Protein AF-A0AAV8V6Y7-F1 (afdb_monomer_lite)

InterPro domains:
  IPR004868 DNA-directed DNA polymerase, family B, mitochondria/virus [PF03175] (3-129)
  IPR012337 Ribonuclease H-like superfamily [SSF53098] (2-98)
  IPR043502 DNA/RNA polymerase superfamily [SSF56672] (258-411)

Sequence (411 aa):
MALSKLPKAFELEDNYKKGYFPHLFNTSANQNYVGPLPHIEFYGPDTLKEDDRKKLIEWHTELTNNNYVFDFQKEIVEYCISDVEILAAASLKFGQQMLETGNVCPFTEACTIASACNKVYRRNFLQPNTIGIIPKGGYRWGDNQSKIAIQWLVWMEKERNINIVMCRQAARSSSCQGQGRRVRSDRSQDSDILGIILFKFGNVNSGVSSNRTQSVLFVCAKPSSASQHSAESERRLLRRSHRQHLRILQMQGWGENQILPPQHLYHPILPAKMNNKLMFVLCRTCGEKMNQGKCHHTEEERALTETWVIDEVKKALEMGYRMLKVHEVWSYEIDQFNKATKKGGLFTSMMNRFVAVKQQASGWPQYCRTDEEKNRYIEEFLEREDVKLEFAEIVEKPVLRSLAKLILNSF

Organism: NCBI:txid1586481

Foldseek 3Di:
DDLQCLCVLLVNDPVLGQDFDLCQCPDPVCQADKAFDDDLVSSVLVVDDPVVSVVSVVVNVVCNVVRPIDGNNVVVVVNVVSSVVSVVVSLVSLQVLLCVQQVFRCPPQHDDLLSSLVSSCVPPFFDPQPAADQPDVGPDPDVCCDPVNVVVVVVCCVVVVDDWFADDDDDDDDDDPGHHGDDDDDDDDDDQDWAKDKDWDFDPPPPDDDDGDTDIDIGTGRDDPVCVVVVVVVVVVCPDPPCNVVVLLVFFWKFFFWKQADQDDPWAQDWDQEPNDTDRDRFQQCRNVVPPDHDPDDSVRGIDTDMDGSVSVNVRVVVPMGTDGTDDIRGDDDFDQDPVVRDTDSCSVVCLSLVQQLQLLCADDPPQPDVVSLVVVQVVCCVPPVHGHDSVSSDHNSNSNVVSVSSNVSD

Secondary structure (DSSP, 8-state):
--GGGHHHHTT--TT-------TTT-SSTTTT-EEEPPPGGGG-GGGS-HHHHHHHHHHHHHHHHTT-EEEHHHHHHHHHHHHHHHHHHHHHHHHHHHHHHHS--TTTS-SSHHHHHHHHHHHHTPPTTSS----TT-SSS-----HHHHHHHHHHHHHHT---------SS-------------------PPPEEEEEEE----SSS------EEEEEEEPPPGGGHHHHHHHHHHTT-GGGHHHHHTT--EEEEEEEEPPSS-SS--SEEEETTEEEE-S-HHHHHTT--S-----HHHH-EEEEEEHHHHHHHHHTT-EEEEEEEEEE------BTTTTB--TTHHHHHHHHHHHHHTB---TT--SHHHHHHHHHHHHHHHS-PPPGGG--B-HHHHHHHHHHHHH-

Structure (mmCIF, N/CA/C/O backbone):
data_AF-A0AAV8V6Y7-F1
#
_entry.id   AF-A0AAV8V6Y7-F1
#
loop_
_atom_site.group_PDB
_atom_site.id
_atom_site.type_symbol
_atom_site.label_atom_id
_atom_site.label_alt_id
_atom_site.label_comp_id
_atom_site.label_asym_id
_atom_site.label_entity_id
_atom_site.label_seq_id
_atom_site.pdbx_PDB_ins_code
_atom_site.Cartn_x
_atom_site.Cartn_y
_atom_site.Cartn_z
_atom_site.occupancy
_atom_site.B_iso_or_equiv
_atom_site.auth_seq_id
_atom_site.auth_comp_id
_atom_site.auth_asym_id
_atom_site.auth_atom_id
_atom_site.pdbx_PDB_model_num
ATOM 1 N N . MET A 1 1 ? 4.240 0.439 -8.339 1.00 78.06 1 MET A N 1
ATOM 2 C CA . MET A 1 1 ? 5.573 1.067 -8.519 1.0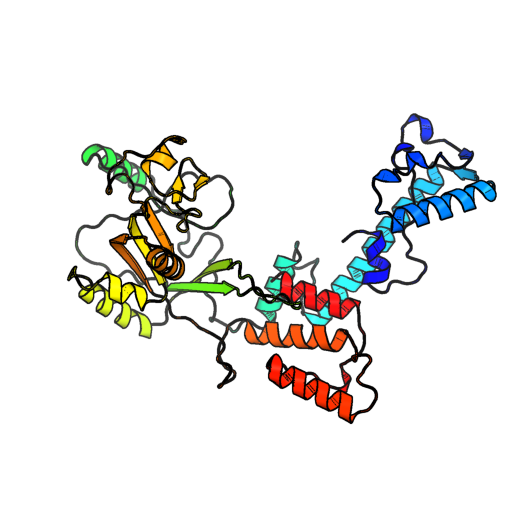0 78.06 1 MET A CA 1
ATOM 3 C C . MET A 1 1 ? 5.750 1.347 -10.011 1.00 78.06 1 MET A C 1
ATOM 5 O O . MET A 1 1 ? 5.066 0.691 -10.782 1.00 78.06 1 MET A O 1
ATOM 9 N N . ALA A 1 2 ? 6.583 2.306 -10.426 1.00 85.94 2 ALA A N 1
ATOM 10 C CA . ALA A 1 2 ? 6.900 2.490 -11.850 1.00 85.94 2 ALA A CA 1
ATOM 11 C C . ALA A 1 2 ? 7.857 1.389 -12.340 1.00 85.94 2 ALA A C 1
ATOM 13 O O . ALA A 1 2 ? 8.721 0.966 -11.570 1.00 85.94 2 ALA A O 1
ATOM 14 N N . LEU A 1 3 ? 7.726 0.959 -13.599 1.00 87.31 3 LEU A N 1
ATOM 15 C CA . LEU A 1 3 ? 8.481 -0.176 -14.141 1.00 87.31 3 LEU A CA 1
ATOM 16 C C . LEU A 1 3 ? 10.003 0.058 -14.127 1.00 87.31 3 LEU A C 1
ATOM 18 O O . LEU A 1 3 ? 10.745 -0.795 -13.656 1.00 87.31 3 LEU A O 1
ATOM 22 N N . SER A 1 4 ? 10.453 1.267 -14.487 1.00 86.38 4 SER A N 1
ATOM 23 C CA . SER A 1 4 ? 11.865 1.695 -14.417 1.00 86.38 4 SER A CA 1
ATOM 24 C C . SER A 1 4 ? 12.492 1.618 -13.018 1.00 86.38 4 SER A C 1
ATOM 26 O O . SER A 1 4 ? 13.709 1.699 -12.882 1.00 86.38 4 SER A O 1
ATOM 28 N N . LYS A 1 5 ? 11.682 1.471 -11.961 1.00 86.94 5 LYS A N 1
ATOM 29 C CA . LYS A 1 5 ? 12.157 1.342 -10.576 1.00 86.94 5 LYS A CA 1
ATOM 30 C C . LYS A 1 5 ? 12.217 -0.107 -10.100 1.00 86.94 5 LYS A C 1
ATOM 32 O O . LYS A 1 5 ? 12.844 -0.345 -9.073 1.00 86.94 5 LYS A O 1
ATOM 37 N N . LEU A 1 6 ? 11.617 -1.059 -10.824 1.00 88.25 6 LEU A N 1
ATOM 38 C CA . LEU A 1 6 ? 11.654 -2.476 -10.453 1.00 88.25 6 LEU A CA 1
ATOM 39 C C . LEU A 1 6 ? 13.076 -3.061 -10.449 1.00 88.25 6 LEU A C 1
ATOM 41 O O . LEU A 1 6 ? 13.396 -3.698 -9.449 1.00 88.25 6 LEU A O 1
ATOM 45 N N . PRO A 1 7 ? 13.958 -2.806 -11.441 1.00 89.12 7 PRO A N 1
ATOM 46 C CA . PRO A 1 7 ? 15.307 -3.375 -11.437 1.00 89.12 7 PRO A CA 1
ATOM 47 C C . PRO A 1 7 ? 16.093 -3.014 -10.176 1.00 89.12 7 PRO A C 1
ATOM 49 O O . PRO A 1 7 ? 16.575 -3.893 -9.470 1.00 89.12 7 PRO A O 1
ATOM 52 N N . LYS A 1 8 ? 16.096 -1.725 -9.806 1.00 86.00 8 LYS A N 1
ATOM 53 C CA . LYS A 1 8 ? 16.729 -1.247 -8.569 1.00 86.00 8 LYS A CA 1
ATOM 54 C C . LYS A 1 8 ? 16.012 -1.719 -7.297 1.00 86.00 8 LYS A C 1
ATOM 56 O O . LYS A 1 8 ? 16.667 -1.932 -6.285 1.00 86.00 8 LYS A O 1
ATOM 61 N N . ALA A 1 9 ? 14.685 -1.853 -7.313 1.00 85.12 9 ALA A N 1
ATOM 62 C CA . ALA A 1 9 ? 13.917 -2.269 -6.135 1.00 85.12 9 ALA A CA 1
ATOM 63 C C . ALA A 1 9 ? 13.990 -3.779 -5.845 1.00 85.12 9 ALA A C 1
ATOM 65 O O . ALA A 1 9 ? 13.746 -4.170 -4.707 1.00 85.12 9 ALA A O 1
ATOM 66 N N . PHE A 1 10 ? 14.300 -4.598 -6.855 1.00 86.31 10 PHE A N 1
ATOM 67 C CA . PHE A 1 10 ? 14.414 -6.059 -6.777 1.00 86.31 10 PHE A CA 1
ATOM 68 C C . PHE A 1 10 ? 15.843 -6.577 -7.009 1.00 86.31 10 PHE A C 1
ATOM 70 O O . PHE A 1 10 ? 16.040 -7.790 -7.125 1.00 86.31 10 PHE A O 1
ATOM 77 N N . GLU A 1 11 ? 16.833 -5.679 -7.073 1.00 86.38 11 GLU A N 1
ATOM 78 C CA . GLU A 1 11 ? 18.246 -6.002 -7.335 1.00 86.38 11 GLU A CA 1
ATOM 79 C C . GLU A 1 11 ? 18.387 -6.934 -8.554 1.00 86.38 11 GLU A C 1
ATOM 81 O O . GLU A 1 11 ? 19.012 -7.993 -8.490 1.00 86.38 11 GLU A O 1
ATOM 86 N N . LEU A 1 12 ? 17.682 -6.608 -9.643 1.00 86.12 12 LEU A N 1
ATOM 87 C CA . LEU A 1 12 ? 17.841 -7.308 -10.919 1.00 86.12 12 LEU A CA 1
ATOM 88 C C . LEU A 1 12 ? 19.210 -6.968 -11.526 1.00 86.12 12 LEU A C 1
ATOM 90 O O . LEU A 1 12 ? 19.792 -5.931 -11.213 1.00 86.12 12 LEU A O 1
ATOM 94 N N . GLU A 1 13 ? 19.703 -7.853 -12.388 1.00 81.81 13 GLU A N 1
ATOM 95 C CA . GLU A 1 13 ? 20.965 -7.677 -13.111 1.00 81.81 13 GLU A CA 1
ATOM 96 C C . GLU A 1 13 ? 20.970 -6.396 -13.977 1.00 81.81 13 GLU A C 1
ATOM 98 O O . GLU A 1 13 ? 19.927 -5.876 -14.380 1.00 81.81 13 GLU A O 1
ATOM 103 N N . ASP A 1 14 ? 22.163 -5.872 -14.270 1.00 74.00 14 ASP A N 1
ATOM 104 C CA . ASP A 1 14 ? 22.356 -4.568 -14.924 1.00 74.00 14 ASP A CA 1
ATOM 105 C C . ASP A 1 14 ? 21.871 -4.479 -16.386 1.00 74.00 14 ASP A C 1
ATOM 107 O O . ASP A 1 14 ? 21.792 -3.373 -16.933 1.00 74.00 14 ASP A O 1
ATOM 111 N N . ASN A 1 15 ? 21.554 -5.620 -17.004 1.00 77.25 15 ASN A N 1
ATOM 112 C CA . ASN A 1 15 ? 20.891 -5.753 -18.306 1.00 77.25 15 ASN A CA 1
ATOM 113 C C . ASN A 1 15 ? 19.405 -5.345 -18.259 1.00 77.25 15 ASN A C 1
ATOM 115 O O . ASN A 1 15 ? 18.872 -4.867 -19.258 1.00 77.25 15 ASN A O 1
ATOM 119 N N . TYR A 1 16 ? 18.737 -5.456 -17.106 1.00 74.88 16 TYR A N 1
ATOM 120 C CA . TYR A 1 16 ? 17.335 -5.070 -16.934 1.00 74.88 16 TYR A CA 1
ATOM 121 C C . TYR A 1 16 ? 17.193 -3.546 -16.770 1.00 74.88 16 TYR A C 1
ATOM 123 O O . TYR A 1 16 ? 16.914 -3.042 -15.682 1.00 74.88 16 TYR A O 1
ATOM 131 N N . LYS A 1 17 ? 17.370 -2.780 -17.853 1.00 73.31 17 LYS A N 1
ATOM 132 C CA . LYS A 1 17 ? 17.194 -1.315 -17.870 1.00 73.31 17 LYS A CA 1
ATOM 133 C C . LYS A 1 17 ? 16.099 -0.905 -18.850 1.00 73.31 17 LYS A C 1
ATOM 135 O O . LYS A 1 17 ? 16.221 -1.109 -20.050 1.00 73.31 17 LYS A O 1
ATOM 140 N N . LYS A 1 18 ? 15.042 -0.268 -18.332 1.00 80.44 18 LYS A N 1
ATOM 141 C CA . LYS A 1 18 ? 13.973 0.311 -19.157 1.00 80.44 18 LYS A CA 1
ATOM 142 C C . LYS A 1 18 ? 14.518 1.522 -19.921 1.00 80.44 18 LYS A C 1
ATOM 144 O O . LYS A 1 18 ? 14.878 2.515 -19.289 1.00 80.44 18 LYS A O 1
ATOM 149 N N . GLY A 1 19 ? 14.540 1.431 -21.249 1.00 83.75 19 GLY A N 1
ATOM 150 C CA . GLY A 1 19 ? 14.900 2.532 -22.144 1.00 83.75 19 GLY A CA 1
ATOM 151 C C . GLY A 1 19 ? 13.823 3.621 -22.252 1.00 83.75 19 GLY A C 1
ATOM 152 O O . GLY A 1 19 ? 12.791 3.589 -21.573 1.00 83.75 19 GLY A O 1
ATOM 153 N N . TYR A 1 20 ? 14.056 4.582 -23.145 1.00 88.56 20 TYR A N 1
ATOM 154 C CA . TYR A 1 20 ? 13.109 5.642 -23.492 1.00 88.56 20 TYR A CA 1
ATOM 155 C C . TYR A 1 20 ? 12.497 5.372 -24.869 1.00 88.56 20 TYR A C 1
ATOM 157 O O . TYR A 1 20 ? 13.201 4.959 -25.783 1.00 88.56 20 TYR A O 1
ATOM 165 N N . PHE A 1 21 ? 11.198 5.634 -25.035 1.00 91.75 21 PHE A N 1
ATOM 166 C CA . PHE A 1 21 ? 10.487 5.406 -26.296 1.00 91.75 21 PHE A CA 1
ATOM 167 C C . PHE A 1 21 ? 9.654 6.639 -26.683 1.00 91.75 21 PHE A C 1
ATOM 169 O O . PHE A 1 21 ? 9.032 7.241 -25.800 1.00 91.75 21 PHE A O 1
ATOM 176 N N . PRO A 1 22 ? 9.611 7.035 -27.970 1.00 93.31 22 PRO A N 1
ATOM 177 C CA . PRO A 1 22 ? 8.895 8.226 -28.414 1.00 93.31 22 PRO A CA 1
ATOM 178 C C . PRO A 1 22 ? 7.388 7.947 -28.512 1.00 93.31 22 PRO A C 1
ATOM 180 O O . PRO A 1 22 ? 6.828 7.749 -29.591 1.00 93.31 22 PRO A O 1
ATOM 183 N N . HIS A 1 23 ? 6.708 7.915 -27.364 1.00 91.62 23 HIS A N 1
ATOM 184 C CA . HIS A 1 23 ? 5.292 7.551 -27.257 1.00 91.62 23 HIS A CA 1
ATOM 185 C C . HIS A 1 23 ? 4.359 8.379 -28.156 1.00 91.62 23 HIS A C 1
ATOM 187 O O . HIS A 1 23 ? 3.386 7.830 -28.667 1.00 91.62 23 HIS A O 1
ATOM 193 N N . LEU A 1 24 ? 4.652 9.664 -28.387 1.00 92.12 24 LEU A N 1
ATOM 194 C CA . LEU A 1 24 ? 3.851 10.527 -29.268 1.00 92.12 24 LEU A CA 1
ATOM 195 C C . LEU A 1 24 ? 4.188 10.349 -30.760 1.00 92.12 24 LEU A C 1
ATOM 197 O O . LEU A 1 24 ? 3.429 10.797 -31.614 1.00 92.12 24 LEU A O 1
ATOM 201 N N . PHE A 1 25 ? 5.310 9.700 -31.088 1.00 93.44 25 PHE A N 1
ATOM 202 C CA . PHE A 1 25 ? 5.683 9.362 -32.466 1.00 93.44 25 PHE A CA 1
ATOM 203 C C . PHE A 1 25 ? 5.017 8.062 -32.943 1.00 93.44 25 PHE A C 1
ATOM 205 O O . PHE A 1 25 ? 4.962 7.814 -34.147 1.00 93.44 25 PHE A O 1
ATOM 212 N N . ASN A 1 26 ? 4.481 7.248 -32.023 1.00 92.94 26 ASN A N 1
ATOM 213 C CA . ASN A 1 26 ? 3.747 6.020 -32.331 1.00 92.94 26 ASN A CA 1
ATOM 214 C C . ASN A 1 26 ? 2.386 6.327 -32.977 1.00 92.94 26 ASN A C 1
ATOM 216 O O . ASN A 1 26 ? 1.352 6.412 -32.315 1.00 92.94 26 ASN A O 1
ATOM 220 N N . THR A 1 27 ? 2.406 6.497 -34.296 1.00 93.06 27 THR A N 1
ATOM 221 C CA . THR A 1 27 ? 1.230 6.711 -35.142 1.00 93.06 27 THR A CA 1
ATOM 222 C C . THR A 1 27 ? 1.218 5.691 -36.279 1.00 93.06 27 THR A C 1
ATOM 224 O O . THR A 1 27 ? 2.245 5.083 -36.588 1.00 93.06 27 THR A O 1
ATOM 227 N N . SER A 1 28 ? 0.075 5.507 -36.941 1.00 91.56 28 SER A N 1
ATOM 228 C CA . SER A 1 28 ? -0.033 4.614 -38.105 1.00 91.56 28 SER A CA 1
ATOM 229 C C . SER A 1 28 ? 0.856 5.042 -39.281 1.00 91.56 28 SER A C 1
ATOM 231 O O . SER A 1 28 ? 1.323 4.187 -40.025 1.00 91.56 28 SER A O 1
ATOM 233 N N . ALA A 1 29 ? 1.119 6.345 -39.434 1.00 93.19 29 ALA A N 1
ATOM 234 C CA . ALA A 1 29 ? 1.978 6.883 -40.489 1.00 93.19 29 ALA A CA 1
ATOM 235 C C . ALA A 1 29 ? 3.467 6.562 -40.263 1.00 93.19 29 ALA A C 1
ATOM 237 O O . ALA A 1 29 ? 4.199 6.331 -41.221 1.00 93.19 29 ALA A O 1
ATOM 238 N N . ASN A 1 30 ? 3.901 6.499 -39.001 1.00 92.50 30 ASN A N 1
ATOM 239 C CA . ASN A 1 30 ? 5.311 6.339 -38.634 1.00 92.50 30 ASN A CA 1
ATOM 240 C C . ASN A 1 30 ? 5.743 4.877 -38.432 1.00 92.50 30 ASN A C 1
ATOM 242 O O . ASN A 1 30 ? 6.904 4.637 -38.113 1.00 92.50 30 ASN A O 1
ATOM 246 N N . GLN A 1 31 ? 4.850 3.894 -38.610 1.00 90.50 31 GLN A N 1
ATOM 247 C CA . GLN A 1 31 ? 5.156 2.485 -38.318 1.00 90.50 31 GLN A CA 1
ATOM 248 C C . GLN A 1 31 ? 6.378 1.964 -39.082 1.00 90.50 31 GLN A C 1
ATOM 250 O O . GLN A 1 31 ? 7.174 1.233 -38.509 1.00 90.50 31 GLN A O 1
ATOM 255 N N . ASN A 1 32 ? 6.553 2.364 -40.343 1.00 94.38 32 ASN A N 1
ATOM 256 C CA . ASN A 1 32 ? 7.673 1.936 -41.191 1.00 94.38 32 ASN A CA 1
ATOM 257 C C . ASN A 1 32 ? 8.805 2.983 -41.247 1.00 94.38 32 ASN A C 1
ATOM 259 O O . ASN A 1 32 ? 9.554 3.030 -42.222 1.00 94.38 32 ASN A O 1
ATOM 263 N N . TYR A 1 33 ? 8.891 3.879 -40.259 1.00 94.56 33 TYR A N 1
ATOM 264 C CA . TYR A 1 33 ? 9.918 4.918 -40.222 1.00 94.56 33 TYR A CA 1
ATOM 265 C C . TYR A 1 33 ? 11.291 4.325 -39.884 1.00 94.56 33 TYR A C 1
ATOM 267 O O . TYR A 1 33 ? 11.466 3.696 -38.840 1.00 94.56 33 TYR A O 1
ATOM 275 N N . VAL A 1 34 ? 12.266 4.601 -40.750 1.00 94.44 34 VAL A N 1
ATOM 276 C CA . VAL A 1 34 ? 13.693 4.357 -40.523 1.00 94.44 34 VAL A CA 1
ATOM 277 C C . VAL A 1 34 ? 14.436 5.641 -40.880 1.00 94.44 34 VAL A C 1
ATOM 279 O O . VAL A 1 34 ? 14.326 6.121 -42.009 1.00 94.44 34 VAL A O 1
ATOM 282 N N . GLY A 1 35 ? 15.161 6.229 -39.930 1.00 93.44 35 GLY A N 1
ATOM 283 C CA . GLY A 1 35 ? 15.803 7.529 -40.132 1.00 93.44 35 GLY A CA 1
ATOM 284 C C . GLY A 1 35 ? 16.446 8.098 -38.865 1.00 93.44 35 GLY A C 1
ATOM 285 O O . GLY A 1 35 ? 16.713 7.348 -37.929 1.00 93.44 35 GLY A O 1
ATOM 286 N N . PRO A 1 36 ? 16.707 9.416 -38.809 1.00 93.56 36 PRO A N 1
ATOM 287 C CA . PRO A 1 36 ? 17.218 10.074 -37.608 1.00 93.56 36 PRO A CA 1
ATOM 288 C C . PRO A 1 36 ? 16.311 9.873 -36.387 1.00 93.56 36 PRO A C 1
ATOM 290 O O . PRO A 1 36 ? 15.092 9.728 -36.527 1.00 93.56 36 PRO A O 1
ATOM 293 N N . LEU A 1 37 ? 16.899 9.915 -35.190 1.00 93.44 37 LEU A N 1
ATOM 294 C CA . LEU A 1 37 ? 16.176 9.835 -33.919 1.00 93.44 37 LEU A CA 1
ATOM 295 C C . LEU A 1 37 ? 15.039 10.886 -33.847 1.00 93.44 37 LEU A C 1
ATOM 297 O O . LEU A 1 37 ? 15.291 12.063 -34.126 1.00 93.44 37 LEU A O 1
ATOM 301 N N . PRO A 1 38 ? 13.798 10.514 -33.466 1.00 93.69 38 PRO A N 1
ATOM 302 C CA . PRO A 1 38 ? 12.692 11.465 -33.344 1.00 93.69 38 PRO A CA 1
ATOM 303 C C . PRO A 1 38 ? 12.996 12.624 -32.386 1.00 93.69 38 PRO A C 1
ATOM 305 O O . PRO A 1 38 ? 13.731 12.465 -31.411 1.00 93.69 38 PRO A O 1
ATOM 308 N N . HIS A 1 39 ? 12.398 13.795 -32.631 1.00 93.12 39 HIS A N 1
ATOM 309 C CA . HIS A 1 39 ? 12.577 14.976 -31.776 1.00 93.12 39 HIS A CA 1
ATOM 310 C C . HIS A 1 39 ? 12.199 14.690 -30.311 1.00 93.12 39 HIS A C 1
ATOM 312 O O . HIS A 1 39 ? 11.240 13.964 -30.038 1.00 93.12 39 HIS A O 1
ATOM 318 N N . ILE A 1 40 ? 12.926 15.286 -29.359 1.00 93.25 40 ILE A N 1
ATOM 319 C CA . ILE A 1 40 ? 12.799 14.968 -27.928 1.00 93.25 40 ILE A CA 1
ATOM 320 C C . ILE A 1 40 ? 11.380 15.177 -27.375 1.00 93.25 40 ILE A C 1
ATOM 322 O O . ILE A 1 40 ? 10.945 14.442 -26.490 1.00 93.25 40 ILE A O 1
ATOM 326 N N . GLU A 1 41 ? 10.614 16.113 -27.938 1.00 92.56 41 GLU A N 1
ATOM 327 C CA . GLU A 1 41 ? 9.205 16.346 -27.590 1.00 92.56 41 GLU A CA 1
ATOM 328 C C . GLU A 1 41 ? 8.344 15.082 -27.722 1.00 92.56 41 GLU A C 1
ATOM 330 O O . GLU A 1 41 ? 7.461 14.858 -26.893 1.00 92.56 41 GLU A O 1
ATOM 335 N N . PHE A 1 42 ? 8.636 14.199 -28.688 1.00 92.19 42 PHE A N 1
ATOM 336 C CA . PHE A 1 42 ? 7.870 12.966 -28.883 1.00 92.19 42 PHE A CA 1
ATOM 337 C C . PHE A 1 42 ? 8.015 11.952 -27.734 1.00 92.19 42 PHE A C 1
ATOM 339 O O . PHE A 1 42 ? 7.192 11.040 -27.612 1.00 92.19 42 PHE A O 1
ATOM 346 N N . TYR A 1 43 ? 9.024 12.121 -26.874 1.00 91.19 43 TYR A N 1
ATOM 347 C CA . TYR A 1 43 ? 9.248 11.328 -25.661 1.00 91.19 43 TYR A CA 1
ATOM 348 C C . TYR A 1 43 ? 8.501 11.890 -24.435 1.00 91.19 43 TYR A C 1
ATOM 350 O O . TYR A 1 43 ? 8.531 11.284 -23.365 1.00 91.19 43 TYR A O 1
ATOM 358 N N . GLY A 1 44 ? 7.812 13.031 -24.569 1.00 89.06 44 GLY A N 1
ATOM 359 C CA . GLY A 1 44 ? 7.015 13.650 -23.505 1.00 89.06 44 GLY A CA 1
ATOM 360 C C . GLY A 1 44 ? 7.826 14.141 -22.293 1.00 89.06 44 GLY A C 1
ATOM 361 O O . GLY A 1 44 ? 7.436 13.827 -21.162 1.00 89.06 44 GLY A O 1
ATOM 362 N N . PRO A 1 45 ? 8.923 14.910 -22.472 1.00 88.00 45 PRO A N 1
ATOM 363 C CA . PRO A 1 45 ? 9.841 15.298 -21.395 1.00 88.00 45 PRO A CA 1
ATOM 364 C C . PRO A 1 45 ? 9.158 16.049 -20.243 1.00 88.00 45 PRO A C 1
ATOM 366 O O . PRO A 1 45 ? 9.597 15.941 -19.100 1.00 88.00 45 PRO A O 1
ATOM 369 N N . ASP A 1 46 ? 8.067 16.768 -20.509 1.00 86.75 46 ASP A N 1
ATOM 370 C CA . ASP A 1 46 ? 7.335 17.546 -19.499 1.00 86.75 46 ASP A CA 1
ATOM 371 C C . ASP A 1 46 ? 6.406 16.691 -18.617 1.00 86.75 46 ASP A C 1
ATOM 373 O O . ASP A 1 46 ? 5.880 17.166 -17.612 1.00 86.75 46 ASP A O 1
ATOM 377 N N . THR A 1 47 ? 6.234 15.406 -18.949 1.00 84.19 47 THR A N 1
ATOM 378 C CA . THR A 1 47 ? 5.556 14.426 -18.081 1.00 84.19 47 THR A CA 1
ATOM 379 C C . THR A 1 47 ? 6.496 13.811 -17.036 1.00 84.19 47 THR A C 1
ATOM 381 O O . THR A 1 47 ? 6.039 13.180 -16.077 1.00 84.19 47 THR A O 1
ATOM 384 N N . LEU A 1 48 ? 7.812 13.985 -17.206 1.00 83.31 48 LEU A N 1
ATOM 385 C CA . LEU A 1 48 ? 8.841 13.422 -16.338 1.00 83.31 48 LEU A CA 1
ATOM 386 C C . LEU A 1 48 ? 9.196 14.370 -15.188 1.00 83.31 48 LEU A C 1
ATOM 388 O O . LEU A 1 48 ? 9.095 15.591 -15.281 1.00 83.31 48 LEU A O 1
ATOM 392 N N . LYS A 1 49 ? 9.678 13.791 -14.085 1.00 86.75 49 LYS A N 1
ATOM 393 C CA . LYS A 1 49 ? 10.300 14.562 -13.000 1.00 86.75 49 LYS A CA 1
ATOM 394 C C . LYS A 1 49 ? 11.663 15.083 -13.442 1.00 86.75 49 LYS A C 1
ATOM 396 O O . LYS A 1 49 ? 12.329 14.419 -14.228 1.00 86.75 49 LYS A O 1
ATOM 401 N N . GLU A 1 50 ? 12.108 16.202 -12.873 1.00 88.25 50 GLU A N 1
ATOM 402 C CA . GLU A 1 50 ? 13.352 16.889 -13.258 1.00 88.25 50 GLU A CA 1
ATOM 403 C C . GLU A 1 50 ? 14.569 15.959 -13.408 1.00 88.25 50 GLU A C 1
ATOM 405 O O . GLU A 1 50 ? 15.252 16.015 -14.427 1.00 88.25 50 GLU A O 1
ATOM 410 N N . ASP A 1 51 ? 14.810 15.061 -12.447 1.00 86.44 51 ASP A N 1
ATOM 411 C CA . ASP A 1 51 ? 15.944 14.121 -12.488 1.00 86.44 51 ASP A CA 1
ATOM 412 C C . ASP A 1 51 ? 15.848 13.086 -13.616 1.00 86.44 51 ASP A C 1
ATOM 414 O O . ASP A 1 51 ? 16.865 12.654 -14.152 1.00 86.44 51 ASP A O 1
ATOM 418 N N . ASP A 1 52 ? 14.637 12.656 -13.969 1.00 85.81 52 ASP A N 1
ATOM 419 C CA . ASP A 1 52 ? 14.413 11.683 -15.042 1.00 85.81 52 ASP A CA 1
ATOM 420 C C . ASP A 1 52 ? 14.346 12.384 -16.416 1.00 85.81 52 ASP A C 1
ATOM 422 O O . ASP A 1 52 ? 14.751 11.800 -17.421 1.00 85.81 52 ASP A O 1
ATOM 426 N N . ARG A 1 53 ? 13.928 13.660 -16.444 1.00 89.69 53 ARG A N 1
ATOM 427 C CA . ARG A 1 53 ? 13.953 14.561 -17.609 1.00 89.69 53 ARG A CA 1
ATOM 428 C C . ARG A 1 53 ? 15.384 14.919 -18.020 1.00 89.69 53 ARG A C 1
ATOM 430 O O . ARG A 1 53 ? 15.675 14.899 -19.209 1.00 89.69 53 ARG A O 1
ATOM 437 N N . LYS A 1 54 ? 16.284 15.188 -17.062 1.00 91.19 54 LYS A N 1
ATOM 438 C CA . LYS A 1 54 ? 17.721 15.424 -17.328 1.00 91.19 54 LYS A CA 1
ATOM 439 C C . LYS A 1 54 ? 18.363 14.230 -18.040 1.00 91.19 54 LYS A C 1
ATOM 441 O O . LYS A 1 54 ? 18.898 14.401 -19.127 1.00 91.19 54 LYS A O 1
ATOM 446 N N . LYS A 1 55 ? 18.181 13.019 -17.500 1.00 90.38 55 LYS A N 1
ATOM 447 C CA . LYS A 1 55 ? 18.688 11.770 -18.101 1.00 90.38 55 LYS A CA 1
ATOM 448 C C . LYS A 1 55 ? 18.141 11.511 -19.507 1.00 90.38 55 LYS A C 1
ATOM 450 O O . LYS A 1 55 ? 18.882 11.038 -20.359 1.00 90.38 55 LYS A O 1
ATOM 455 N N . LEU A 1 56 ? 16.863 11.825 -19.759 1.00 91.06 56 LEU A N 1
ATOM 456 C CA . LEU A 1 56 ? 16.279 11.734 -21.104 1.00 91.06 56 LEU A CA 1
ATOM 457 C C . LEU A 1 56 ? 16.975 12.698 -22.079 1.00 91.06 56 LEU A C 1
ATOM 459 O O . LEU A 1 56 ? 17.281 12.298 -23.197 1.00 91.06 56 LEU A O 1
ATOM 463 N N . ILE A 1 57 ? 17.228 13.946 -21.666 1.00 92.19 57 ILE A N 1
ATOM 464 C CA . ILE A 1 57 ? 17.916 14.950 -22.497 1.00 92.19 57 ILE A CA 1
ATOM 465 C C . ILE A 1 57 ? 19.359 14.520 -22.779 1.00 92.19 57 ILE A C 1
ATOM 467 O O . ILE A 1 57 ? 19.788 14.573 -23.929 1.00 92.19 57 ILE A O 1
ATOM 471 N N . GLU A 1 58 ? 20.089 14.062 -21.761 1.00 93.50 58 GLU A N 1
ATOM 472 C CA . GLU A 1 58 ? 21.463 13.552 -21.885 1.00 93.50 58 GLU A CA 1
ATOM 473 C C . GLU A 1 58 ? 21.532 12.381 -22.882 1.00 93.50 58 GLU A C 1
ATOM 475 O O . GLU A 1 58 ? 22.249 12.467 -23.879 1.00 93.50 58 GLU A O 1
ATOM 480 N N . TRP A 1 59 ? 20.705 11.348 -22.684 1.00 93.12 59 TRP A N 1
ATOM 481 C CA . TRP A 1 59 ? 20.600 10.177 -23.566 1.00 93.12 59 TRP A CA 1
ATOM 482 C C . TRP A 1 59 ? 20.205 10.534 -25.009 1.00 93.12 59 TRP A C 1
ATOM 484 O O . TRP A 1 59 ? 20.796 10.031 -25.965 1.00 93.12 59 TRP A O 1
ATOM 494 N N . HIS A 1 60 ? 19.223 11.425 -25.186 1.00 93.56 60 HIS A N 1
ATOM 495 C CA . HIS A 1 60 ? 18.755 11.848 -26.512 1.00 93.56 60 HIS A CA 1
ATOM 496 C C . HIS A 1 60 ? 19.835 12.639 -27.262 1.00 93.56 60 HIS A C 1
ATOM 498 O O . HIS A 1 60 ? 20.066 12.407 -28.451 1.00 93.56 60 HIS A O 1
ATOM 504 N N . THR A 1 61 ? 20.550 13.516 -26.553 1.00 93.19 61 THR A N 1
ATOM 505 C CA . THR A 1 61 ? 21.662 14.304 -27.106 1.00 93.19 61 THR A CA 1
ATOM 506 C C . THR A 1 61 ? 22.822 13.400 -27.526 1.00 93.19 61 THR A C 1
ATOM 508 O O . THR A 1 61 ? 23.373 13.577 -28.610 1.00 93.19 61 THR A O 1
ATOM 511 N N . GLU A 1 62 ? 23.172 12.405 -26.706 1.00 94.00 62 GLU A N 1
ATOM 512 C CA . GLU A 1 62 ? 24.228 11.431 -27.007 1.00 94.00 62 GLU A CA 1
ATOM 513 C C . GLU A 1 62 ? 23.921 10.622 -28.278 1.00 94.00 62 GLU A C 1
ATOM 515 O O . GLU A 1 62 ? 24.738 10.588 -29.201 1.00 94.00 62 GLU A O 1
ATOM 520 N N . LEU A 1 63 ? 22.723 10.035 -28.383 1.00 91.00 63 LEU A N 1
ATOM 521 C CA . LEU A 1 63 ? 22.315 9.283 -29.576 1.00 91.00 63 LEU A CA 1
ATOM 522 C C . LEU A 1 63 ? 22.206 10.161 -30.831 1.00 91.00 63 LEU A C 1
ATOM 524 O O . LEU A 1 63 ? 22.567 9.715 -31.922 1.00 91.00 63 LEU A O 1
ATOM 528 N N . THR A 1 64 ? 21.756 11.411 -30.685 1.00 90.81 64 THR A N 1
ATOM 529 C CA . THR A 1 64 ? 21.693 12.374 -31.795 1.00 90.81 64 THR A CA 1
ATOM 530 C C . THR A 1 64 ? 23.096 12.721 -32.302 1.00 90.81 64 THR A C 1
ATOM 532 O O . THR A 1 64 ? 23.342 12.659 -33.504 1.00 90.81 64 THR A O 1
ATOM 535 N N . ASN A 1 65 ? 24.046 13.004 -31.402 1.00 92.25 65 ASN A N 1
ATOM 536 C CA . ASN A 1 65 ? 25.442 13.295 -31.758 1.00 92.25 65 ASN A CA 1
ATOM 537 C C . ASN A 1 65 ? 26.148 12.102 -32.422 1.00 92.25 65 ASN A C 1
ATOM 539 O O . ASN A 1 65 ? 26.992 12.290 -33.297 1.00 92.25 65 ASN A O 1
ATOM 543 N N . ASN A 1 66 ? 25.776 10.878 -32.041 1.00 92.81 66 ASN A N 1
ATOM 544 C CA . ASN A 1 66 ? 26.283 9.643 -32.639 1.00 92.81 66 ASN A CA 1
ATOM 545 C C . ASN A 1 66 ? 25.627 9.297 -33.995 1.00 92.81 66 ASN A C 1
ATOM 547 O O . ASN A 1 66 ? 25.929 8.243 -34.553 1.00 92.81 66 ASN A O 1
ATOM 551 N N . ASN A 1 67 ? 24.746 10.155 -34.536 1.00 90.38 67 ASN A N 1
ATOM 552 C CA . ASN A 1 67 ? 23.962 9.913 -35.756 1.00 90.38 67 ASN A CA 1
ATOM 553 C C . ASN A 1 67 ? 23.205 8.569 -35.732 1.00 90.38 67 ASN A C 1
ATOM 555 O O . ASN A 1 67 ? 23.172 7.841 -36.727 1.00 90.38 67 ASN A O 1
ATOM 559 N N . TYR A 1 68 ? 22.607 8.225 -34.587 1.00 91.75 68 TYR A N 1
ATOM 560 C CA . TYR A 1 68 ? 21.875 6.971 -34.429 1.00 91.75 68 TYR A CA 1
ATOM 561 C C . TYR A 1 68 ? 20.694 6.865 -35.410 1.00 91.75 68 TYR A C 1
ATOM 563 O O . TYR A 1 68 ? 19.849 7.764 -35.489 1.00 91.75 68 TYR A O 1
ATOM 571 N N . VAL A 1 69 ? 20.624 5.744 -36.135 1.00 92.94 69 VAL A N 1
ATOM 572 C CA . VAL A 1 69 ? 19.512 5.427 -37.039 1.00 92.94 69 VAL A CA 1
ATOM 573 C C . VAL A 1 69 ? 18.436 4.691 -36.251 1.00 92.94 69 VAL A C 1
ATOM 575 O O . VAL A 1 69 ? 18.612 3.541 -35.857 1.00 92.94 69 VAL A O 1
ATOM 578 N N . PHE A 1 70 ? 17.315 5.368 -36.041 1.00 93.69 70 PHE A N 1
ATOM 579 C CA . PHE A 1 70 ? 16.138 4.842 -35.371 1.00 93.69 70 PHE A CA 1
ATOM 580 C C . PHE A 1 70 ? 15.257 4.080 -36.374 1.00 93.69 70 PHE A C 1
ATOM 582 O O . PHE A 1 70 ? 14.769 4.663 -37.346 1.00 93.69 70 PHE A O 1
ATOM 589 N N . ASP A 1 71 ? 15.046 2.787 -36.122 1.00 93.94 71 ASP A N 1
ATOM 590 C CA . ASP A 1 71 ? 14.109 1.906 -36.833 1.00 93.94 71 ASP A CA 1
ATOM 591 C C . ASP A 1 71 ? 12.891 1.665 -35.937 1.00 93.94 71 ASP A C 1
ATOM 593 O O . ASP A 1 71 ? 12.993 1.013 -34.897 1.00 93.94 71 ASP A O 1
ATOM 597 N N . PHE A 1 72 ? 11.729 2.190 -36.331 1.00 93.38 72 PHE A N 1
ATOM 598 C CA . PHE A 1 72 ? 10.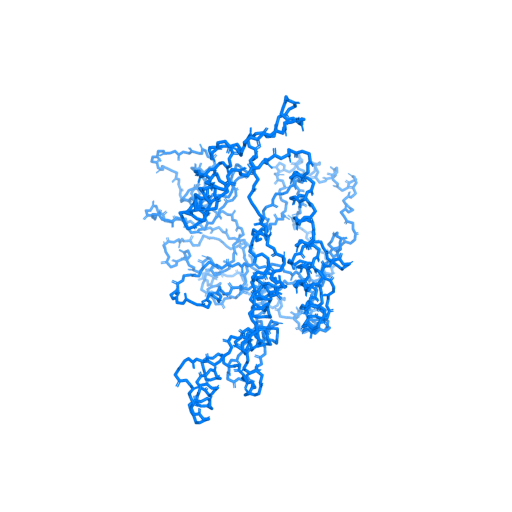537 2.147 -35.488 1.00 93.38 72 PHE A CA 1
ATOM 599 C C . PHE A 1 72 ? 10.076 0.715 -35.161 1.00 93.38 72 PHE A C 1
ATOM 601 O O . PHE A 1 72 ? 9.689 0.457 -34.020 1.00 93.38 72 PHE A O 1
ATOM 608 N N . GLN A 1 73 ? 10.108 -0.213 -36.129 1.00 93.44 73 GLN A N 1
ATOM 609 C CA . GLN A 1 73 ? 9.631 -1.588 -35.921 1.00 93.44 73 GLN A CA 1
ATOM 610 C C . GLN A 1 73 ? 10.564 -2.370 -35.001 1.00 93.44 73 GLN A C 1
ATOM 612 O O . GLN A 1 73 ? 10.097 -3.134 -34.156 1.00 93.44 73 GLN A O 1
ATOM 617 N N . LYS A 1 74 ? 11.876 -2.162 -35.130 1.00 93.06 74 LYS A N 1
ATOM 618 C CA . LYS A 1 74 ? 12.854 -2.784 -34.239 1.00 93.06 74 LYS A CA 1
ATOM 619 C C . LYS A 1 74 ? 12.728 -2.240 -32.810 1.00 93.06 74 LYS A C 1
ATOM 621 O O . LYS A 1 74 ? 12.569 -3.010 -31.864 1.00 93.06 74 LYS A O 1
ATOM 626 N N . GLU A 1 75 ? 12.729 -0.918 -32.664 1.00 92.56 75 GLU A N 1
ATOM 627 C CA . GLU A 1 75 ? 12.748 -0.223 -31.370 1.00 92.56 75 GLU A CA 1
ATOM 628 C C . GLU A 1 75 ? 11.479 -0.475 -30.543 1.00 92.56 75 GLU A C 1
ATOM 630 O O . GLU A 1 75 ? 11.560 -0.677 -29.330 1.00 92.56 75 GLU A O 1
ATOM 635 N N . ILE A 1 76 ? 10.293 -0.517 -31.170 1.00 92.44 76 ILE A N 1
ATOM 636 C CA . ILE A 1 76 ? 9.048 -0.812 -30.441 1.00 92.44 76 ILE A CA 1
ATOM 637 C C . ILE A 1 76 ? 9.021 -2.253 -29.915 1.00 92.44 76 ILE A C 1
ATOM 639 O O . ILE A 1 76 ? 8.544 -2.491 -28.804 1.00 92.44 76 ILE A O 1
ATOM 643 N N . VAL A 1 77 ? 9.570 -3.207 -30.674 1.00 92.44 77 VAL A N 1
ATOM 644 C CA . VAL A 1 77 ? 9.664 -4.614 -30.264 1.00 92.44 77 VAL A CA 1
ATOM 645 C C . VAL A 1 77 ? 10.669 -4.773 -29.125 1.00 92.44 77 VAL A C 1
ATOM 647 O O . VAL A 1 77 ? 10.313 -5.341 -28.093 1.00 92.44 77 VAL A O 1
ATOM 650 N N . GLU A 1 78 ? 11.879 -4.222 -29.254 1.00 91.38 78 GLU A N 1
ATOM 651 C CA . GLU A 1 78 ? 12.912 -4.286 -28.207 1.00 91.38 78 GLU A CA 1
ATOM 652 C C . GLU A 1 78 ? 12.450 -3.605 -26.905 1.00 91.38 78 GLU A C 1
ATOM 654 O O . GLU A 1 78 ? 12.603 -4.170 -25.819 1.00 91.38 78 GLU A O 1
ATOM 659 N N . TYR A 1 79 ? 11.775 -2.453 -26.997 1.00 91.44 79 TYR A N 1
ATOM 660 C CA . TYR A 1 79 ? 11.180 -1.774 -25.842 1.00 91.44 79 TYR A CA 1
ATOM 661 C C . TYR A 1 79 ? 10.086 -2.608 -25.159 1.00 91.44 79 TYR A C 1
ATOM 663 O O . TYR A 1 79 ? 10.074 -2.733 -23.932 1.00 91.44 79 TYR A O 1
ATOM 671 N N . CYS A 1 80 ? 9.161 -3.195 -25.927 1.00 92.00 80 CYS A N 1
ATOM 672 C CA . CYS A 1 80 ? 8.088 -4.019 -25.370 1.00 92.00 80 CYS A CA 1
ATOM 673 C C . CYS A 1 80 ? 8.603 -5.331 -24.759 1.00 92.00 80 CYS A C 1
ATOM 675 O O . CYS A 1 80 ? 8.086 -5.743 -23.719 1.00 92.00 80 CYS A O 1
ATOM 677 N N . ILE A 1 81 ? 9.621 -5.960 -25.355 1.00 92.25 81 ILE A N 1
ATOM 678 C CA . ILE A 1 81 ? 10.290 -7.139 -24.787 1.00 92.25 81 ILE A CA 1
ATOM 679 C C . ILE A 1 81 ? 10.940 -6.767 -23.451 1.00 92.25 81 ILE A C 1
ATOM 681 O O . ILE A 1 81 ? 10.610 -7.380 -22.437 1.00 92.25 81 ILE A O 1
ATOM 685 N N . SER A 1 82 ? 11.751 -5.703 -23.418 1.00 91.00 82 SER A N 1
ATOM 686 C CA . SER A 1 82 ? 12.406 -5.218 -22.194 1.00 91.00 82 SER A CA 1
ATOM 687 C C . SER A 1 82 ? 11.404 -4.941 -21.063 1.00 91.00 82 SER A C 1
ATOM 689 O O . SER A 1 82 ? 11.607 -5.363 -19.922 1.00 91.00 82 SER A O 1
ATOM 691 N N . ASP A 1 83 ? 10.273 -4.297 -21.370 1.00 92.38 83 ASP A N 1
ATOM 692 C CA . ASP A 1 83 ? 9.219 -4.026 -20.389 1.00 92.38 83 ASP A CA 1
ATOM 693 C C . ASP A 1 83 ? 8.608 -5.311 -19.796 1.00 92.38 83 ASP A C 1
ATOM 695 O O . ASP A 1 83 ? 8.378 -5.394 -18.583 1.00 92.38 83 ASP A O 1
ATOM 699 N N . VAL A 1 84 ? 8.359 -6.325 -20.630 1.00 93.50 84 VAL A N 1
ATOM 700 C CA . VAL A 1 84 ? 7.815 -7.618 -20.188 1.00 93.50 84 VAL A CA 1
ATOM 701 C C . VAL A 1 84 ? 8.852 -8.415 -19.395 1.00 93.50 84 VAL A C 1
ATOM 703 O O . VAL A 1 84 ? 8.509 -8.970 -18.351 1.00 93.50 84 VAL A O 1
ATOM 706 N N . GLU A 1 85 ? 10.113 -8.432 -19.825 1.00 93.06 85 GLU A N 1
ATOM 707 C CA . GLU A 1 85 ? 11.214 -9.119 -19.140 1.00 93.06 85 GLU A CA 1
ATOM 708 C C . GLU A 1 85 ? 11.479 -8.532 -17.749 1.00 93.06 85 GLU A C 1
ATOM 710 O O . GLU A 1 85 ? 11.522 -9.273 -16.763 1.00 93.06 85 GLU A O 1
ATOM 715 N N . ILE A 1 86 ? 11.554 -7.199 -17.632 1.00 92.62 86 ILE A N 1
ATOM 716 C CA . ILE A 1 86 ? 11.684 -6.497 -16.344 1.00 92.62 86 ILE A CA 1
ATOM 717 C C . ILE A 1 86 ? 10.513 -6.847 -15.418 1.00 92.62 86 ILE A C 1
ATOM 719 O O . ILE A 1 86 ? 10.715 -7.118 -14.229 1.00 92.62 86 ILE A O 1
ATOM 723 N N . LEU A 1 87 ? 9.280 -6.846 -15.941 1.00 92.88 87 LEU A N 1
ATOM 724 C CA . LEU A 1 87 ? 8.093 -7.170 -15.152 1.00 92.88 87 LEU A CA 1
ATOM 725 C C . LEU A 1 87 ? 8.085 -8.637 -14.704 1.00 92.88 87 LEU A C 1
ATOM 727 O O . LEU A 1 87 ? 7.751 -8.914 -13.549 1.00 92.88 87 LEU A O 1
ATOM 731 N N . ALA A 1 88 ? 8.463 -9.566 -15.584 1.00 93.25 88 ALA A N 1
ATOM 732 C CA . ALA A 1 88 ? 8.525 -10.994 -15.298 1.00 93.25 88 ALA A CA 1
ATOM 733 C C . ALA A 1 88 ? 9.596 -11.308 -14.243 1.00 93.25 88 ALA A C 1
ATOM 735 O O . ALA A 1 88 ? 9.278 -11.911 -13.217 1.00 93.25 88 ALA A O 1
ATOM 736 N N . ALA A 1 89 ? 10.828 -10.826 -14.429 1.00 92.25 89 ALA A N 1
ATOM 737 C CA . ALA A 1 89 ? 11.934 -11.036 -13.495 1.00 92.25 89 ALA A CA 1
ATOM 738 C C . ALA A 1 89 ? 11.633 -10.456 -12.099 1.00 92.25 89 ALA A C 1
ATOM 740 O O . ALA A 1 89 ? 11.810 -11.136 -11.082 1.00 92.25 89 ALA A O 1
ATOM 741 N N . ALA A 1 90 ? 11.092 -9.233 -12.034 1.00 91.56 90 ALA A N 1
ATOM 742 C CA . ALA A 1 90 ? 10.663 -8.626 -10.773 1.00 91.56 90 ALA A CA 1
ATOM 743 C C . ALA A 1 90 ? 9.517 -9.406 -10.107 1.00 91.56 90 ALA A C 1
ATOM 745 O O . ALA A 1 90 ? 9.518 -9.586 -8.888 1.00 91.56 90 ALA A O 1
ATOM 746 N N . SER A 1 91 ? 8.554 -9.902 -10.893 1.00 91.50 91 SER A N 1
ATOM 747 C CA . SER A 1 91 ? 7.432 -10.698 -10.381 1.00 91.50 91 SER A CA 1
ATOM 748 C C . SER A 1 91 ? 7.898 -12.038 -9.813 1.00 91.50 91 SER A C 1
ATOM 750 O O . SER A 1 91 ? 7.462 -12.412 -8.727 1.00 91.50 91 SER A O 1
ATOM 752 N N . LEU A 1 92 ? 8.824 -12.729 -10.484 1.00 91.62 92 LEU A N 1
ATOM 753 C CA . LEU A 1 92 ? 9.400 -13.986 -9.998 1.00 91.62 92 LEU A CA 1
ATOM 754 C C . LEU A 1 92 ? 10.139 -13.786 -8.667 1.00 91.62 92 LEU A C 1
ATOM 756 O O . LEU A 1 92 ? 9.814 -14.471 -7.694 1.00 91.62 92 LEU A O 1
ATOM 760 N N . LYS A 1 93 ? 11.034 -12.789 -8.570 1.00 90.94 93 LYS A N 1
ATOM 761 C CA . LYS A 1 93 ? 11.710 -12.457 -7.300 1.00 90.94 93 LYS A CA 1
ATOM 762 C C . LYS A 1 93 ? 10.725 -12.072 -6.193 1.00 90.94 93 LYS A C 1
ATOM 764 O O . LYS A 1 93 ? 10.870 -12.521 -5.058 1.00 90.94 93 LYS A O 1
ATOM 769 N N . PHE A 1 94 ? 9.703 -11.272 -6.504 1.00 91.00 94 PHE A N 1
ATOM 770 C CA . PHE A 1 94 ? 8.664 -10.907 -5.538 1.00 91.00 94 PHE A CA 1
ATOM 771 C C . PHE A 1 94 ? 7.881 -12.130 -5.034 1.00 91.00 94 PHE A C 1
ATOM 773 O O . PHE A 1 94 ? 7.626 -12.255 -3.835 1.00 91.00 94 PHE A O 1
ATOM 780 N N . GLY A 1 95 ? 7.522 -13.043 -5.941 1.00 91.12 95 GLY A N 1
ATOM 781 C CA . GLY A 1 95 ? 6.832 -14.290 -5.621 1.00 91.12 95 GLY A CA 1
ATOM 782 C C . GLY A 1 95 ? 7.662 -15.197 -4.717 1.00 91.12 95 GLY A C 1
ATOM 783 O O . GLY A 1 95 ? 7.149 -15.665 -3.701 1.00 91.12 95 GLY A O 1
ATOM 784 N N . GLN A 1 96 ? 8.945 -15.371 -5.043 1.00 92.06 96 GLN A N 1
ATOM 785 C CA . GLN A 1 96 ? 9.900 -16.128 -4.236 1.00 92.06 96 GLN A CA 1
ATOM 786 C C . GLN A 1 96 ? 10.010 -15.559 -2.815 1.00 92.06 96 GLN A C 1
ATOM 788 O O . GLN A 1 96 ? 9.772 -16.281 -1.851 1.00 92.06 96 GLN A O 1
ATOM 793 N N . GLN A 1 97 ? 10.269 -14.258 -2.658 1.00 90.31 97 GLN A N 1
ATOM 794 C CA . GLN A 1 97 ? 10.445 -13.671 -1.324 1.00 90.31 97 GLN A CA 1
ATOM 795 C C . GLN A 1 97 ? 9.160 -13.658 -0.482 1.00 90.31 97 GLN A C 1
ATOM 797 O O . GLN A 1 97 ? 9.226 -13.810 0.741 1.00 90.31 97 GLN A O 1
ATOM 802 N N . MET A 1 98 ? 7.984 -13.496 -1.103 1.00 91.12 98 MET A N 1
ATOM 803 C CA . MET A 1 98 ? 6.692 -13.648 -0.416 1.00 91.12 98 MET A CA 1
ATOM 804 C C . MET A 1 98 ? 6.471 -15.084 0.076 1.00 91.12 98 MET A C 1
ATOM 806 O O . MET A 1 98 ? 5.930 -15.280 1.168 1.00 91.12 98 MET A O 1
ATOM 810 N N . LEU A 1 99 ? 6.918 -16.082 -0.692 1.00 92.31 99 LEU A N 1
ATOM 811 C CA . LEU A 1 99 ? 6.861 -17.484 -0.295 1.00 92.31 99 LEU A CA 1
ATOM 812 C C . LEU A 1 99 ? 7.852 -17.784 0.843 1.00 92.31 99 LEU A C 1
ATOM 814 O O . LEU A 1 99 ? 7.446 -18.338 1.857 1.00 92.31 99 LEU A O 1
ATOM 818 N N . GLU A 1 100 ? 9.105 -17.341 0.732 1.00 91.69 100 GLU A N 1
ATOM 819 C CA . GLU A 1 100 ? 10.150 -17.534 1.753 1.00 91.69 100 GLU A CA 1
ATOM 820 C C . GLU A 1 100 ? 9.828 -16.824 3.079 1.00 91.69 100 GLU A C 1
ATOM 822 O O . GLU A 1 100 ? 9.951 -17.407 4.155 1.00 91.69 100 GLU A O 1
ATOM 827 N N . THR A 1 101 ? 9.393 -15.560 3.022 1.00 87.94 101 THR A N 1
ATOM 828 C CA . THR A 1 101 ? 9.185 -14.729 4.225 1.00 87.94 101 THR A CA 1
ATOM 829 C C . THR A 1 101 ? 7.785 -14.893 4.818 1.00 87.94 101 THR A C 1
ATOM 831 O O . THR A 1 101 ? 7.596 -14.758 6.028 1.00 87.94 101 THR A O 1
ATOM 834 N N . GLY A 1 102 ? 6.783 -15.115 3.963 1.00 86.56 102 GLY A N 1
ATOM 835 C CA . GLY A 1 102 ? 5.365 -15.090 4.321 1.00 86.56 102 GLY A CA 1
ATOM 836 C C . GLY A 1 102 ? 4.619 -16.405 4.101 1.00 86.56 102 GLY A C 1
ATOM 837 O O . GLY A 1 102 ? 3.446 -16.477 4.466 1.00 86.56 102 GLY A O 1
ATOM 838 N N . ASN A 1 103 ? 5.252 -17.434 3.528 1.00 91.44 103 ASN A N 1
ATOM 839 C CA . ASN A 1 103 ? 4.626 -18.719 3.207 1.00 91.44 103 ASN A CA 1
ATOM 840 C C . ASN A 1 103 ? 3.322 -18.564 2.395 1.00 91.44 103 ASN A C 1
ATOM 842 O O . ASN A 1 103 ? 2.337 -19.253 2.652 1.00 91.44 103 ASN A O 1
ATOM 846 N N . VAL A 1 104 ? 3.270 -17.606 1.461 1.00 90.69 104 VAL A N 1
ATOM 847 C CA . VAL A 1 104 ? 2.115 -17.340 0.581 1.00 90.69 104 VAL A CA 1
ATOM 848 C C . VAL A 1 104 ? 2.620 -16.956 -0.804 1.00 90.69 104 VAL A C 1
ATOM 850 O O . VAL A 1 104 ? 3.377 -15.997 -0.933 1.00 90.69 104 VAL A O 1
ATOM 853 N N . CYS A 1 105 ? 2.148 -17.635 -1.852 1.00 89.94 105 CYS A N 1
ATOM 854 C CA . CYS A 1 105 ? 2.430 -17.206 -3.223 1.00 89.94 105 CYS A CA 1
ATOM 855 C C . CYS A 1 105 ? 1.456 -16.086 -3.645 1.00 89.94 105 CYS A C 1
ATOM 857 O O . CYS A 1 105 ? 0.251 -16.327 -3.740 1.00 89.94 105 CYS A O 1
ATOM 859 N N . PRO A 1 106 ? 1.926 -14.862 -3.944 1.00 88.00 106 PRO A N 1
ATOM 860 C CA . PRO A 1 106 ? 1.051 -13.713 -4.174 1.00 88.00 106 PRO A CA 1
ATOM 861 C C . PRO A 1 106 ? 0.296 -13.757 -5.512 1.00 88.00 106 PRO A C 1
ATOM 863 O O . PRO A 1 106 ? -0.587 -12.927 -5.699 1.00 88.00 106 PRO A O 1
ATOM 866 N N . PHE A 1 107 ? 0.625 -14.693 -6.415 1.00 89.50 107 PHE A N 1
ATOM 867 C CA . PHE A 1 107 ? 0.022 -14.817 -7.751 1.00 89.50 107 PHE A CA 1
ATOM 868 C C . PHE A 1 107 ? -0.956 -15.990 -7.887 1.00 89.50 107 PHE A C 1
ATOM 870 O O . PHE A 1 107 ? -1.956 -15.872 -8.586 1.00 89.50 107 PHE A O 1
ATOM 877 N N . THR A 1 108 ? -0.691 -17.125 -7.229 1.00 88.19 108 THR A N 1
ATOM 878 C CA . THR A 1 108 ? -1.599 -18.288 -7.264 1.00 88.19 108 THR A CA 1
ATOM 879 C C . THR A 1 108 ? -2.664 -18.213 -6.176 1.00 88.19 108 THR A C 1
ATOM 881 O O . THR A 1 108 ? -3.765 -18.732 -6.339 1.00 88.19 108 THR A O 1
ATOM 884 N N . GLU A 1 109 ? -2.356 -17.560 -5.053 1.00 87.56 109 GLU A N 1
ATOM 885 C CA . GLU A 1 109 ? -3.239 -17.524 -3.894 1.00 87.56 109 GLU A CA 1
ATOM 886 C C . GLU A 1 109 ? -4.007 -16.216 -3.721 1.00 87.56 109 GLU A C 1
ATOM 888 O O . GLU A 1 109 ? -4.973 -16.188 -2.950 1.00 87.56 109 GLU A O 1
ATOM 893 N N . ALA A 1 110 ? -3.575 -15.142 -4.372 1.00 86.69 110 ALA A N 1
ATOM 894 C CA . ALA A 1 110 ? -4.135 -13.809 -4.223 1.00 86.69 110 ALA A CA 1
ATOM 895 C C . ALA A 1 110 ? -4.143 -13.082 -5.575 1.00 86.69 110 ALA A C 1
ATOM 897 O O . ALA A 1 110 ? -3.381 -13.414 -6.474 1.00 86.69 110 ALA A O 1
ATOM 898 N N . CYS A 1 111 ? -4.998 -12.068 -5.706 1.00 81.75 111 CYS A N 1
ATOM 899 C CA . CYS A 1 111 ? -4.993 -11.144 -6.847 1.00 81.75 111 CYS A CA 1
ATOM 900 C C . CYS A 1 111 ? -4.546 -9.723 -6.464 1.00 81.75 111 CYS A C 1
ATOM 902 O O . CYS A 1 111 ? -4.359 -8.873 -7.330 1.00 81.75 111 CYS A O 1
ATOM 904 N N . THR A 1 112 ? -4.389 -9.441 -5.167 1.00 87.75 112 THR A N 1
ATOM 905 C CA . THR A 1 112 ? -3.961 -8.137 -4.647 1.00 87.75 112 THR A CA 1
ATOM 906 C C . THR A 1 112 ? -2.989 -8.315 -3.490 1.00 87.75 112 THR A C 1
ATOM 908 O O . THR A 1 112 ? -3.063 -9.297 -2.746 1.00 87.75 112 THR A O 1
ATOM 911 N N . ILE A 1 113 ? -2.117 -7.323 -3.293 1.00 87.56 113 ILE A N 1
ATOM 912 C CA . ILE A 1 113 ? -1.161 -7.327 -2.182 1.00 87.56 113 ILE A CA 1
ATOM 913 C C . ILE A 1 113 ? -1.856 -7.437 -0.823 1.00 87.56 113 ILE A C 1
ATOM 915 O O . ILE A 1 113 ? -1.449 -8.252 -0.006 1.00 87.56 113 ILE A O 1
ATOM 919 N N . ALA A 1 114 ? -2.959 -6.713 -0.613 1.00 85.31 114 ALA A N 1
ATOM 920 C CA . ALA A 1 114 ? -3.702 -6.778 0.641 1.00 85.31 114 ALA A CA 1
ATOM 921 C C . ALA A 1 114 ? -4.283 -8.175 0.898 1.00 85.31 114 ALA A C 1
ATOM 923 O O . ALA A 1 114 ? -4.211 -8.689 2.010 1.00 85.31 114 ALA A O 1
ATOM 924 N N . SER A 1 115 ? -4.778 -8.853 -0.144 1.00 85.88 115 SER A N 1
ATOM 925 C CA . SER A 1 115 ? -5.227 -10.242 -0.023 1.00 85.88 115 SER A CA 1
ATOM 926 C C . SER A 1 115 ? -4.073 -11.196 0.321 1.00 85.88 115 SER A C 1
ATOM 928 O O . SER A 1 115 ? -4.254 -12.082 1.158 1.00 85.88 115 SER A O 1
ATOM 930 N N . ALA A 1 116 ? -2.884 -10.990 -0.257 1.00 89.94 116 ALA A N 1
ATOM 931 C CA . ALA A 1 116 ? -1.694 -11.778 0.058 1.00 89.94 116 ALA A CA 1
ATOM 932 C C . ALA A 1 116 ? -1.208 -11.537 1.501 1.00 89.94 116 ALA A C 1
ATOM 934 O O . ALA A 1 116 ? -1.045 -12.496 2.250 1.00 89.94 116 ALA A O 1
ATOM 935 N N . CYS A 1 117 ? -1.062 -10.282 1.937 1.00 89.12 117 CYS A N 1
ATOM 936 C CA . CYS A 1 117 ? -0.686 -9.927 3.311 1.00 89.12 117 CYS A CA 1
ATOM 937 C C . CYS A 1 117 ? -1.699 -10.462 4.337 1.00 89.12 117 CYS A C 1
ATOM 939 O O . CYS A 1 117 ? -1.310 -11.026 5.360 1.00 89.12 117 CYS A O 1
ATOM 941 N N . ASN A 1 118 ? -2.998 -10.391 4.031 1.00 87.88 118 ASN A N 1
ATOM 942 C CA . ASN A 1 118 ? -4.047 -10.977 4.862 1.00 87.88 118 ASN A CA 1
ATOM 943 C C . ASN A 1 118 ? -3.909 -12.506 4.983 1.00 87.88 118 ASN A C 1
ATOM 945 O O . ASN A 1 118 ? -4.051 -13.056 6.077 1.00 87.88 118 ASN A O 1
ATOM 949 N N . LYS A 1 119 ? -3.546 -13.202 3.896 1.00 90.25 119 LYS A N 1
ATOM 950 C CA . LYS A 1 119 ? -3.199 -14.631 3.944 1.00 90.25 119 LYS A CA 1
ATOM 951 C C . LYS A 1 119 ? -1.942 -14.909 4.774 1.00 90.25 119 LYS A C 1
ATOM 953 O O . LYS A 1 119 ? -1.975 -15.852 5.558 1.00 90.25 119 LYS A O 1
ATOM 958 N N . VAL A 1 120 ? -0.890 -14.089 4.670 1.00 91.69 120 VAL A N 1
ATOM 959 C CA . VAL A 1 120 ? 0.343 -14.228 5.477 1.00 91.69 120 VAL A CA 1
ATOM 960 C C . VAL A 1 120 ? 0.013 -14.167 6.970 1.00 91.69 120 VAL A C 1
ATOM 962 O O . VAL A 1 120 ? 0.450 -15.030 7.733 1.00 91.69 120 VAL A O 1
ATOM 965 N N . TYR A 1 121 ? -0.817 -13.206 7.386 1.00 88.81 121 TYR A N 1
ATOM 966 C CA . TYR A 1 121 ? -1.316 -13.128 8.759 1.00 88.81 121 TYR A CA 1
ATOM 967 C C . TYR A 1 121 ? -2.113 -14.379 9.161 1.00 88.81 121 TYR A C 1
ATOM 969 O O . TYR A 1 121 ? -1.803 -15.043 10.153 1.00 88.81 121 TYR A O 1
ATOM 977 N N . ARG A 1 122 ? -3.133 -14.726 8.364 1.00 87.19 122 ARG A N 1
ATOM 978 C CA . ARG A 1 122 ? -4.074 -15.815 8.665 1.00 87.19 122 ARG A CA 1
ATOM 979 C C . ARG A 1 122 ? -3.443 -17.206 8.673 1.00 87.19 122 ARG A C 1
ATOM 981 O O . ARG A 1 122 ? -3.995 -18.087 9.320 1.00 87.19 122 ARG A O 1
ATOM 988 N N . ARG A 1 123 ? -2.348 -17.413 7.936 1.00 89.25 123 ARG A N 1
ATOM 989 C CA . ARG A 1 123 ? -1.633 -18.694 7.850 1.00 89.25 123 ARG A CA 1
ATOM 990 C C . ARG A 1 123 ? -0.606 -18.872 8.965 1.00 89.25 123 ARG A C 1
ATOM 992 O O . ARG A 1 123 ? -0.496 -19.974 9.485 1.00 89.25 123 ARG A O 1
ATOM 999 N N . ASN A 1 124 ? 0.134 -17.817 9.315 1.00 90.19 124 ASN A N 1
ATOM 1000 C CA . ASN A 1 124 ? 1.323 -17.952 10.167 1.00 90.19 124 ASN A CA 1
ATOM 1001 C C . ASN A 1 124 ? 1.170 -17.357 11.580 1.00 90.19 124 ASN A C 1
ATOM 1003 O O . ASN A 1 124 ? 1.973 -17.673 12.452 1.00 90.19 124 ASN A O 1
ATOM 1007 N N . PHE A 1 125 ? 0.183 -16.484 11.817 1.00 88.69 125 PHE A N 1
ATOM 1008 C CA . PHE A 1 125 ? 0.086 -15.701 13.061 1.00 88.69 125 PHE A CA 1
ATOM 1009 C C . PHE A 1 125 ? -1.273 -15.821 13.761 1.00 88.69 125 PHE A C 1
ATOM 1011 O O . PHE A 1 125 ? -1.323 -15.860 14.994 1.00 88.69 125 PHE A O 1
ATOM 1018 N N . LEU A 1 126 ? -2.365 -15.892 12.993 1.00 84.94 126 LEU A N 1
ATOM 1019 C CA . LEU A 1 126 ? -3.716 -16.042 13.530 1.00 84.94 126 LEU A CA 1
ATOM 1020 C C . LEU A 1 126 ? -3.888 -17.393 14.233 1.00 84.94 126 LEU A C 1
ATOM 1022 O O . LEU A 1 126 ? -3.811 -18.446 13.603 1.00 84.94 126 LEU A O 1
ATOM 1026 N N . GLN A 1 127 ? -4.190 -17.352 15.528 1.00 82.75 127 GLN A N 1
ATOM 1027 C CA . GLN A 1 127 ? -4.517 -18.552 16.290 1.00 82.75 127 GLN A CA 1
ATOM 1028 C C . GLN A 1 127 ? -5.923 -19.084 15.930 1.00 82.75 127 GLN A C 1
ATOM 1030 O O . GLN A 1 127 ? -6.822 -18.299 15.593 1.00 82.75 127 GLN A O 1
ATOM 1035 N N . PRO A 1 128 ? -6.149 -20.413 15.981 1.00 77.38 128 PRO A N 1
ATOM 1036 C CA . PRO A 1 128 ? -7.460 -20.998 15.720 1.00 77.38 128 PRO A CA 1
ATOM 1037 C C . PRO A 1 128 ? -8.545 -20.430 16.642 1.00 77.38 128 PRO A C 1
ATOM 1039 O O . PRO A 1 128 ? -8.327 -20.225 17.833 1.00 77.38 128 PRO A O 1
ATOM 1042 N N . ASN A 1 129 ? -9.740 -20.211 16.090 1.00 71.62 129 ASN A N 1
ATOM 1043 C CA . ASN A 1 129 ? -10.935 -19.740 16.807 1.00 71.62 129 ASN A CA 1
ATOM 1044 C C . ASN A 1 129 ? -10.827 -18.357 17.492 1.00 71.62 129 ASN A C 1
ATOM 1046 O O . ASN A 1 129 ? -11.753 -17.966 18.197 1.00 71.62 129 ASN A O 1
ATOM 1050 N N . THR A 1 130 ? -9.759 -17.581 17.265 1.00 67.56 130 THR A N 1
ATOM 1051 C CA . THR A 1 130 ? -9.590 -16.239 17.868 1.00 67.56 130 THR A CA 1
ATOM 1052 C C . THR A 1 130 ? -10.347 -15.132 17.124 1.00 67.56 130 THR A C 1
ATOM 1054 O O . THR A 1 130 ? -10.714 -14.125 17.719 1.00 67.56 130 THR A O 1
ATOM 1057 N N . ILE A 1 131 ? -10.621 -15.313 15.827 1.00 68.00 131 ILE A N 1
ATOM 1058 C CA . ILE A 1 131 ? -11.460 -14.406 15.030 1.00 68.00 131 ILE A CA 1
ATOM 1059 C C . ILE A 1 131 ? -12.686 -15.167 14.531 1.00 68.00 131 ILE A C 1
ATOM 1061 O O . ILE A 1 131 ? -12.564 -16.233 13.926 1.00 68.00 131 ILE A O 1
ATOM 1065 N N . GLY A 1 132 ? -13.868 -14.572 14.698 1.00 59.19 132 GLY A N 1
ATOM 1066 C CA . GLY A 1 132 ? -15.070 -15.015 14.001 1.00 59.19 132 GLY A CA 1
ATOM 1067 C C . GLY A 1 132 ? -14.950 -14.777 12.498 1.00 59.19 132 GLY A C 1
ATOM 1068 O O . GLY A 1 132 ? -15.006 -13.639 12.032 1.00 59.19 132 GLY A O 1
ATOM 1069 N N . ILE A 1 133 ? -14.800 -15.848 11.720 1.00 55.72 133 ILE A N 1
ATOM 1070 C CA . ILE A 1 133 ? -14.863 -15.753 10.261 1.00 55.72 133 ILE A CA 1
ATOM 1071 C C . ILE A 1 133 ? -16.327 -15.566 9.865 1.00 55.72 133 ILE A C 1
ATOM 1073 O O . ILE A 1 133 ? -17.137 -16.481 10.007 1.00 55.72 133 ILE A O 1
ATOM 1077 N N . ILE A 1 134 ? -16.652 -14.393 9.321 1.00 52.53 134 ILE A N 1
ATOM 1078 C CA . ILE A 1 134 ? -17.957 -14.153 8.705 1.00 52.53 134 ILE A CA 1
ATOM 1079 C C . ILE A 1 134 ? -18.015 -14.979 7.407 1.00 52.53 134 ILE A C 1
ATOM 1081 O O . ILE A 1 134 ? -17.215 -14.721 6.503 1.00 52.53 134 ILE A O 1
ATOM 1085 N N . PRO A 1 135 ? -18.916 -15.972 7.274 1.00 46.25 135 PRO A N 1
ATOM 1086 C CA . PRO A 1 135 ? -19.022 -16.735 6.036 1.00 46.25 135 PRO A CA 1
ATOM 1087 C C . PRO A 1 135 ? -19.545 -15.841 4.902 1.00 46.25 135 PRO A C 1
ATOM 1089 O O . PRO A 1 135 ? -20.184 -14.812 5.137 1.00 46.25 135 PRO A O 1
ATOM 1092 N N . LYS A 1 136 ? -19.281 -16.228 3.649 1.00 42.41 136 LYS A N 1
ATOM 1093 C CA . LYS A 1 136 ? -19.724 -15.486 2.458 1.00 42.41 136 LYS A CA 1
ATOM 1094 C C . LYS A 1 136 ? -21.263 -15.465 2.415 1.00 42.41 136 LYS A C 1
ATOM 1096 O O . LYS A 1 136 ? -21.874 -16.477 2.101 1.00 42.41 136 LYS A O 1
ATOM 1101 N N . GLY A 1 137 ? -21.864 -14.324 2.767 1.00 44.62 137 GLY A N 1
ATOM 1102 C CA . GLY A 1 137 ? -23.316 -14.164 2.965 1.00 44.62 137 GLY A CA 1
ATOM 1103 C C . GLY A 1 137 ? -23.746 -13.800 4.398 1.00 44.62 137 GLY A C 1
ATOM 1104 O O . GLY A 1 137 ? -24.892 -13.422 4.603 1.00 44.62 137 GLY A O 1
ATOM 1105 N N . GLY A 1 138 ? -22.835 -13.832 5.376 1.00 48.75 138 GLY A N 1
ATOM 1106 C CA . GLY A 1 138 ? -23.123 -13.533 6.783 1.00 48.75 138 GLY A CA 1
ATOM 1107 C C . GLY A 1 138 ? -23.497 -14.766 7.615 1.00 48.75 138 GLY A C 1
ATOM 1108 O O . GLY A 1 138 ? -23.813 -15.827 7.088 1.00 48.75 138 GLY A O 1
ATOM 1109 N N . TYR A 1 139 ? -23.469 -14.629 8.947 1.00 45.41 139 TYR A N 1
ATOM 1110 C CA . TYR A 1 139 ? -23.717 -15.729 9.903 1.00 45.41 139 TYR A CA 1
ATOM 1111 C C . TYR A 1 139 ? -25.095 -16.395 9.800 1.00 45.41 139 TYR A C 1
ATOM 1113 O O . TYR A 1 139 ? -25.306 -17.458 10.379 1.00 45.41 139 TYR A O 1
ATOM 1121 N N . ARG A 1 140 ? -26.032 -15.779 9.078 1.00 48.28 140 ARG A N 1
ATOM 1122 C CA . ARG A 1 140 ? -27.294 -16.395 8.682 1.00 48.28 140 ARG A CA 1
ATOM 1123 C C . ARG A 1 140 ? -27.153 -16.784 7.217 1.00 48.28 140 ARG A C 1
ATOM 1125 O O . ARG A 1 140 ? -27.100 -15.909 6.360 1.00 48.28 140 ARG A O 1
ATOM 1132 N N . TRP A 1 141 ? -27.069 -18.085 6.943 1.00 35.81 141 TRP A N 1
ATOM 1133 C CA . TRP A 1 141 ? -27.171 -18.591 5.577 1.00 35.81 141 TRP A CA 1
ATOM 1134 C C . TRP A 1 141 ? -28.540 -18.197 5.010 1.00 35.81 141 TRP A C 1
ATOM 1136 O O . TRP A 1 141 ? -29.568 -18.742 5.407 1.00 35.81 141 TRP A O 1
ATOM 1146 N N . GLY A 1 142 ? -28.521 -17.226 4.098 1.00 42.41 142 GLY A N 1
ATOM 1147 C CA . GLY A 1 142 ? -29.695 -16.678 3.435 1.00 42.41 142 GLY A CA 1
ATOM 1148 C C . GLY A 1 142 ? -30.139 -15.324 3.988 1.00 42.41 142 GLY A C 1
ATOM 1149 O O . GLY A 1 142 ? -30.643 -15.223 5.109 1.00 42.41 142 GLY A O 1
ATOM 1150 N N . ASP A 1 143 ? -30.139 -14.321 3.105 1.00 43.25 143 ASP A N 1
ATOM 1151 C CA . ASP A 1 143 ? -31.166 -13.270 3.094 1.00 43.25 143 ASP A CA 1
ATOM 1152 C C . ASP A 1 143 ? -32.531 -13.916 2.720 1.00 43.25 143 ASP A C 1
ATOM 1154 O O . ASP A 1 143 ? -33.165 -13.590 1.720 1.00 43.25 143 ASP A O 1
ATOM 1158 N N . ASN A 1 144 ? -32.992 -14.877 3.535 1.00 44.19 144 ASN A N 1
ATOM 1159 C CA . ASN A 1 144 ? -34.259 -15.601 3.389 1.00 44.19 144 ASN A CA 1
ATOM 1160 C C . ASN A 1 144 ? -35.413 -14.808 4.029 1.00 44.19 144 ASN A C 1
ATOM 1162 O O . ASN A 1 144 ? -36.160 -15.307 4.872 1.00 44.19 144 ASN A O 1
ATOM 1166 N N . GLN A 1 145 ? -35.571 -13.546 3.626 1.00 48.06 145 GLN A N 1
ATOM 1167 C CA . GLN A 1 145 ? -36.806 -12.806 3.882 1.00 48.06 145 GLN A CA 1
ATOM 1168 C C . GLN A 1 145 ? -37.908 -13.444 3.024 1.00 48.06 145 GLN A C 1
ATOM 1170 O O . GLN A 1 145 ? -37.907 -13.301 1.800 1.00 48.06 145 GLN A O 1
ATOM 1175 N N . SER A 1 146 ? -38.839 -14.189 3.630 1.00 42.44 146 SER A N 1
ATOM 1176 C CA . SER A 1 146 ? -39.926 -14.795 2.852 1.00 42.44 146 SER A CA 1
ATOM 1177 C C . SER A 1 146 ? -40.803 -13.698 2.233 1.00 42.44 146 SER A C 1
ATOM 1179 O O . SER A 1 146 ? -41.031 -12.653 2.848 1.00 42.44 146 SER A O 1
ATOM 1181 N N . LYS A 1 147 ? -41.333 -13.920 1.020 1.00 44.53 147 LYS A N 1
ATOM 1182 C CA . LYS A 1 147 ? -42.239 -12.945 0.375 1.00 44.53 147 LYS A CA 1
ATOM 1183 C C . LYS A 1 147 ? -43.443 -12.613 1.267 1.00 44.53 147 LYS A C 1
ATOM 1185 O O . LYS A 1 147 ? -43.851 -11.458 1.321 1.00 44.53 147 LYS A O 1
ATOM 1190 N N . ILE A 1 148 ? -43.939 -13.605 2.011 1.00 48.38 148 ILE A N 1
ATOM 1191 C CA . ILE A 1 148 ? -45.011 -13.467 3.007 1.00 48.38 148 ILE A CA 1
ATOM 1192 C C . ILE A 1 148 ? -44.579 -12.546 4.154 1.00 48.38 148 ILE A C 1
ATOM 1194 O O . ILE A 1 148 ? -45.331 -11.647 4.521 1.00 48.38 148 ILE A O 1
ATOM 1198 N N . ALA A 1 149 ? -43.361 -12.709 4.685 1.00 42.94 149 ALA A N 1
ATOM 1199 C CA . ALA A 1 149 ? -42.833 -11.818 5.713 1.00 42.94 149 ALA A CA 1
ATOM 1200 C C . ALA A 1 149 ? -42.730 -10.381 5.188 1.00 42.94 149 ALA A C 1
ATOM 1202 O O . ALA A 1 149 ? -43.266 -9.482 5.821 1.00 42.94 149 ALA A O 1
ATOM 1203 N N . ILE A 1 150 ? -42.141 -10.146 4.010 1.00 47.53 150 ILE A N 1
ATOM 1204 C CA . ILE A 1 150 ? -42.049 -8.792 3.429 1.00 47.53 150 ILE A CA 1
ATOM 1205 C C . ILE A 1 150 ? -43.446 -8.183 3.215 1.00 47.53 150 ILE A C 1
ATOM 1207 O O . ILE A 1 150 ? -43.672 -7.036 3.595 1.00 47.53 150 ILE A O 1
ATOM 1211 N N . GLN A 1 151 ? -44.404 -8.940 2.673 1.00 49.00 151 GLN A N 1
ATOM 1212 C CA . GLN A 1 151 ? -45.777 -8.461 2.472 1.00 49.00 151 GLN A CA 1
ATOM 1213 C C . GLN A 1 151 ? -46.484 -8.129 3.794 1.00 49.00 151 GLN A C 1
ATOM 1215 O O . GLN A 1 151 ? -47.095 -7.067 3.894 1.00 49.00 151 GLN A O 1
ATOM 1220 N N . TRP A 1 152 ? -46.345 -8.962 4.830 1.00 51.66 152 TRP A N 1
ATOM 1221 C CA . TRP A 1 152 ? -46.863 -8.664 6.171 1.00 51.66 152 TRP A CA 1
ATOM 1222 C C . TRP A 1 152 ? -46.193 -7.426 6.782 1.00 51.66 152 TRP A C 1
ATOM 1224 O O . TRP A 1 152 ? -46.858 -6.558 7.341 1.00 51.66 152 TRP A O 1
ATOM 1234 N N . LEU A 1 153 ? -44.874 -7.301 6.619 1.00 43.06 153 LEU A N 1
ATOM 1235 C CA . LEU A 1 153 ? -44.072 -6.183 7.108 1.00 43.06 153 LEU A CA 1
ATOM 1236 C C . LEU A 1 153 ? -44.419 -4.843 6.421 1.00 43.06 153 LEU A C 1
ATOM 1238 O O . LEU A 1 153 ? -44.230 -3.807 7.064 1.00 43.06 153 LEU A O 1
ATOM 1242 N N . VAL A 1 154 ? -44.922 -4.868 5.176 1.00 48.75 154 VAL A N 1
ATOM 1243 C CA . VAL A 1 154 ? -45.454 -3.718 4.405 1.00 48.75 154 VAL A CA 1
ATOM 1244 C C . VAL A 1 154 ? -46.928 -3.441 4.732 1.00 48.75 154 VAL A C 1
ATOM 1246 O O . VAL A 1 154 ? -47.331 -2.285 4.848 1.00 48.75 154 VAL A O 1
ATOM 1249 N N . TRP A 1 155 ? -47.743 -4.478 4.934 1.00 51.22 155 TRP A N 1
ATOM 1250 C CA . TRP A 1 155 ? -49.127 -4.332 5.400 1.00 51.22 155 TRP A CA 1
ATOM 1251 C C . TRP A 1 155 ? -49.175 -3.662 6.784 1.00 51.22 155 TRP A C 1
ATOM 1253 O O . TRP A 1 155 ? -49.879 -2.673 6.965 1.00 51.22 155 TRP A O 1
ATOM 1263 N N . MET A 1 156 ? -48.311 -4.099 7.706 1.00 44.22 156 MET A N 1
ATOM 1264 C CA . MET A 1 156 ? -48.095 -3.480 9.023 1.00 44.22 156 MET A CA 1
ATOM 1265 C C . MET A 1 156 ? -47.596 -2.028 8.947 1.00 44.22 156 MET A C 1
ATOM 1267 O O . MET A 1 156 ? -47.866 -1.246 9.857 1.00 44.22 156 MET A O 1
ATOM 1271 N N . GLU A 1 157 ? -46.867 -1.664 7.886 1.00 43.00 157 GLU A N 1
ATOM 1272 C CA . GLU A 1 157 ? -46.397 -0.291 7.641 1.00 43.00 157 GLU A CA 1
ATOM 1273 C C . GLU A 1 157 ? -47.585 0.649 7.380 1.00 43.00 157 GLU A C 1
ATOM 1275 O O . GLU A 1 157 ? -47.656 1.735 7.956 1.00 43.00 157 GLU A O 1
ATOM 1280 N N . LYS A 1 158 ? -48.562 0.183 6.584 1.00 54.69 158 LYS A N 1
ATOM 1281 C CA . LYS A 1 158 ? -49.820 0.894 6.301 1.00 54.69 158 LYS A CA 1
ATOM 1282 C C . LYS A 1 158 ? -50.788 0.899 7.485 1.00 54.69 158 LYS A C 1
ATOM 1284 O O . LYS A 1 158 ? -51.301 1.957 7.819 1.00 54.69 158 LYS A O 1
ATOM 1289 N N . GLU A 1 159 ? -51.012 -0.250 8.124 1.00 61.06 159 GLU A N 1
ATOM 1290 C CA . GLU A 1 159 ? -51.900 -0.395 9.295 1.00 61.06 159 GLU A CA 1
ATOM 1291 C C . GLU A 1 159 ? -51.509 0.532 10.449 1.00 61.06 159 GLU A C 1
ATOM 1293 O O . GLU A 1 159 ? -52.364 1.146 11.081 1.00 61.06 159 GLU A O 1
ATOM 1298 N N . ARG A 1 160 ? -50.206 0.629 10.744 1.00 49.34 160 ARG A N 1
ATOM 1299 C CA . ARG A 1 160 ? -49.711 1.365 11.917 1.00 49.34 160 ARG A CA 1
ATOM 1300 C C . ARG A 1 160 ? -49.212 2.771 11.593 1.00 49.34 160 ARG A C 1
ATOM 1302 O O . ARG A 1 160 ? -48.931 3.525 12.519 1.00 49.34 160 ARG A O 1
ATOM 1309 N N . ASN A 1 161 ? -49.097 3.113 10.308 1.00 44.78 161 ASN A N 1
ATOM 1310 C CA . ASN A 1 161 ? -48.555 4.378 9.810 1.00 44.78 161 ASN A CA 1
ATOM 1311 C C . ASN A 1 161 ? -47.141 4.695 10.356 1.00 44.78 161 ASN A C 1
ATOM 1313 O O . ASN A 1 161 ? -46.848 5.813 10.778 1.00 44.78 161 ASN A O 1
ATOM 1317 N N . ILE A 1 162 ? -46.263 3.684 10.382 1.00 37.72 162 ILE A N 1
ATOM 1318 C CA . ILE A 1 162 ? -44.876 3.780 10.873 1.00 37.72 162 ILE A CA 1
ATOM 1319 C C . ILE A 1 162 ? -43.945 3.374 9.736 1.00 37.72 162 ILE A C 1
ATOM 1321 O O . ILE A 1 162 ? -44.064 2.252 9.262 1.00 37.72 162 ILE A O 1
ATOM 1325 N N . ASN A 1 163 ? -42.992 4.221 9.338 1.00 34.09 163 ASN A N 1
ATOM 1326 C CA . ASN A 1 163 ? -41.954 3.842 8.372 1.00 34.09 163 ASN A CA 1
ATOM 1327 C C . ASN A 1 163 ? -40.878 2.972 9.042 1.00 34.09 163 ASN A C 1
ATOM 1329 O O . ASN A 1 163 ? -40.438 3.287 10.149 1.00 34.09 163 ASN A O 1
ATOM 1333 N N . ILE A 1 164 ? -40.447 1.880 8.399 1.00 33.38 164 ILE A N 1
ATOM 1334 C CA . ILE A 1 164 ? -39.614 0.875 9.079 1.00 33.38 164 ILE A CA 1
ATOM 1335 C C . ILE A 1 164 ? -38.271 0.655 8.366 1.00 33.38 164 ILE A C 1
ATOM 1337 O O . ILE A 1 164 ? -38.089 -0.287 7.586 1.00 33.38 164 ILE A O 1
ATOM 1341 N N . VAL A 1 165 ? -37.315 1.530 8.711 1.00 33.53 165 VAL A N 1
ATOM 1342 C CA . VAL A 1 165 ? -35.900 1.495 8.296 1.00 33.53 165 VAL A CA 1
ATOM 1343 C C . VAL A 1 165 ? -35.053 0.603 9.231 1.00 33.53 165 VAL A C 1
ATOM 1345 O O . VAL A 1 165 ? -35.534 0.015 10.199 1.00 33.53 165 VAL A O 1
ATOM 1348 N N . MET A 1 166 ? -33.858 0.263 8.752 1.00 30.56 166 MET A N 1
ATOM 1349 C CA . MET A 1 166 ? -33.527 -1.147 8.597 1.00 30.56 166 MET A CA 1
ATOM 1350 C C . MET A 1 166 ? -32.013 -1.210 8.174 1.00 30.56 166 MET A C 1
ATOM 1352 O O . MET A 1 166 ? -31.707 -0.826 7.046 1.00 30.56 166 MET A O 1
ATOM 1356 N N . CYS A 1 167 ? -31.071 -1.621 9.055 1.00 25.16 167 CYS A N 1
ATOM 1357 C CA . CYS A 1 167 ? -29.665 -1.121 9.143 1.00 25.16 167 CYS A CA 1
ATOM 1358 C C . CYS A 1 167 ? -28.486 -2.022 8.635 1.00 25.16 167 CYS A C 1
ATOM 1360 O O . CYS A 1 167 ? -28.464 -3.230 8.868 1.00 25.16 167 CYS A O 1
ATOM 1362 N N . ARG A 1 168 ? -27.451 -1.399 8.022 1.00 27.25 168 ARG A N 1
ATOM 1363 C CA . ARG A 1 168 ? -26.067 -1.900 7.764 1.00 27.25 168 ARG A CA 1
ATOM 1364 C C . ARG A 1 168 ? -25.089 -0.706 7.677 1.00 27.25 168 ARG A C 1
ATOM 1366 O O . ARG A 1 168 ? -25.428 0.275 7.012 1.00 27.25 168 ARG A O 1
ATOM 1373 N N . GLN A 1 169 ? -23.863 -0.797 8.217 1.00 28.91 169 GLN A N 1
ATOM 1374 C CA . GLN A 1 169 ? -22.851 0.265 8.034 1.00 28.91 169 GLN A CA 1
ATOM 1375 C C . GLN A 1 169 ? -21.387 -0.223 8.050 1.00 28.91 169 GLN A C 1
ATOM 1377 O O . GLN A 1 169 ? -20.874 -0.692 9.058 1.00 28.91 169 GLN A O 1
ATOM 1382 N N . ALA A 1 170 ? -20.718 -0.052 6.908 1.00 26.03 170 ALA A N 1
ATOM 1383 C CA . ALA A 1 170 ? -19.273 0.110 6.732 1.00 26.03 170 ALA A CA 1
ATOM 1384 C C . ALA A 1 170 ? -19.068 0.922 5.433 1.00 26.03 170 ALA A C 1
ATOM 1386 O O . ALA A 1 170 ? -19.953 0.945 4.571 1.00 26.03 170 ALA A O 1
ATOM 1387 N N . ALA A 1 171 ? -17.962 1.657 5.300 1.00 28.95 171 ALA A N 1
ATOM 1388 C CA . ALA A 1 171 ? -17.801 2.637 4.222 1.00 28.95 171 ALA A CA 1
ATOM 1389 C C . ALA A 1 171 ? -17.526 2.014 2.831 1.00 28.95 171 ALA A C 1
ATOM 1391 O O . ALA A 1 171 ? -16.860 0.991 2.722 1.00 28.95 171 ALA A O 1
ATOM 1392 N N . ARG A 1 172 ? -17.963 2.733 1.779 1.00 25.67 172 ARG A N 1
ATOM 1393 C CA . ARG A 1 172 ? -17.775 2.493 0.322 1.00 25.67 172 ARG A CA 1
ATOM 1394 C C . ARG A 1 172 ? -18.618 1.395 -0.362 1.00 25.67 172 ARG A C 1
ATOM 1396 O O . ARG A 1 172 ? -18.172 0.295 -0.650 1.00 25.67 172 ARG A O 1
ATOM 1403 N N . SER A 1 173 ? -19.819 1.829 -0.760 1.00 27.45 173 SER A N 1
ATOM 1404 C CA . SER A 1 173 ? -20.384 1.721 -2.125 1.00 27.45 173 SER A CA 1
ATOM 1405 C C . SER A 1 173 ? -20.246 0.412 -2.928 1.00 27.45 173 SER A C 1
ATOM 1407 O O . SER A 1 173 ? -19.274 0.212 -3.652 1.00 27.45 173 SER A O 1
ATOM 1409 N N . SER A 1 174 ? -21.349 -0.330 -3.032 1.00 23.83 174 SER A N 1
ATOM 1410 C CA . SER A 1 174 ? -22.077 -0.499 -4.308 1.00 23.83 174 SER A CA 1
ATOM 1411 C C . SER A 1 174 ? -23.491 -1.042 -4.042 1.00 23.83 174 SER A C 1
ATOM 1413 O O . SER A 1 174 ? -23.686 -1.858 -3.150 1.00 23.83 174 SER A O 1
ATOM 1415 N N . SER A 1 175 ? -24.478 -0.489 -4.755 1.00 28.00 175 SER A N 1
ATOM 1416 C CA . SER A 1 175 ? -25.879 -0.939 -4.897 1.00 28.00 175 SER A CA 1
ATOM 1417 C C . SER A 1 175 ? -26.401 -2.068 -3.979 1.00 28.00 175 SER A C 1
ATOM 1419 O O . SER A 1 175 ? -26.313 -3.238 -4.335 1.00 28.00 175 SER A O 1
ATOM 1421 N N . CYS A 1 176 ? -27.086 -1.702 -2.889 1.00 21.61 176 CYS A N 1
ATOM 1422 C CA . CYS A 1 176 ? -28.155 -2.506 -2.274 1.00 21.61 176 CYS A CA 1
ATOM 1423 C C . CYS A 1 176 ? -29.174 -1.564 -1.614 1.00 21.61 176 CYS A C 1
ATOM 1425 O O . CYS A 1 176 ? -28.830 -0.813 -0.698 1.00 21.61 176 CYS A O 1
ATOM 1427 N N . GLN A 1 177 ? -30.424 -1.585 -2.082 1.00 23.58 177 GLN A N 1
ATOM 1428 C CA . GLN A 1 177 ? -31.532 -0.871 -1.446 1.00 23.58 177 GLN A CA 1
ATOM 1429 C C . GLN A 1 177 ? -31.966 -1.612 -0.171 1.00 23.58 177 GLN A C 1
ATOM 1431 O O . GLN A 1 177 ? -32.534 -2.691 -0.264 1.00 23.58 177 GLN A O 1
ATOM 1436 N N . GLY A 1 178 ? -31.754 -0.991 0.993 1.00 25.38 178 GLY A N 1
ATOM 1437 C CA . GLY A 1 178 ? -32.448 -1.285 2.254 1.00 25.38 178 GLY A CA 1
ATOM 1438 C C . GLY A 1 178 ? -32.168 -2.618 2.984 1.00 25.38 178 GLY A C 1
ATOM 1439 O O . GLY A 1 178 ? -31.887 -3.649 2.393 1.00 25.38 178 GLY A O 1
ATOM 1440 N N . GLN A 1 179 ? -32.399 -2.581 4.304 1.00 26.84 179 GLN A N 1
ATOM 1441 C CA . GLN A 1 179 ? -33.047 -3.664 5.069 1.00 26.84 179 GLN A CA 1
ATOM 1442 C C . GLN A 1 179 ? -32.263 -4.524 6.122 1.00 26.84 179 GLN A C 1
ATOM 1444 O O . GLN A 1 179 ? -31.652 -5.535 5.806 1.00 26.84 179 GLN A O 1
ATOM 1449 N N . GLY A 1 180 ? -32.391 -4.138 7.422 1.00 23.14 180 GLY A N 1
ATOM 1450 C CA . GLY A 1 180 ? -32.246 -4.931 8.681 1.00 23.14 180 GLY A CA 1
ATOM 1451 C C . GLY A 1 180 ? -33.049 -4.384 9.920 1.00 23.14 180 GLY A C 1
ATOM 1452 O O . GLY A 1 180 ? -32.606 -3.434 10.560 1.00 23.14 180 GLY A O 1
ATOM 1453 N N . ARG A 1 181 ? -34.237 -4.944 10.252 1.00 29.66 181 ARG A N 1
ATOM 1454 C CA . ARG A 1 181 ? -35.330 -4.386 11.127 1.00 29.66 181 ARG A CA 1
ATOM 1455 C C . ARG A 1 181 ? -35.142 -4.611 12.643 1.00 29.66 181 ARG A C 1
ATOM 1457 O O . ARG A 1 181 ? -34.512 -5.587 13.041 1.00 29.66 181 ARG A O 1
ATOM 1464 N N . ARG A 1 182 ? -35.860 -3.848 13.490 1.00 22.64 182 ARG A N 1
ATOM 1465 C CA . ARG A 1 182 ? -36.257 -4.290 14.850 1.00 22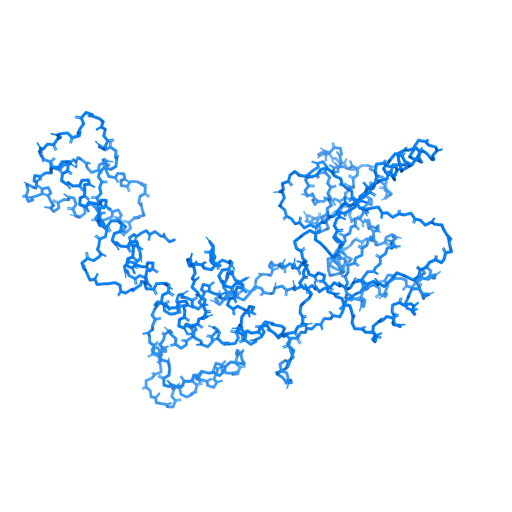.64 182 ARG A CA 1
ATOM 1466 C C . ARG A 1 182 ? -37.653 -3.773 15.250 1.00 22.64 182 ARG A C 1
ATOM 1468 O O . ARG A 1 182 ? -37.944 -2.593 15.105 1.00 22.64 182 ARG A O 1
ATOM 1475 N N . VAL A 1 183 ? -38.494 -4.658 15.791 1.00 22.36 183 VAL A N 1
ATOM 1476 C CA . VAL A 1 183 ? -39.778 -4.362 16.466 1.00 22.36 183 VAL A CA 1
ATOM 1477 C C . VAL A 1 183 ? -39.801 -5.156 17.779 1.00 22.36 183 VAL A C 1
ATOM 1479 O O . VAL A 1 183 ? -39.235 -6.247 17.834 1.00 22.36 183 VAL A O 1
ATOM 1482 N N . ARG A 1 184 ? -40.427 -4.628 18.839 1.00 24.92 184 ARG A N 1
ATOM 1483 C CA . ARG A 1 184 ? -40.680 -5.349 20.101 1.00 24.92 184 ARG A CA 1
ATOM 1484 C C . ARG A 1 184 ? -42.179 -5.552 20.316 1.00 24.92 184 ARG A C 1
ATOM 1486 O O . ARG A 1 184 ? -42.905 -4.565 20.354 1.00 24.92 184 ARG A O 1
ATOM 1493 N N . SER A 1 185 ? -42.581 -6.786 20.609 1.00 23.25 185 SER A N 1
ATOM 1494 C CA . SER A 1 185 ? -43.683 -7.096 21.532 1.00 23.25 185 SER A CA 1
ATOM 1495 C C . SER A 1 185 ? -43.634 -8.575 21.930 1.00 23.25 185 SER A C 1
ATOM 1497 O O . SER A 1 185 ? -43.737 -9.428 21.060 1.00 23.25 185 SER A O 1
ATOM 1499 N N . ASP A 1 186 ? -43.470 -8.807 23.232 1.00 26.03 186 ASP A N 1
ATOM 1500 C CA . ASP A 1 186 ? -43.746 -10.005 24.041 1.00 26.03 186 ASP A CA 1
ATOM 1501 C C . ASP A 1 186 ? -43.403 -11.454 23.618 1.00 26.03 186 ASP A C 1
ATOM 1503 O O . ASP A 1 186 ? -43.718 -11.939 22.540 1.00 26.03 186 ASP A O 1
ATOM 1507 N N . ARG A 1 187 ? -42.908 -12.163 24.650 1.00 24.59 187 ARG A N 1
ATOM 1508 C CA . ARG A 1 187 ? -42.809 -13.620 24.878 1.00 24.59 187 ARG A CA 1
ATOM 1509 C C . ARG A 1 187 ? -41.883 -14.469 23.983 1.00 24.59 187 ARG A C 1
ATOM 1511 O O . ARG A 1 187 ? -42.100 -14.663 22.797 1.00 24.59 187 ARG A O 1
ATOM 1518 N N . SER A 1 188 ? -40.914 -15.079 24.678 1.00 28.05 188 SER A N 1
ATOM 1519 C CA . SER A 1 188 ? -40.274 -16.381 24.412 1.00 28.05 188 SER A CA 1
ATOM 1520 C C . SER A 1 188 ? -39.775 -16.682 22.993 1.00 28.05 188 SER A C 1
ATOM 1522 O O . SER A 1 188 ? -40.508 -17.236 22.178 1.00 28.05 188 SER A O 1
ATOM 1524 N N . GLN A 1 189 ? -38.470 -16.515 22.779 1.00 23.81 189 GLN A N 1
ATOM 1525 C CA . GLN A 1 189 ? -37.526 -17.647 22.762 1.00 23.81 189 GLN A CA 1
ATOM 1526 C C . GLN A 1 189 ? -36.085 -17.117 22.756 1.00 23.81 189 GLN A C 1
ATOM 1528 O O . GLN A 1 189 ? -35.832 -16.005 22.284 1.00 23.81 189 GLN A O 1
ATOM 1533 N N . ASP A 1 190 ? -35.159 -17.884 23.329 1.00 27.28 190 ASP A N 1
ATOM 1534 C CA . ASP A 1 190 ? -33.776 -17.460 23.536 1.00 27.28 190 ASP A CA 1
ATOM 1535 C C . ASP A 1 190 ? -33.060 -17.181 22.212 1.00 27.28 190 ASP A C 1
ATOM 1537 O O . ASP A 1 190 ? -32.987 -18.023 21.317 1.00 27.28 190 ASP A O 1
ATOM 1541 N N . SER A 1 191 ? -32.518 -15.970 22.083 1.00 25.50 191 SER A N 1
ATOM 1542 C CA . SER A 1 191 ? -31.698 -15.580 20.940 1.00 25.50 191 SER A CA 1
ATOM 1543 C C . SER A 1 191 ? -30.253 -15.398 21.391 1.00 25.50 191 SER A C 1
ATOM 1545 O O . SER A 1 191 ? -29.889 -14.315 21.858 1.00 25.50 191 SER A O 1
ATOM 1547 N N . ASP A 1 192 ? -29.431 -16.433 21.227 1.00 24.34 192 ASP A N 1
ATOM 1548 C CA . ASP A 1 192 ? -27.985 -16.353 21.442 1.00 24.34 192 ASP A CA 1
ATOM 1549 C C . ASP A 1 192 ? -27.376 -15.243 20.574 1.00 24.34 192 ASP A C 1
ATOM 1551 O O . ASP A 1 192 ? -27.428 -15.277 19.339 1.00 24.34 192 ASP A O 1
ATOM 1555 N N . ILE A 1 193 ? -26.802 -14.229 21.219 1.00 31.11 193 ILE A N 1
ATOM 1556 C CA . ILE A 1 193 ? -26.276 -13.044 20.537 1.00 31.11 193 ILE A CA 1
ATOM 1557 C C . ILE A 1 193 ? -24.825 -13.280 20.110 1.00 31.11 193 ILE A C 1
ATOM 1559 O O . ILE A 1 193 ? -23.975 -13.639 20.919 1.00 31.11 193 ILE A O 1
ATOM 1563 N N . LEU A 1 194 ? -24.537 -13.035 18.828 1.00 28.83 194 LEU A N 1
ATOM 1564 C CA . LEU A 1 194 ? -23.173 -12.956 18.300 1.00 28.83 194 LEU A CA 1
ATOM 1565 C C . LEU A 1 194 ? -22.519 -11.631 18.732 1.00 28.83 194 LEU A C 1
ATOM 1567 O O . LEU A 1 194 ? -23.123 -10.571 18.581 1.00 28.83 194 LEU A O 1
ATOM 1571 N N . GLY A 1 195 ? -21.293 -11.696 19.247 1.00 25.97 195 GLY A N 1
ATOM 1572 C CA . GLY A 1 195 ? -20.487 -10.542 19.638 1.00 25.97 195 GLY A CA 1
ATOM 1573 C C . GLY A 1 195 ? -19.785 -9.878 18.451 1.00 25.97 195 GLY A C 1
ATOM 1574 O O . GLY A 1 195 ? -19.870 -10.326 17.303 1.00 25.97 195 GLY A O 1
ATOM 1575 N N . ILE A 1 196 ? -19.083 -8.780 18.730 1.00 33.75 196 ILE A N 1
ATOM 1576 C CA . ILE A 1 196 ? -18.417 -7.945 17.725 1.00 33.75 196 ILE A CA 1
ATOM 1577 C C . ILE A 1 196 ? -16.990 -7.656 18.188 1.00 33.75 196 ILE A C 1
ATOM 1579 O O . ILE A 1 196 ? -16.797 -7.029 19.224 1.00 33.75 196 ILE A O 1
ATOM 1583 N N . ILE A 1 197 ? -16.004 -8.088 17.401 1.00 32.00 197 ILE A N 1
ATOM 1584 C CA . ILE A 1 197 ? -14.602 -7.691 17.542 1.00 32.00 197 ILE A CA 1
ATOM 1585 C C . ILE A 1 197 ? -14.399 -6.390 16.766 1.00 32.00 197 ILE A C 1
ATOM 1587 O O . ILE A 1 197 ? -14.837 -6.255 15.617 1.00 32.00 197 ILE A O 1
ATOM 1591 N N . LEU A 1 198 ? -13.719 -5.434 17.396 1.00 32.81 198 LEU A N 1
ATOM 1592 C CA . LEU A 1 198 ? -13.417 -4.129 16.824 1.00 32.81 198 LEU A CA 1
ATOM 1593 C C . LEU A 1 198 ? -11.919 -3.849 16.869 1.00 32.81 198 LEU A C 1
ATOM 1595 O O . LEU A 1 198 ? -11.329 -3.715 17.938 1.00 32.81 198 LEU A O 1
ATOM 1599 N N . PHE A 1 199 ? -11.305 -3.733 15.692 1.00 33.19 199 PHE A N 1
ATOM 1600 C CA . PHE A 1 199 ? -9.887 -3.412 15.569 1.00 33.19 199 PHE A CA 1
ATOM 1601 C C . PHE A 1 199 ? -9.694 -1.915 15.428 1.00 33.19 199 PHE A C 1
ATOM 1603 O O . PHE A 1 199 ? -10.128 -1.324 14.442 1.00 33.19 199 PHE A O 1
ATOM 1610 N N . LYS A 1 200 ? -9.006 -1.315 16.397 1.00 31.53 200 LYS A N 1
ATOM 1611 C CA . LYS A 1 200 ? -8.634 0.098 16.392 1.00 31.53 200 LYS A CA 1
ATOM 1612 C C . LYS A 1 200 ? -7.178 0.234 15.953 1.00 31.53 200 LYS A C 1
ATOM 1614 O O . LYS A 1 200 ? -6.266 0.052 16.757 1.00 31.53 200 LYS A O 1
ATOM 1619 N N . PHE A 1 201 ? -6.950 0.552 14.683 1.00 31.64 201 PHE A N 1
ATOM 1620 C CA . PHE A 1 201 ? -5.594 0.716 14.164 1.00 31.64 201 PHE A CA 1
ATOM 1621 C C . PHE A 1 201 ? -5.016 2.079 14.566 1.00 31.64 201 PHE A C 1
ATOM 1623 O O . PHE A 1 201 ? -5.525 3.134 14.178 1.00 31.64 201 PHE A O 1
ATOM 1630 N N . GLY A 1 202 ? -3.930 2.049 15.341 1.00 28.62 202 GLY A N 1
ATOM 1631 C CA . GLY A 1 202 ? -3.033 3.186 15.514 1.00 28.62 202 GLY A CA 1
ATOM 1632 C C . GLY A 1 202 ? -2.029 3.216 14.365 1.00 28.62 202 GLY A C 1
ATOM 1633 O O . GLY A 1 202 ? -1.350 2.224 14.120 1.00 28.62 202 GLY A O 1
ATOM 1634 N N . ASN A 1 203 ? -1.939 4.338 13.654 1.00 27.28 203 ASN A N 1
ATOM 1635 C CA . ASN A 1 203 ? -1.071 4.455 12.485 1.00 27.28 203 ASN A CA 1
ATOM 1636 C C . ASN A 1 203 ? 0.411 4.510 12.918 1.00 27.28 203 ASN A C 1
ATOM 1638 O O . ASN A 1 203 ? 0.877 5.550 13.389 1.00 27.28 203 ASN A O 1
ATOM 1642 N N . VAL A 1 204 ? 1.149 3.401 12.786 1.00 31.52 204 VAL A N 1
ATOM 1643 C CA . VAL A 1 204 ? 2.591 3.332 13.094 1.00 31.52 204 VAL A CA 1
ATOM 1644 C C . VAL A 1 204 ? 3.393 3.817 11.884 1.00 31.52 204 VAL A C 1
ATOM 1646 O O . VAL A 1 204 ? 4.077 3.057 11.196 1.00 31.52 204 VAL A O 1
ATOM 1649 N N . ASN A 1 205 ? 3.315 5.121 11.613 1.00 30.84 205 ASN A N 1
ATOM 1650 C CA . ASN A 1 205 ? 4.252 5.763 10.699 1.00 30.84 205 ASN A CA 1
ATOM 1651 C C . ASN A 1 205 ? 5.648 5.732 11.334 1.00 30.84 205 ASN A C 1
ATOM 1653 O O . ASN A 1 205 ? 5.959 6.513 12.232 1.00 30.84 205 ASN A O 1
ATOM 1657 N N . SER A 1 206 ? 6.503 4.829 10.848 1.00 37.59 206 SER A N 1
ATOM 1658 C CA . SER A 1 206 ? 7.927 4.804 11.188 1.00 37.59 206 SER A CA 1
ATOM 1659 C C . SER A 1 206 ? 8.626 6.016 10.554 1.00 37.59 206 SER A C 1
ATOM 1661 O O . SER A 1 206 ? 9.191 5.899 9.464 1.00 37.59 206 SER A O 1
ATOM 1663 N N . GLY A 1 207 ? 8.506 7.178 11.200 1.00 29.08 207 GLY A N 1
ATOM 1664 C CA . GLY A 1 207 ? 9.016 8.457 10.705 1.00 29.08 207 GLY A CA 1
ATOM 1665 C C . GLY A 1 207 ? 8.270 9.679 11.247 1.00 29.08 207 GLY A C 1
ATOM 1666 O O . GLY A 1 207 ? 7.648 10.373 10.458 1.00 29.08 207 GLY A O 1
ATOM 1667 N N . VAL A 1 208 ? 8.401 9.933 12.559 1.00 25.22 208 VAL A N 1
ATOM 1668 C CA . VAL A 1 208 ? 8.144 11.210 13.273 1.00 25.22 208 VAL A CA 1
ATOM 1669 C C . VAL A 1 208 ? 6.704 11.784 13.244 1.00 25.22 208 VAL A C 1
ATOM 1671 O O . VAL A 1 208 ? 5.968 11.691 12.275 1.00 25.22 208 VAL A O 1
ATOM 1674 N N . SER A 1 209 ? 6.333 12.392 14.380 1.00 22.72 209 SER A N 1
ATOM 1675 C CA . SER A 1 209 ? 5.142 13.220 14.656 1.00 22.72 209 SER A CA 1
ATOM 1676 C C . SER A 1 209 ? 3.737 12.627 14.423 1.00 22.72 209 SER A C 1
ATOM 1678 O O . SER A 1 209 ? 3.165 12.580 13.340 1.00 22.72 209 SER A O 1
ATOM 1680 N N . SER A 1 210 ? 3.120 12.312 15.566 1.00 29.84 210 SER A N 1
ATOM 1681 C CA . SER A 1 210 ? 1.680 12.343 15.849 1.00 29.84 210 SER A CA 1
ATOM 1682 C C . SER A 1 210 ? 0.784 13.077 14.833 1.00 29.84 210 SER A C 1
ATOM 1684 O O . SER A 1 210 ? 0.681 14.301 14.872 1.00 29.84 210 SER A O 1
ATOM 1686 N N . ASN A 1 211 ? -0.024 12.317 14.088 1.00 22.88 211 ASN A N 1
ATOM 1687 C CA . ASN A 1 211 ? -1.462 12.588 13.974 1.00 22.88 211 ASN A CA 1
ATOM 1688 C C . ASN A 1 211 ? -2.239 11.306 13.626 1.00 22.88 211 ASN A C 1
ATOM 1690 O O . ASN A 1 211 ? -1.906 10.579 12.692 1.00 22.88 211 ASN A O 1
ATOM 1694 N N . ARG A 1 212 ? -3.256 10.985 14.437 1.00 26.17 212 ARG A N 1
ATOM 1695 C CA . ARG A 1 212 ? -3.930 9.675 14.438 1.00 26.17 212 ARG A CA 1
ATOM 1696 C C . ARG A 1 212 ? -5.228 9.696 13.628 1.00 26.17 212 ARG A C 1
ATOM 1698 O O . ARG A 1 212 ? -6.296 9.910 14.197 1.00 26.17 212 ARG A O 1
ATOM 1705 N N . THR A 1 213 ? -5.170 9.370 12.339 1.00 23.69 213 THR A N 1
ATOM 1706 C CA . THR A 1 213 ? -6.365 8.876 11.634 1.00 23.69 213 THR A CA 1
ATOM 1707 C C . THR A 1 213 ? -6.626 7.441 12.090 1.00 23.69 213 THR A C 1
ATOM 1709 O O . THR A 1 213 ? -5.788 6.565 11.884 1.00 23.69 213 THR A O 1
ATOM 1712 N N . GLN A 1 214 ? -7.753 7.206 12.761 1.00 28.64 214 GLN A N 1
ATOM 1713 C CA . GLN A 1 214 ? -8.116 5.890 13.291 1.00 28.64 214 GLN A CA 1
ATOM 1714 C C . GLN A 1 214 ? -8.934 5.131 12.247 1.00 28.64 214 GLN A C 1
ATOM 1716 O O . GLN A 1 214 ? -10.002 5.589 11.849 1.00 28.64 214 GLN A O 1
ATOM 1721 N N . SER A 1 215 ? -8.446 3.966 11.824 1.00 29.28 215 SER A N 1
ATOM 1722 C CA . SER A 1 215 ? -9.259 3.014 11.063 1.00 29.28 215 SER A CA 1
ATOM 1723 C C . SER A 1 215 ? -9.868 2.015 12.039 1.00 29.28 215 SER A C 1
ATOM 1725 O O . SER A 1 215 ? -9.141 1.424 12.840 1.00 29.28 215 SER A O 1
ATOM 1727 N N . VAL A 1 216 ? -11.189 1.842 11.979 1.00 29.33 216 VAL A N 1
ATOM 1728 C CA . VAL A 1 216 ? -11.923 0.867 12.791 1.00 29.33 216 VAL A CA 1
ATOM 1729 C C . VAL A 1 216 ? -12.441 -0.243 11.879 1.00 29.33 216 VAL A C 1
ATOM 1731 O O . VAL A 1 216 ? -13.297 0.007 11.030 1.00 29.33 216 VAL A O 1
ATOM 1734 N N . LEU A 1 217 ? -11.912 -1.461 12.028 1.00 32.97 217 LEU A N 1
ATOM 1735 C CA . LEU A 1 217 ? -12.363 -2.635 11.272 1.00 32.97 217 LEU A CA 1
ATOM 1736 C C . LEU A 1 217 ? -13.302 -3.481 12.146 1.00 32.97 217 LEU A C 1
ATOM 1738 O O . LEU A 1 217 ? -12.930 -3.913 13.236 1.00 32.97 217 LEU A O 1
ATOM 1742 N N . PHE A 1 218 ? -14.517 -3.706 11.646 1.00 31.22 218 PHE A N 1
ATOM 1743 C CA . PHE A 1 218 ? -15.588 -4.448 12.313 1.00 31.22 218 PHE A CA 1
ATOM 1744 C C . PHE A 1 218 ? -15.547 -5.923 11.894 1.00 31.22 218 PHE A C 1
ATOM 1746 O O . PHE A 1 218 ? -15.668 -6.221 10.705 1.00 31.22 218 PHE A O 1
ATOM 1753 N N . VAL A 1 219 ? -15.443 -6.853 12.849 1.00 30.38 219 VAL A N 1
ATOM 1754 C CA . VAL A 1 219 ? -15.546 -8.301 12.593 1.00 30.38 219 VAL A CA 1
ATOM 1755 C C . VAL A 1 219 ? -16.409 -8.966 13.669 1.00 30.38 219 VAL A C 1
ATOM 1757 O O . VAL A 1 219 ? -15.990 -9.115 14.810 1.00 30.38 219 VAL A O 1
ATOM 1760 N N . CYS A 1 220 ? -17.627 -9.394 13.328 1.00 30.44 220 CYS A N 1
ATOM 1761 C CA . CYS A 1 220 ? -18.470 -10.173 14.249 1.00 30.44 220 CYS A CA 1
ATOM 1762 C C . CYS A 1 220 ? -17.791 -11.490 14.665 1.00 30.44 220 CYS A C 1
ATOM 1764 O O . CYS A 1 220 ? -17.263 -12.194 13.805 1.00 30.44 220 CYS A O 1
ATOM 1766 N N . ALA A 1 221 ? -17.901 -11.877 15.939 1.00 29.80 221 ALA A N 1
ATOM 1767 C CA . ALA A 1 221 ? -17.459 -13.172 16.459 1.00 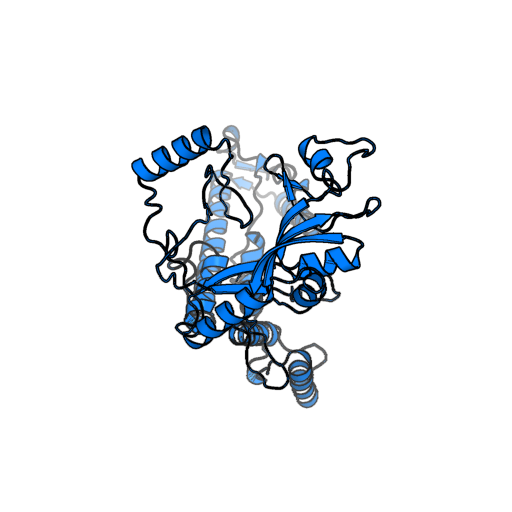29.80 221 ALA A CA 1
ATOM 1768 C C . ALA A 1 221 ? -18.411 -13.716 17.531 1.00 29.80 221 ALA A C 1
ATOM 1770 O O . ALA A 1 221 ? -18.990 -12.969 18.313 1.00 29.80 221 ALA A O 1
ATOM 1771 N N . LYS A 1 222 ? -18.591 -15.038 17.574 1.00 25.77 222 LYS A N 1
ATOM 1772 C CA . LYS A 1 222 ? -19.486 -15.688 18.541 1.00 25.77 222 LYS A CA 1
ATOM 1773 C C . LYS A 1 222 ? -18.875 -15.591 19.955 1.00 25.77 222 LYS A C 1
ATOM 1775 O O . LYS A 1 222 ? -17.699 -15.925 20.084 1.00 25.77 222 LYS A O 1
ATOM 1780 N N . PRO A 1 223 ? -19.608 -15.149 20.994 1.00 25.88 223 PRO A N 1
ATOM 1781 C CA . PRO A 1 223 ? -19.054 -15.059 22.338 1.00 25.88 223 PRO A CA 1
ATOM 1782 C C . PRO A 1 223 ? -18.855 -16.451 22.942 1.00 25.88 223 PRO A C 1
ATOM 1784 O O . PRO A 1 223 ? -19.572 -17.394 22.598 1.00 25.88 223 PRO A O 1
ATOM 1787 N N . SER A 1 224 ? -17.919 -16.573 23.880 1.00 27.69 224 SER A N 1
ATOM 1788 C CA . SER A 1 224 ? -17.833 -17.744 24.756 1.00 27.69 224 SER A CA 1
ATOM 1789 C C . SER A 1 224 ? -18.969 -17.719 25.789 1.00 27.69 224 SER A C 1
ATOM 1791 O O . SER A 1 224 ? -19.462 -16.652 26.169 1.00 27.69 224 SER A O 1
ATOM 1793 N N . SER A 1 225 ? -19.381 -18.894 26.270 1.00 27.62 225 SER A N 1
ATOM 1794 C CA . SER A 1 225 ? -20.536 -19.077 27.169 1.00 27.62 225 SER A CA 1
ATOM 1795 C C . SER A 1 225 ? -20.476 -18.255 28.466 1.00 27.62 225 SER A C 1
ATOM 1797 O O . SER A 1 225 ? -21.517 -17.880 29.000 1.00 27.62 225 SER A O 1
ATOM 1799 N N . ALA A 1 226 ? -19.281 -17.891 28.942 1.00 26.44 226 ALA A N 1
ATOM 1800 C CA . ALA A 1 226 ? -19.099 -17.040 30.122 1.00 26.44 226 ALA A CA 1
ATOM 1801 C C . ALA A 1 226 ? -19.682 -15.617 29.967 1.00 26.44 226 ALA A C 1
ATOM 1803 O O . ALA A 1 226 ? -20.111 -15.008 30.944 1.00 26.44 226 ALA A O 1
ATOM 1804 N N . SER A 1 227 ? -19.728 -15.084 28.743 1.00 31.55 227 SER A N 1
ATOM 1805 C CA . SER A 1 227 ? -20.143 -13.696 28.477 1.00 31.55 227 SER A CA 1
ATOM 1806 C C . SER A 1 227 ? -21.666 -13.485 28.433 1.00 31.55 227 SER A C 1
ATOM 1808 O O . SER A 1 227 ? -22.142 -12.364 28.629 1.00 31.55 227 SER A O 1
ATOM 1810 N N . GLN A 1 228 ? -22.453 -14.551 28.234 1.00 28.95 228 GLN A N 1
ATOM 1811 C CA . GLN A 1 228 ? -23.914 -14.455 28.119 1.00 28.95 228 GLN A CA 1
ATOM 1812 C C . GLN A 1 228 ? -24.570 -14.005 29.436 1.00 28.95 228 GLN A C 1
ATOM 1814 O O . GLN A 1 228 ? -25.465 -13.159 29.420 1.00 28.95 228 GLN A O 1
ATOM 1819 N N . HIS A 1 229 ? -24.063 -14.479 30.581 1.00 27.25 229 HIS A N 1
ATOM 1820 C CA . HIS A 1 229 ? -24.552 -14.080 31.906 1.00 27.25 229 HIS A CA 1
ATOM 1821 C C . HIS A 1 229 ? -24.298 -12.598 32.242 1.00 27.25 229 HIS A C 1
ATOM 1823 O O . HIS A 1 229 ? -25.068 -12.001 32.997 1.00 27.25 229 HIS A O 1
ATOM 1829 N N . SER A 1 230 ? -23.261 -11.977 31.667 1.00 30.58 230 SER A N 1
ATOM 1830 C CA . SER A 1 230 ? -22.962 -10.555 31.890 1.00 30.58 230 SER A CA 1
ATOM 1831 C C . SER A 1 230 ? -24.005 -9.650 31.220 1.00 30.58 230 SER A C 1
ATOM 1833 O O . SER A 1 230 ? -24.607 -8.789 31.871 1.00 30.58 230 SER A O 1
ATOM 1835 N N . ALA A 1 231 ? -24.305 -9.910 29.941 1.00 31.36 231 ALA A N 1
ATOM 1836 C CA . ALA A 1 231 ? -25.146 -9.051 29.105 1.00 31.36 231 ALA A CA 1
ATOM 1837 C C . ALA A 1 231 ? -26.600 -8.906 29.605 1.00 31.36 231 ALA A C 1
ATOM 1839 O O . ALA A 1 231 ? -27.223 -7.856 29.420 1.00 31.36 231 ALA A O 1
ATOM 1840 N N . GLU A 1 232 ? -27.163 -9.925 30.262 1.00 30.92 232 GLU A N 1
ATOM 1841 C CA . GLU A 1 232 ? -28.493 -9.815 30.880 1.00 30.92 232 GLU A CA 1
ATOM 1842 C C . GLU A 1 232 ? -28.501 -8.956 32.151 1.00 30.92 232 GLU A C 1
ATOM 1844 O O . GLU A 1 232 ? -29.480 -8.245 32.413 1.00 30.92 232 GLU A O 1
ATOM 1849 N N . SER A 1 233 ? -27.411 -8.982 32.923 1.00 29.97 233 SER A N 1
ATOM 1850 C CA . SER A 1 233 ? -27.287 -8.208 34.161 1.00 29.97 233 SER A CA 1
ATOM 1851 C C . SER A 1 233 ? -27.221 -6.700 33.872 1.00 29.97 233 SER A C 1
ATOM 1853 O O . SER A 1 233 ? -27.958 -5.915 34.480 1.00 29.97 233 SER A O 1
ATOM 1855 N N . GLU A 1 234 ? -26.452 -6.293 32.854 1.00 37.56 234 GLU A N 1
ATOM 1856 C CA . GLU A 1 234 ? -26.340 -4.892 32.433 1.00 37.56 234 GLU A CA 1
ATOM 1857 C C . GLU A 1 234 ? -27.657 -4.358 31.841 1.00 37.56 234 GLU A C 1
ATOM 1859 O O . GLU A 1 234 ? -28.081 -3.239 32.155 1.00 37.56 234 GLU A O 1
ATOM 1864 N N . ARG A 1 235 ? -28.380 -5.181 31.063 1.00 36.16 235 ARG A N 1
ATOM 1865 C CA . ARG A 1 235 ? -29.679 -4.811 30.462 1.00 36.16 235 ARG A CA 1
ATOM 1866 C C . ARG A 1 235 ? -30.748 -4.431 31.489 1.00 36.16 235 ARG A C 1
ATOM 1868 O O . ARG A 1 235 ? -31.591 -3.581 31.192 1.00 36.16 235 ARG A O 1
ATOM 1875 N N . ARG A 1 236 ? -30.738 -5.017 32.694 1.00 34.19 236 ARG A N 1
ATOM 1876 C CA . ARG A 1 236 ? -31.694 -4.655 33.763 1.00 34.19 236 ARG A CA 1
ATOM 1877 C C . ARG A 1 236 ? -31.356 -3.320 34.440 1.00 34.19 236 ARG A C 1
ATOM 1879 O O . ARG A 1 236 ? -32.264 -2.645 34.924 1.00 34.19 236 ARG A O 1
ATOM 1886 N N . LEU A 1 237 ? -30.088 -2.906 34.443 1.00 37.72 237 LEU A N 1
ATOM 1887 C CA . LEU A 1 237 ? -29.597 -1.751 35.210 1.00 37.72 237 LEU A CA 1
ATOM 1888 C C . LEU A 1 237 ? -29.792 -0.387 34.523 1.00 37.72 237 LEU A C 1
ATOM 1890 O O . LEU A 1 237 ? -29.725 0.646 35.191 1.00 37.72 237 LEU A O 1
ATOM 1894 N N . LEU A 1 238 ? -30.078 -0.354 33.219 1.00 42.47 238 LEU A N 1
ATOM 1895 C CA . LEU A 1 238 ? -30.207 0.888 32.437 1.00 42.47 238 LEU A CA 1
ATOM 1896 C C . LEU A 1 238 ? -31.546 1.642 32.611 1.00 42.47 238 LEU A C 1
ATOM 1898 O O . LEU A 1 238 ? -31.706 2.724 32.055 1.00 42.47 238 LEU A O 1
ATOM 1902 N N . ARG A 1 239 ? -32.509 1.144 33.401 1.00 43.00 239 ARG A N 1
ATOM 1903 C CA . ARG A 1 239 ? -33.875 1.720 33.505 1.00 43.00 239 ARG A CA 1
ATOM 1904 C C . ARG A 1 239 ? -34.036 2.996 34.365 1.00 43.00 239 ARG A C 1
ATOM 1906 O O . ARG A 1 239 ? -35.168 3.421 34.576 1.00 43.00 239 ARG A O 1
ATOM 1913 N N . ARG A 1 240 ? -32.968 3.621 34.882 1.00 39.97 240 ARG A N 1
ATOM 1914 C CA . ARG A 1 240 ? -33.050 4.849 35.716 1.00 39.97 240 ARG A CA 1
ATOM 1915 C C . ARG A 1 240 ? -32.284 6.013 35.069 1.00 39.97 240 ARG A C 1
ATOM 1917 O O . ARG A 1 240 ? -31.069 5.938 34.908 1.00 39.97 240 ARG A O 1
ATOM 1924 N N . SER A 1 241 ? -33.000 7.080 34.699 1.00 47.34 241 SER A N 1
ATOM 1925 C CA . SER A 1 241 ? -32.570 8.054 33.675 1.00 47.34 241 SER A CA 1
ATOM 1926 C C . SER A 1 241 ? -31.379 8.949 34.042 1.00 47.34 241 SER A C 1
ATOM 1928 O O . SER A 1 241 ? -30.581 9.269 33.171 1.00 47.34 241 SER A O 1
ATOM 1930 N N . HIS A 1 242 ? -31.192 9.328 35.309 1.00 43.12 242 HIS A N 1
ATOM 1931 C CA . HIS A 1 242 ? -30.215 10.370 35.677 1.00 43.12 242 HIS A CA 1
ATOM 1932 C C . HIS A 1 242 ? -28.745 9.914 35.827 1.00 43.12 242 HIS A C 1
ATOM 1934 O O . HIS A 1 242 ? -27.877 10.739 36.092 1.00 43.12 242 HIS A O 1
ATOM 1940 N N . ARG A 1 243 ? -28.429 8.617 35.670 1.00 50.62 243 ARG A N 1
ATOM 1941 C CA . ARG A 1 243 ? -27.042 8.090 35.762 1.00 50.62 243 ARG A CA 1
ATOM 1942 C C . ARG A 1 243 ? -26.525 7.434 34.471 1.00 50.62 243 ARG A C 1
ATOM 1944 O O . ARG A 1 243 ? -25.460 6.822 34.488 1.00 50.62 243 ARG A O 1
ATOM 1951 N N . GLN A 1 244 ? -27.258 7.539 33.360 1.00 54.69 244 GLN A N 1
ATOM 1952 C CA . GLN A 1 244 ? -26.924 6.842 32.109 1.00 54.69 244 GLN A CA 1
ATOM 1953 C C . GLN A 1 244 ? -25.675 7.422 31.419 1.00 54.69 244 GLN A C 1
ATOM 1955 O O . GLN A 1 244 ? -24.764 6.670 31.076 1.00 54.69 244 GLN A O 1
ATOM 1960 N N . HIS A 1 245 ? -25.587 8.751 31.287 1.00 56.56 245 HIS A N 1
ATOM 1961 C CA . HIS A 1 245 ? -24.491 9.429 30.574 1.00 56.56 245 HIS A CA 1
ATOM 1962 C C . HIS A 1 245 ? -23.107 9.122 31.177 1.00 56.56 245 HIS A C 1
ATOM 1964 O O . HIS A 1 245 ? -22.172 8.780 30.457 1.00 56.56 245 HIS A O 1
ATOM 1970 N N . LEU A 1 246 ? -22.998 9.166 32.512 1.00 57.19 246 LEU A N 1
ATOM 1971 C CA . LEU A 1 246 ? -21.754 8.887 33.241 1.00 57.19 246 LEU A CA 1
ATOM 1972 C C . LEU A 1 246 ? -21.268 7.440 33.070 1.00 57.19 246 LEU A C 1
ATOM 1974 O O . LEU A 1 246 ? -20.065 7.200 33.088 1.00 57.19 246 LEU A O 1
ATOM 1978 N N . ARG A 1 247 ? -22.183 6.479 32.882 1.00 63.09 247 ARG A N 1
ATOM 1979 C CA . ARG A 1 247 ? -21.822 5.072 32.651 1.00 63.09 247 ARG A CA 1
ATOM 1980 C C . ARG A 1 247 ? -21.344 4.825 31.226 1.00 63.09 247 ARG A C 1
ATOM 1982 O O . ARG A 1 247 ? -20.361 4.119 31.051 1.00 63.09 247 ARG A O 1
ATOM 1989 N N . ILE A 1 248 ? -21.953 5.459 30.222 1.00 62.69 248 ILE A N 1
ATOM 1990 C CA . ILE A 1 248 ? -21.486 5.354 28.828 1.00 62.69 248 ILE A CA 1
ATOM 1991 C C . ILE A 1 248 ? -20.039 5.831 28.676 1.00 62.69 248 ILE A C 1
ATOM 1993 O O . ILE A 1 248 ? -19.254 5.188 27.984 1.00 62.69 248 ILE A O 1
ATOM 1997 N N . LEU A 1 249 ? -19.653 6.902 29.373 1.00 64.69 249 LEU A N 1
ATOM 1998 C CA . LEU A 1 249 ? -18.272 7.396 29.378 1.00 64.69 249 LEU A CA 1
ATOM 1999 C C . LEU A 1 249 ? -17.253 6.373 29.920 1.00 64.69 249 LEU A C 1
ATOM 2001 O O . LEU A 1 249 ? -16.071 6.480 29.603 1.00 64.69 249 LEU A O 1
ATOM 2005 N N . GLN A 1 250 ? -17.694 5.370 30.686 1.00 67.12 250 GLN A N 1
ATOM 2006 C CA . GLN A 1 250 ? -16.855 4.291 31.221 1.00 67.12 250 GLN A CA 1
ATOM 2007 C C . GLN A 1 250 ? -16.852 3.029 30.340 1.00 67.12 250 GLN A C 1
ATOM 2009 O O . GLN A 1 250 ? -16.041 2.134 30.561 1.00 67.12 250 GLN A O 1
ATOM 2014 N N . MET A 1 251 ? -17.728 2.944 29.335 1.00 66.31 251 MET A N 1
ATOM 2015 C CA . MET A 1 251 ? -17.860 1.763 28.479 1.00 66.31 251 MET A CA 1
ATOM 2016 C C . MET A 1 251 ? -16.918 1.810 27.268 1.00 66.31 251 MET A C 1
ATOM 2018 O O . MET A 1 251 ? -16.528 2.874 26.771 1.00 66.31 251 MET A O 1
ATOM 2022 N N . GLN A 1 252 ? -16.582 0.622 26.769 1.00 63.72 252 GLN A N 1
ATOM 2023 C CA . GLN A 1 252 ? -15.988 0.395 25.454 1.00 63.72 252 GLN A CA 1
ATOM 2024 C C . GLN A 1 252 ? -17.049 -0.273 24.590 1.00 63.72 252 GLN A C 1
ATOM 2026 O O . GLN A 1 252 ? -17.657 -1.254 25.017 1.00 63.72 252 GLN A O 1
ATOM 2031 N N . GLY A 1 253 ? -17.358 0.319 23.440 1.00 64.44 253 GLY A N 1
ATOM 2032 C CA . GLY A 1 253 ? -18.600 -0.007 22.757 1.00 64.44 253 GLY A CA 1
ATOM 2033 C C . GLY A 1 253 ? -18.919 0.866 21.554 1.00 64.44 253 GLY A C 1
ATOM 2034 O O . GLY A 1 253 ? -18.174 1.776 21.183 1.00 64.44 253 GLY A O 1
ATOM 2035 N N . TRP A 1 254 ? -20.102 0.630 21.008 1.00 69.25 254 TRP A N 1
ATOM 2036 C CA . TRP A 1 254 ? -20.806 1.527 20.095 1.00 69.25 254 TRP A CA 1
ATOM 2037 C C . TRP A 1 254 ? -22.280 1.606 20.505 1.00 69.25 254 TRP A C 1
ATOM 2039 O O . TRP A 1 254 ? -22.774 0.736 21.223 1.00 69.25 254 TRP A O 1
ATOM 2049 N N . GLY A 1 255 ? -22.996 2.656 20.113 1.00 67.75 255 GLY A N 1
ATOM 2050 C CA . GLY A 1 255 ? -24.392 2.810 20.519 1.00 67.75 255 GLY A CA 1
ATOM 2051 C C . GLY A 1 255 ? -25.208 3.725 19.622 1.00 67.75 255 GLY A C 1
ATOM 2052 O O . GLY A 1 255 ? -24.689 4.688 19.054 1.00 67.75 255 GLY A O 1
ATOM 2053 N N . GLU A 1 256 ? -26.501 3.427 19.548 1.00 77.38 256 GLU A N 1
ATOM 2054 C CA . GLU A 1 256 ? -27.510 4.304 18.963 1.00 77.38 256 GLU A CA 1
ATOM 2055 C C . GLU A 1 256 ? -27.882 5.357 20.014 1.00 77.38 256 GLU A C 1
ATOM 2057 O O . GLU A 1 256 ? -28.385 5.038 21.099 1.00 77.38 256 GLU A O 1
ATOM 2062 N N . ASN A 1 257 ? -27.587 6.619 19.716 1.00 79.38 257 ASN A N 1
ATOM 2063 C CA . ASN A 1 257 ? -27.773 7.730 20.641 1.00 79.38 257 ASN A CA 1
ATOM 2064 C C . ASN A 1 257 ? -28.463 8.898 19.931 1.00 79.38 257 ASN A C 1
ATOM 2066 O O . ASN A 1 257 ? -28.281 9.106 18.735 1.00 79.38 257 ASN A O 1
ATOM 2070 N N . GLN A 1 258 ? -29.195 9.704 20.695 1.00 87.69 258 GLN A N 1
ATOM 2071 C CA . GLN A 1 258 ? -29.646 11.026 20.279 1.00 87.69 258 GLN A CA 1
ATOM 2072 C C . GLN A 1 258 ? -28.743 12.067 20.941 1.00 87.69 258 GLN A C 1
ATOM 2074 O O . GLN A 1 258 ? -28.702 12.173 22.172 1.00 87.69 258 GLN A O 1
ATOM 2079 N N . ILE A 1 259 ? -28.003 12.828 20.137 1.00 90.94 259 ILE A N 1
ATOM 2080 C CA . ILE A 1 259 ? -27.021 13.809 20.606 1.00 90.94 259 ILE A CA 1
ATOM 2081 C C . ILE A 1 259 ? -27.289 15.158 19.933 1.00 90.94 259 ILE A C 1
ATOM 2083 O O . ILE A 1 259 ? -27.406 15.264 18.713 1.00 90.94 259 ILE A O 1
ATOM 2087 N N . LEU A 1 260 ? -27.368 16.202 20.752 1.00 94.44 260 LEU A N 1
ATOM 2088 C CA . LEU A 1 260 ? -27.489 17.593 20.345 1.00 94.44 260 LEU A CA 1
ATOM 2089 C C . LEU A 1 260 ? -26.095 18.200 20.113 1.00 94.44 260 LEU A C 1
ATOM 2091 O O . LEU A 1 260 ? -25.308 18.268 21.062 1.00 94.44 260 LEU A O 1
ATOM 2095 N N . PRO A 1 261 ? -25.779 18.687 18.901 1.00 93.88 261 PRO A N 1
ATOM 2096 C CA . PRO A 1 261 ? -24.542 19.424 18.667 1.00 93.88 261 PRO A CA 1
ATOM 2097 C C . PRO A 1 261 ? -24.548 20.817 19.326 1.00 93.88 261 PRO A C 1
ATOM 2099 O O . PRO A 1 261 ? -25.618 21.419 19.488 1.00 93.88 261 PRO A O 1
ATOM 2102 N N . PRO A 1 262 ? -23.378 21.399 19.642 1.00 92.69 262 PRO A N 1
ATOM 2103 C CA . PRO A 1 262 ? -23.260 22.826 19.954 1.00 92.69 262 PRO A CA 1
ATOM 2104 C C . PRO A 1 262 ? -23.615 23.690 18.728 1.00 92.69 262 PRO A C 1
ATOM 2106 O O . PRO A 1 262 ? -23.628 23.204 17.598 1.00 92.69 262 PRO A O 1
ATOM 2109 N N . GLN A 1 263 ? -23.906 24.981 18.926 1.00 85.75 263 GLN A N 1
ATOM 2110 C CA . GLN A 1 263 ? -24.231 25.898 17.815 1.00 85.75 263 GLN A CA 1
ATOM 2111 C C . GLN A 1 263 ? -22.994 26.483 17.110 1.00 85.75 263 GLN A C 1
ATOM 2113 O O . GLN A 1 263 ? -23.069 26.835 15.935 1.00 85.75 263 GLN A O 1
ATOM 2118 N N . HIS A 1 264 ? -21.861 26.590 17.813 1.00 84.94 264 HIS A N 1
ATOM 2119 C CA . HIS A 1 264 ? -20.687 27.356 17.373 1.00 84.94 264 HIS A CA 1
ATOM 2120 C C . HIS A 1 264 ? -19.405 26.516 17.415 1.00 84.94 264 HIS A C 1
ATOM 2122 O O . HIS A 1 264 ? -18.430 26.876 18.068 1.00 84.94 264 HIS A O 1
ATOM 2128 N N . LEU A 1 265 ? -19.413 25.370 16.731 1.00 85.06 265 LEU A N 1
ATOM 2129 C CA . LEU A 1 265 ? -18.243 24.503 16.610 1.00 85.06 265 LEU A CA 1
ATOM 2130 C C . LEU A 1 265 ? -17.727 24.491 15.167 1.00 85.06 265 LEU A C 1
ATOM 2132 O O . LEU A 1 265 ? -18.431 24.082 14.251 1.00 85.06 265 LEU A O 1
ATOM 2136 N N . TYR A 1 266 ? -16.477 24.908 14.975 1.00 80.75 266 TYR A N 1
ATOM 2137 C CA . TYR A 1 266 ? -15.884 25.078 13.645 1.00 80.75 266 TYR A CA 1
ATOM 2138 C C . TYR A 1 266 ? -15.727 23.762 12.858 1.00 80.75 266 TYR A C 1
ATOM 2140 O O . TYR A 1 266 ? -15.890 23.732 11.639 1.00 80.75 266 TYR A O 1
ATOM 2148 N N . HIS A 1 267 ? -15.461 22.654 13.554 1.00 81.31 267 HIS A N 1
ATOM 2149 C CA . HIS A 1 267 ? -15.358 21.317 12.969 1.00 81.31 267 HIS A CA 1
ATOM 2150 C C . HIS A 1 267 ? -16.341 20.364 13.665 1.00 81.31 267 HIS A C 1
ATOM 2152 O O . HIS A 1 267 ? -16.074 19.942 14.793 1.00 81.31 267 HIS A O 1
ATOM 2158 N N . PRO A 1 268 ? -17.487 20.030 13.042 1.00 85.81 268 PRO A N 1
ATOM 2159 C CA . PRO A 1 268 ? -18.408 19.040 13.588 1.00 85.81 268 PRO A CA 1
ATOM 2160 C C . PRO A 1 268 ? -17.743 17.658 13.638 1.00 85.81 268 PRO A C 1
ATOM 2162 O O . PRO A 1 268 ? -16.990 17.292 12.740 1.00 85.81 268 PRO A O 1
ATOM 2165 N N . ILE A 1 269 ? -18.009 16.903 14.704 1.00 82.12 269 ILE A N 1
ATOM 2166 C CA . ILE A 1 269 ? -17.256 15.691 15.070 1.00 82.12 269 ILE A CA 1
ATOM 2167 C C . ILE A 1 269 ? -18.038 14.435 14.723 1.00 82.12 269 ILE A C 1
ATOM 2169 O O . ILE A 1 269 ? -17.470 13.484 14.199 1.00 82.12 269 ILE A O 1
ATOM 2173 N N . LEU A 1 270 ? -19.337 14.431 15.025 1.00 80.75 270 LEU A N 1
ATOM 2174 C CA . LEU A 1 270 ? -20.187 13.278 14.779 1.00 80.75 270 LEU A CA 1
ATOM 2175 C C . LEU A 1 270 ? -20.634 13.272 13.310 1.00 80.75 270 LEU A C 1
ATOM 2177 O O . LEU A 1 270 ? -21.280 14.232 12.875 1.00 80.75 270 LEU A O 1
ATOM 2181 N N . PRO A 1 2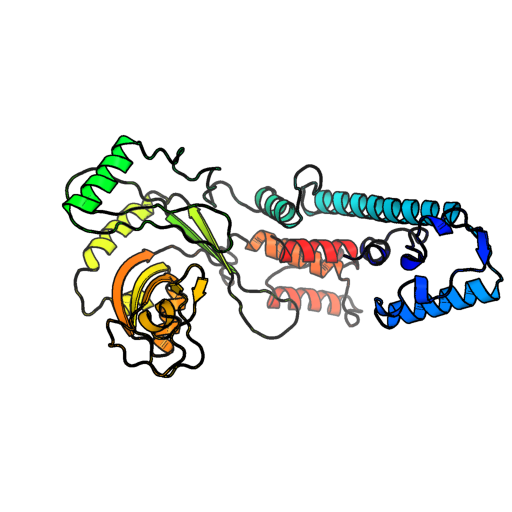71 ? -20.320 12.215 12.541 1.00 83.81 271 PRO A N 1
ATOM 2182 C CA . PRO A 1 271 ? -20.884 12.041 11.216 1.00 83.81 271 PRO A CA 1
ATOM 2183 C C . PRO A 1 271 ? -22.355 11.621 11.320 1.00 83.81 271 PRO A C 1
ATOM 2185 O O . PRO A 1 271 ? -22.740 10.886 12.228 1.00 83.81 271 PRO A O 1
ATOM 2188 N N . ALA A 1 272 ? -23.166 12.024 10.349 1.00 80.38 272 ALA A N 1
ATOM 2189 C CA . ALA A 1 272 ? -24.524 11.526 10.154 1.00 80.38 272 ALA A CA 1
ATOM 2190 C C . ALA A 1 272 ? -24.778 11.264 8.665 1.00 80.38 272 ALA A C 1
ATOM 2192 O O . ALA A 1 272 ? -24.194 11.927 7.798 1.00 80.38 272 ALA A O 1
ATOM 2193 N N . LYS A 1 273 ? -25.624 10.283 8.334 1.00 76.12 273 LYS A N 1
ATOM 2194 C CA . LYS A 1 273 ? -25.886 9.918 6.938 1.00 76.12 273 LYS A CA 1
ATOM 2195 C C . LYS A 1 273 ? -27.139 10.625 6.424 1.00 76.12 273 LYS A C 1
ATOM 2197 O O . LYS A 1 273 ? -28.259 10.255 6.750 1.00 76.12 273 LYS A O 1
ATOM 2202 N N . MET A 1 274 ? -26.950 11.620 5.560 1.00 80.94 274 MET A N 1
ATOM 2203 C CA . MET A 1 274 ? -28.021 12.464 5.013 1.00 80.94 274 MET A CA 1
ATOM 2204 C C . MET A 1 274 ? -27.889 12.548 3.496 1.00 80.94 274 MET A C 1
ATOM 2206 O O . MET A 1 274 ? -26.778 12.650 2.978 1.00 80.94 274 MET A O 1
ATOM 2210 N N . ASN A 1 275 ? -29.006 12.511 2.763 1.00 76.69 275 ASN A N 1
ATOM 2211 C CA . ASN A 1 275 ? -29.026 12.667 1.300 1.00 76.69 275 ASN A CA 1
ATOM 2212 C C . ASN A 1 275 ? -28.018 11.748 0.568 1.00 76.69 275 ASN A C 1
ATOM 2214 O O . ASN A 1 275 ? -27.301 12.170 -0.339 1.00 76.69 275 ASN A O 1
ATOM 2218 N N . ASN A 1 276 ? -27.934 10.484 1.008 1.00 75.19 276 ASN A N 1
ATOM 2219 C CA . ASN A 1 276 ? -26.982 9.458 0.550 1.00 75.19 276 ASN A CA 1
ATOM 2220 C C . ASN A 1 276 ? -25.482 9.789 0.720 1.00 75.19 276 ASN A C 1
ATOM 2222 O O . ASN A 1 276 ? -24.635 9.060 0.202 1.00 75.19 276 ASN A O 1
ATOM 2226 N N . LYS A 1 277 ? -25.133 10.823 1.492 1.00 69.56 277 LYS A N 1
ATOM 2227 C CA . LYS A 1 277 ? -23.755 11.233 1.794 1.00 69.56 277 LYS A CA 1
ATOM 2228 C C . LYS A 1 277 ? -23.468 11.128 3.293 1.00 69.56 277 LYS A C 1
ATOM 2230 O O . LYS A 1 277 ? -24.376 11.177 4.120 1.00 69.56 277 LYS A O 1
ATOM 2235 N N . LEU A 1 278 ? -22.192 10.964 3.637 1.00 75.75 278 LEU A N 1
ATOM 2236 C CA . LEU A 1 278 ? -21.715 11.115 5.011 1.00 75.75 278 LEU A CA 1
ATOM 2237 C C . LEU A 1 278 ? -21.459 12.606 5.246 1.00 75.75 278 LEU A C 1
ATOM 2239 O O . LEU A 1 278 ? -20.641 13.194 4.542 1.00 75.75 278 LEU A O 1
ATOM 2243 N N . MET A 1 279 ? -22.180 13.210 6.185 1.00 78.12 279 MET A N 1
ATOM 2244 C CA . MET A 1 279 ? -22.170 14.651 6.431 1.00 78.12 279 MET A CA 1
ATOM 2245 C C . MET A 1 279 ? -21.768 14.930 7.882 1.00 78.12 279 MET A C 1
ATOM 2247 O O . MET A 1 279 ? -22.190 14.224 8.794 1.00 78.12 279 MET A O 1
ATOM 2251 N N . PHE A 1 280 ? -20.981 15.981 8.099 1.00 86.94 280 PHE A N 1
ATOM 2252 C CA . PHE A 1 280 ? -20.597 16.468 9.426 1.00 86.94 280 PHE A CA 1
ATOM 2253 C C . PHE A 1 280 ? -21.332 17.790 9.665 1.00 86.94 280 PHE A C 1
ATOM 2255 O O . PHE A 1 280 ? -21.023 18.791 9.020 1.00 86.94 280 PHE A O 1
ATOM 2262 N N . VAL A 1 281 ? -22.356 17.791 10.526 1.00 89.62 281 VAL A N 1
ATOM 2263 C CA . VAL A 1 281 ? -23.289 18.926 10.685 1.00 89.62 281 VAL A CA 1
ATOM 2264 C C . VAL A 1 281 ? -23.646 19.200 12.149 1.00 89.62 281 VAL A C 1
ATOM 2266 O O . VAL A 1 281 ? -23.641 18.300 12.981 1.00 89.62 281 VAL A O 1
ATOM 2269 N N . LEU A 1 282 ? -24.012 20.451 12.457 1.00 91.56 282 LEU A N 1
ATOM 2270 C CA . LEU A 1 282 ? -24.470 20.884 13.794 1.00 91.56 282 LEU A CA 1
ATOM 2271 C C . LEU A 1 282 ? -26.002 20.962 13.944 1.00 91.56 282 LEU A C 1
ATOM 2273 O O . LEU A 1 282 ? -26.522 21.419 14.967 1.00 91.56 282 LEU A O 1
ATOM 2277 N N . CYS A 1 283 ? -26.726 20.576 12.895 1.00 93.00 283 CYS A N 1
ATOM 2278 C CA . CYS A 1 283 ? -28.180 20.546 12.847 1.00 93.00 283 CYS A CA 1
ATOM 2279 C C . CYS A 1 283 ? -28.625 19.499 11.826 1.00 93.00 283 CYS A C 1
ATOM 2281 O O . CYS A 1 283 ? -28.303 19.630 10.641 1.00 93.00 283 CYS A O 1
ATOM 2283 N N . ARG A 1 284 ? -29.391 18.502 12.284 1.00 92.50 284 ARG A N 1
ATOM 2284 C CA . ARG A 1 284 ? -29.995 17.468 11.437 1.00 92.50 284 ARG A CA 1
ATOM 2285 C C . ARG A 1 284 ? -30.788 18.082 10.279 1.00 92.50 284 ARG A C 1
ATOM 2287 O O . ARG A 1 284 ? -30.442 17.869 9.119 1.00 92.50 284 ARG A O 1
ATOM 2294 N N . THR A 1 285 ? -31.763 18.935 10.591 1.00 90.88 285 THR A N 1
ATOM 2295 C CA . THR A 1 285 ? -32.653 19.545 9.591 1.00 90.88 285 THR A CA 1
ATOM 2296 C C . THR A 1 285 ? -31.925 20.464 8.595 1.00 90.88 285 THR A C 1
ATOM 2298 O O . THR A 1 285 ? -32.305 20.516 7.427 1.00 90.88 285 THR A O 1
ATOM 2301 N N . CYS A 1 286 ? -30.849 21.164 8.990 1.00 91.44 286 CYS A N 1
ATOM 2302 C CA . CYS A 1 286 ? -30.034 21.931 8.033 1.00 91.44 286 CYS A CA 1
ATOM 2303 C C . CYS A 1 286 ? -29.256 21.020 7.074 1.00 91.44 286 CYS A C 1
ATOM 2305 O O . CYS A 1 286 ? -29.165 21.349 5.895 1.00 91.44 286 CYS A O 1
ATOM 2307 N N . GLY A 1 287 ? -28.714 19.895 7.556 1.00 87.81 287 GLY A N 1
ATOM 2308 C CA . GLY A 1 287 ? -28.015 18.920 6.712 1.00 87.81 287 GLY A CA 1
ATOM 2309 C C . GLY A 1 287 ? -28.950 18.216 5.724 1.00 87.81 287 GLY A C 1
ATOM 2310 O O . GLY A 1 287 ? -28.618 18.078 4.548 1.00 87.81 287 GLY A O 1
ATOM 2311 N N . GLU A 1 288 ? -30.153 17.852 6.175 1.00 88.62 288 GLU A N 1
ATOM 2312 C CA . GLU A 1 288 ? -31.218 17.288 5.333 1.00 88.62 288 GLU A CA 1
ATOM 2313 C C . GLU A 1 288 ? -31.688 18.281 4.256 1.00 88.62 288 GLU A C 1
ATOM 2315 O O . GLU A 1 288 ? -31.757 17.924 3.082 1.00 88.62 288 GLU A O 1
ATOM 2320 N N . LYS A 1 289 ? -31.952 19.543 4.624 1.00 90.44 289 LYS A N 1
ATOM 2321 C CA . LYS A 1 289 ? -32.410 20.594 3.693 1.00 90.44 289 LYS A CA 1
ATOM 2322 C C . LYS A 1 289 ? -31.281 21.270 2.896 1.00 90.44 289 LYS A C 1
ATOM 2324 O O . LYS A 1 289 ? -31.567 22.167 2.111 1.00 90.44 289 LYS A O 1
ATOM 2329 N N . MET A 1 290 ? -30.015 20.890 3.109 1.00 87.12 290 MET A N 1
ATOM 2330 C CA . MET A 1 290 ? -28.825 21.553 2.540 1.00 87.12 290 MET A CA 1
ATOM 2331 C C . MET A 1 290 ? -28.803 23.081 2.774 1.00 87.12 290 MET A C 1
ATOM 2333 O O . MET A 1 290 ? -28.384 23.856 1.915 1.00 87.12 290 MET A O 1
ATOM 2337 N N . ASN A 1 291 ? -29.259 23.527 3.951 1.00 87.00 291 ASN A N 1
ATOM 2338 C CA . ASN A 1 291 ? -29.310 24.946 4.305 1.00 87.00 291 ASN A CA 1
ATOM 2339 C C . ASN A 1 291 ? -27.896 25.515 4.516 1.00 87.00 291 ASN A C 1
ATOM 2341 O O . ASN A 1 291 ? -27.171 25.057 5.399 1.00 87.00 291 ASN A O 1
ATOM 2345 N N . GLN A 1 292 ? -27.549 26.550 3.748 1.00 82.69 292 GLN A N 1
ATOM 2346 C CA . GLN A 1 292 ? -26.280 27.284 3.849 1.00 82.69 292 GLN A CA 1
ATOM 2347 C C . GLN A 1 292 ? -26.384 28.562 4.707 1.00 82.69 292 GLN A C 1
ATOM 2349 O O . GLN A 1 292 ? -25.368 29.179 5.019 1.00 82.69 292 GLN A O 1
ATOM 2354 N N . GLY A 1 293 ? -27.600 28.980 5.077 1.00 84.50 293 GLY A N 1
ATOM 2355 C CA . GLY A 1 293 ? -27.854 30.170 5.890 1.00 84.50 293 GLY A CA 1
ATOM 2356 C C . GLY A 1 293 ? -27.765 29.925 7.401 1.00 84.50 293 GLY A C 1
ATOM 2357 O O . GLY A 1 293 ? -27.428 28.837 7.874 1.00 84.50 293 GLY A O 1
ATOM 2358 N N . LYS A 1 294 ? -28.124 30.949 8.188 1.00 87.31 294 LYS A N 1
ATOM 2359 C CA . LYS A 1 294 ? -28.223 30.830 9.652 1.00 87.31 294 LYS A CA 1
ATOM 2360 C C . LYS A 1 294 ? -29.247 29.752 10.042 1.00 87.31 294 LYS A C 1
ATOM 2362 O O . LYS A 1 294 ? -30.279 29.575 9.396 1.00 87.31 294 LYS A O 1
ATOM 2367 N N . CYS A 1 295 ? -28.945 29.013 11.107 1.00 89.31 295 CYS A N 1
ATOM 2368 C CA . CYS A 1 295 ? -29.830 27.985 11.647 1.00 89.31 295 CYS A CA 1
ATOM 2369 C C . CYS A 1 295 ? -30.791 28.597 12.673 1.00 89.31 295 CYS A C 1
ATOM 2371 O O . CYS A 1 295 ? -30.340 29.192 13.647 1.00 89.31 295 CYS A O 1
ATOM 2373 N N . HIS A 1 296 ? -32.094 28.379 12.485 1.00 90.25 296 HIS A N 1
ATOM 2374 C CA . HIS A 1 296 ? -33.156 28.800 13.414 1.00 90.25 296 HIS A CA 1
ATOM 2375 C C . HIS A 1 296 ? -33.976 27.619 13.974 1.00 90.25 296 HIS A C 1
ATOM 2377 O O . HIS A 1 296 ? -34.993 27.825 14.623 1.00 90.25 296 HIS A O 1
ATOM 2383 N N . HIS A 1 297 ? -33.528 26.386 13.717 1.00 92.56 297 HIS A N 1
ATOM 2384 C CA . HIS A 1 297 ? -34.172 25.145 14.155 1.00 92.56 297 HIS A CA 1
ATOM 2385 C C . HIS A 1 297 ? -34.021 24.895 15.672 1.00 92.56 297 HIS A C 1
ATOM 2387 O O . HIS A 1 297 ? -33.007 25.287 16.261 1.00 92.56 297 HIS A O 1
ATOM 2393 N N . THR A 1 298 ? -34.987 24.203 16.288 1.00 92.88 298 THR A N 1
ATOM 2394 C CA . THR A 1 298 ? -35.016 23.908 17.742 1.00 92.88 298 THR A CA 1
ATOM 2395 C C . THR A 1 298 ? -33.959 22.877 18.177 1.00 92.88 298 THR A C 1
ATOM 2397 O O . THR A 1 298 ? -33.266 22.297 17.341 1.00 92.88 298 THR A O 1
ATOM 2400 N N . GLU A 1 299 ? -33.796 22.608 19.483 1.00 91.62 299 GLU A N 1
ATOM 2401 C CA . GLU A 1 299 ? -32.869 21.552 19.939 1.00 91.62 299 GLU A CA 1
ATOM 2402 C C . GLU A 1 299 ? -33.257 20.168 19.379 1.00 91.62 299 GLU A C 1
ATOM 2404 O O . GLU A 1 299 ? -32.391 19.421 18.924 1.00 91.62 299 GLU A O 1
ATOM 2409 N N . GLU A 1 300 ? -34.551 19.856 19.312 1.00 90.06 300 GLU A N 1
ATOM 2410 C CA . GLU A 1 300 ? -35.101 18.595 18.798 1.00 90.06 300 GLU A CA 1
ATOM 2411 C C . GLU A 1 300 ? -34.870 18.435 17.287 1.00 90.06 300 GLU A C 1
ATOM 2413 O O . GLU A 1 300 ? -34.492 17.363 16.812 1.00 90.06 300 GLU A O 1
ATOM 2418 N N . GLU A 1 301 ? -35.057 19.512 16.521 1.00 90.12 301 GLU A N 1
ATOM 2419 C CA . GLU A 1 301 ? -34.785 19.545 15.080 1.00 90.12 301 GLU A CA 1
ATOM 2420 C C . GLU A 1 301 ? -33.284 19.509 14.756 1.00 90.12 301 GLU A C 1
ATOM 2422 O O . GLU A 1 301 ? -32.876 19.046 13.690 1.00 90.12 301 GLU A O 1
ATOM 2427 N N . ARG A 1 302 ? -32.441 20.005 15.666 1.00 93.56 302 ARG A N 1
ATOM 2428 C CA . ARG A 1 302 ? -30.983 20.003 15.508 1.00 93.56 302 ARG A CA 1
ATOM 2429 C C . ARG A 1 302 ? -30.353 18.668 15.895 1.00 93.56 302 ARG A C 1
ATOM 2431 O O . ARG A 1 302 ? -29.326 18.319 15.311 1.00 93.56 302 ARG A O 1
ATOM 2438 N N . ALA A 1 303 ? -30.942 17.946 16.848 1.00 93.56 303 ALA A N 1
ATOM 2439 C CA . ALA A 1 303 ? -30.414 16.699 17.386 1.00 93.56 303 ALA A CA 1
ATOM 2440 C C . ALA A 1 303 ? -30.214 15.618 16.311 1.00 93.56 303 ALA A C 1
ATOM 2442 O O . ALA A 1 303 ? -31.107 15.306 15.520 1.00 93.56 303 ALA A O 1
ATOM 2443 N N . LEU A 1 304 ? -29.028 15.013 16.326 1.00 89.75 304 LEU A N 1
ATOM 2444 C CA . LEU A 1 304 ? -28.666 13.866 15.500 1.00 89.75 304 LEU A CA 1
ATOM 2445 C C . LEU A 1 304 ? -29.086 12.588 16.232 1.00 89.75 304 LEU A C 1
ATOM 2447 O O . LEU A 1 304 ? -28.865 12.486 17.437 1.00 89.75 304 LEU A O 1
ATOM 2451 N N . THR A 1 305 ? -29.669 11.621 15.522 1.00 86.94 305 THR A N 1
ATOM 2452 C CA . THR A 1 305 ? -29.958 10.278 16.059 1.00 86.94 305 THR A CA 1
ATOM 2453 C C . THR A 1 305 ? -29.347 9.252 15.124 1.00 86.94 305 THR A C 1
ATOM 2455 O O . THR A 1 305 ? -29.870 9.032 14.038 1.00 86.94 305 THR A O 1
ATOM 2458 N N . GLU A 1 306 ? -28.209 8.695 15.518 1.00 81.94 306 GLU A N 1
ATOM 2459 C CA . GLU A 1 306 ? -27.382 7.814 14.691 1.00 81.94 306 GLU A CA 1
ATOM 2460 C C . GLU A 1 306 ? -26.609 6.831 15.580 1.00 81.94 306 GLU A C 1
ATOM 2462 O O . GLU A 1 306 ? -26.636 6.890 16.816 1.00 81.94 306 GLU A O 1
ATOM 2467 N N . THR A 1 307 ? -25.915 5.905 14.925 1.00 77.75 307 THR A N 1
ATOM 2468 C CA . THR A 1 307 ? -24.999 4.961 15.564 1.00 77.75 307 THR A CA 1
ATOM 2469 C C . THR A 1 307 ? -23.562 5.484 15.540 1.00 77.75 307 THR A C 1
ATOM 2471 O O . THR A 1 307 ? -23.022 5.734 14.465 1.00 77.75 307 THR A O 1
ATOM 2474 N N . TRP A 1 308 ? -22.913 5.573 16.706 1.00 75.75 308 TRP A N 1
ATOM 2475 C CA . TRP A 1 308 ? -21.513 6.013 16.833 1.00 75.75 308 TRP A CA 1
ATOM 2476 C C . TRP A 1 308 ? -20.689 5.096 17.736 1.00 75.75 308 TRP A C 1
ATOM 2478 O O . TRP A 1 308 ? -21.225 4.445 18.640 1.00 75.75 308 TRP A O 1
ATOM 2488 N N . VAL A 1 309 ? -19.369 5.082 17.537 1.00 72.81 309 VAL A N 1
ATOM 2489 C CA . VAL A 1 309 ? -18.438 4.442 18.476 1.00 72.81 309 VAL A CA 1
ATOM 2490 C C . VAL A 1 309 ? -18.376 5.289 19.750 1.00 72.81 309 VAL A C 1
ATOM 2492 O O . VAL A 1 309 ? -18.335 6.517 19.689 1.00 72.81 309 VAL A O 1
ATOM 2495 N N . ILE A 1 310 ? -18.350 4.661 20.930 1.00 75.50 310 ILE A N 1
ATOM 2496 C CA . ILE A 1 310 ? -18.406 5.394 22.208 1.00 75.50 310 ILE A CA 1
ATOM 2497 C C . ILE A 1 310 ? -17.204 6.344 22.388 1.00 75.50 310 ILE A C 1
ATOM 2499 O O . ILE A 1 310 ? -17.333 7.365 23.056 1.00 75.50 310 ILE A O 1
ATOM 2503 N N . ASP A 1 311 ? -16.067 6.086 21.740 1.00 73.12 311 ASP A N 1
ATOM 2504 C CA . ASP A 1 311 ? -14.926 7.014 21.695 1.00 73.12 311 ASP A CA 1
ATOM 2505 C C . ASP A 1 311 ? -15.192 8.294 20.880 1.00 73.12 311 ASP A C 1
ATOM 2507 O O . ASP A 1 311 ? -14.741 9.369 21.275 1.00 73.12 311 ASP A O 1
ATOM 2511 N N . GLU A 1 312 ? -15.974 8.222 19.798 1.00 76.81 312 GLU A N 1
ATOM 2512 C CA . GLU A 1 312 ? -16.437 9.412 19.067 1.00 76.81 312 GLU A CA 1
ATOM 2513 C C . GLU A 1 312 ? -17.430 10.208 19.922 1.00 76.81 312 GLU A C 1
ATOM 2515 O O . GLU A 1 312 ? -17.353 11.433 19.993 1.00 76.81 312 GLU A O 1
ATOM 2520 N N . VAL A 1 313 ? -18.317 9.507 20.640 1.00 79.31 313 VAL A N 1
ATOM 2521 C CA . VAL A 1 313 ? -19.280 10.109 21.574 1.00 79.31 313 VAL A CA 1
ATOM 2522 C C . VAL A 1 313 ? -18.566 10.803 22.737 1.00 79.31 313 VAL A C 1
ATOM 2524 O O . VAL A 1 313 ? -18.876 11.958 23.020 1.00 79.31 313 VAL A O 1
ATOM 2527 N N . LYS A 1 314 ? -17.575 10.159 23.372 1.00 80.25 314 LYS A N 1
ATOM 2528 C CA . LYS A 1 314 ? -16.709 10.777 24.396 1.00 80.25 314 LYS A CA 1
ATOM 2529 C C . LYS A 1 314 ? -16.093 12.073 23.861 1.00 80.25 314 LYS A C 1
ATOM 2531 O O . LYS A 1 314 ? -16.242 13.119 24.492 1.00 80.25 314 LYS A O 1
ATOM 2536 N N . LYS A 1 315 ? -15.496 12.037 22.661 1.00 80.38 315 LYS A N 1
ATOM 2537 C CA . LYS A 1 315 ? -14.863 13.225 22.073 1.00 80.38 315 LYS A CA 1
ATOM 2538 C C . LYS A 1 315 ? -15.862 14.320 21.686 1.00 80.38 315 LYS A C 1
ATOM 2540 O O . LYS A 1 315 ? -15.550 15.501 21.807 1.00 80.38 315 LYS A O 1
ATOM 2545 N N . ALA A 1 316 ? -17.067 13.960 21.257 1.00 83.94 316 ALA A N 1
ATOM 2546 C CA . ALA A 1 316 ? -18.132 14.924 21.010 1.00 83.94 316 ALA A CA 1
ATOM 2547 C C . ALA A 1 316 ? -18.575 15.618 22.312 1.00 83.94 316 ALA A C 1
ATOM 2549 O O . ALA A 1 316 ? -18.712 16.840 22.341 1.00 83.94 316 ALA A O 1
ATOM 2550 N N . LEU A 1 317 ? -18.739 14.870 23.408 1.00 87.81 317 LEU A N 1
ATOM 2551 C CA . LEU A 1 317 ? -19.125 15.421 24.713 1.00 87.81 317 LEU A CA 1
ATOM 2552 C C . LEU A 1 317 ? -18.068 16.390 25.276 1.00 87.81 317 LEU A C 1
ATOM 2554 O O . LEU A 1 317 ? -18.432 17.471 25.732 1.00 87.81 317 LEU A O 1
ATOM 2558 N N . GLU A 1 318 ? -16.7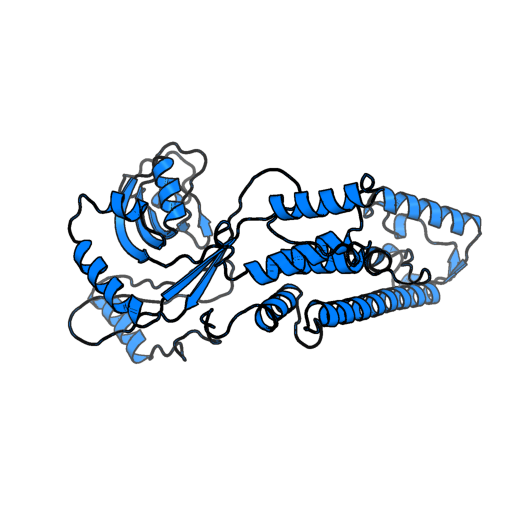70 16.073 25.157 1.00 86.75 318 GLU A N 1
ATOM 2559 C CA . GLU A 1 318 ? -15.669 17.010 25.478 1.00 86.75 318 GLU A CA 1
ATOM 2560 C C . GLU A 1 318 ? -15.772 18.344 24.716 1.00 86.75 318 GLU A C 1
ATOM 2562 O O . GLU A 1 318 ? -15.339 19.385 25.199 1.00 86.75 318 GLU A O 1
ATOM 2567 N N . MET A 1 319 ? -16.332 18.306 23.507 1.00 83.69 319 MET A N 1
ATOM 2568 C CA . MET A 1 319 ? -16.387 19.420 22.559 1.00 83.69 319 MET A CA 1
ATOM 2569 C C . MET A 1 319 ? -17.762 20.115 22.556 1.00 83.69 319 MET A C 1
ATOM 2571 O O . MET A 1 319 ? -18.136 20.770 21.581 1.00 83.69 319 MET A O 1
ATOM 2575 N N . GLY A 1 320 ? -18.525 19.971 23.646 1.00 89.19 320 GLY A N 1
ATOM 2576 C CA . GLY A 1 320 ? -19.766 20.710 23.898 1.00 89.19 320 GLY A CA 1
ATOM 2577 C C . GLY A 1 320 ? -21.041 20.100 23.309 1.00 89.19 320 GLY A C 1
ATOM 2578 O O . GLY A 1 320 ? -22.080 20.762 23.307 1.00 89.19 320 GLY A O 1
ATOM 2579 N N . TYR A 1 321 ? -21.006 18.860 22.812 1.00 92.06 321 TYR A N 1
ATOM 2580 C CA . TYR A 1 321 ? -22.235 18.137 22.466 1.00 92.06 321 TYR A CA 1
ATOM 2581 C C . TYR A 1 321 ? -22.978 17.722 23.747 1.00 92.06 321 TYR A C 1
ATOM 2583 O O . TYR A 1 321 ? -22.367 17.444 24.777 1.00 92.06 321 TYR A O 1
ATOM 2591 N N . ARG A 1 322 ? -24.310 17.634 23.682 1.00 91.06 322 ARG A N 1
ATOM 2592 C CA . ARG A 1 322 ? -25.174 17.183 24.787 1.00 91.06 322 ARG A CA 1
ATOM 2593 C C . ARG A 1 322 ? -25.874 15.883 24.405 1.00 91.06 322 ARG A C 1
ATOM 2595 O O . ARG A 1 322 ? -26.623 15.840 23.434 1.00 91.06 322 ARG A O 1
ATOM 2602 N N . MET A 1 323 ? -25.660 14.817 25.172 1.00 88.44 323 MET A N 1
ATOM 2603 C CA . MET A 1 323 ? -26.398 13.561 24.997 1.00 88.44 323 MET A CA 1
ATOM 2604 C C . MET A 1 323 ? -27.830 13.728 25.510 1.00 88.44 323 MET A C 1
ATOM 2606 O O . MET A 1 323 ? -28.030 13.948 26.701 1.00 88.44 323 MET A O 1
ATOM 2610 N N . LEU A 1 324 ? -28.817 13.616 24.619 1.00 87.12 324 LEU A N 1
ATOM 2611 C CA . LEU A 1 324 ? -30.235 13.732 24.966 1.00 87.12 324 LEU A CA 1
ATOM 2612 C C . LEU A 1 324 ? -30.830 12.378 25.361 1.00 87.12 324 LEU A C 1
ATOM 2614 O O . LEU A 1 324 ? -31.556 12.279 26.347 1.00 87.12 324 LEU A O 1
ATOM 2618 N N . LYS A 1 325 ? -30.522 11.324 24.595 1.00 83.75 325 LYS A N 1
ATOM 2619 C CA . LYS A 1 325 ? -31.116 9.996 24.777 1.00 83.75 325 LYS A CA 1
ATOM 2620 C C . LYS A 1 325 ? -30.159 8.889 24.359 1.00 83.75 325 LYS A C 1
ATOM 2622 O O . LYS A 1 325 ? -29.377 9.043 23.427 1.00 83.75 325 LYS A O 1
ATOM 2627 N N . VAL A 1 326 ? -30.281 7.752 25.029 1.00 80.50 326 VAL A N 1
ATOM 2628 C CA . VAL A 1 326 ? -29.580 6.503 24.723 1.00 80.50 326 VAL A CA 1
ATOM 2629 C C . VAL A 1 326 ? -30.634 5.493 24.285 1.00 80.50 326 VAL A C 1
ATOM 2631 O O . VAL A 1 326 ? -31.610 5.287 25.008 1.00 80.50 326 VAL A O 1
ATOM 2634 N N . HIS A 1 327 ? -30.472 4.892 23.108 1.00 75.88 327 HIS A N 1
ATOM 2635 C CA . HIS A 1 327 ? -31.425 3.919 22.567 1.00 75.88 327 HIS A CA 1
ATOM 2636 C C . HIS A 1 327 ? -30.933 2.491 22.820 1.00 75.88 327 HIS A C 1
ATOM 2638 O O . HIS A 1 327 ? -31.638 1.687 23.435 1.00 75.88 327 HIS A O 1
ATOM 2644 N N . GLU A 1 328 ? -29.697 2.199 22.416 1.00 73.25 328 GLU A N 1
ATOM 2645 C CA . GLU A 1 328 ? -29.015 0.928 22.663 1.00 73.25 328 GLU A CA 1
ATOM 2646 C C . GLU A 1 328 ? -27.503 1.161 22.774 1.00 73.25 328 GLU A C 1
ATOM 2648 O O . GLU A 1 328 ? -26.950 2.025 22.096 1.00 73.25 328 GLU A O 1
ATOM 2653 N N . VAL A 1 329 ? -26.832 0.383 23.626 1.00 69.25 329 VAL A N 1
ATOM 2654 C CA . VAL A 1 329 ? -25.369 0.363 23.750 1.00 69.25 329 VAL A CA 1
ATOM 2655 C C . VAL A 1 329 ? -24.908 -1.082 23.635 1.00 69.25 329 VAL A C 1
ATOM 2657 O O . VAL A 1 329 ? -25.438 -1.963 24.311 1.00 69.25 329 VAL A O 1
ATOM 2660 N N . TRP A 1 330 ? -23.915 -1.300 22.784 1.00 66.00 330 TRP A N 1
ATOM 2661 C CA . TRP A 1 330 ? -23.231 -2.564 22.571 1.00 66.00 330 TRP A CA 1
ATOM 2662 C C . TRP A 1 330 ? -21.829 -2.446 23.155 1.00 66.00 330 TRP A C 1
ATOM 2664 O O . TRP A 1 330 ? -20.981 -1.755 22.587 1.00 66.00 330 TRP A O 1
ATOM 2674 N N . SER A 1 331 ? -21.594 -3.088 24.297 1.00 65.31 331 SER A N 1
ATOM 2675 C CA . SER A 1 331 ? -20.257 -3.253 24.864 1.00 65.31 331 SER A CA 1
ATOM 2676 C C . SER A 1 331 ? -19.485 -4.357 24.134 1.00 65.31 331 SER A C 1
ATOM 2678 O O . SER A 1 331 ? -20.071 -5.309 23.615 1.00 65.31 331 SER A O 1
ATOM 2680 N N . TYR A 1 332 ? -18.160 -4.228 24.089 1.00 63.75 332 TYR A N 1
ATOM 2681 C CA . TYR A 1 332 ? -17.253 -5.288 23.649 1.00 63.75 332 TYR A CA 1
ATOM 2682 C C . TYR A 1 332 ? -16.002 -5.317 24.527 1.00 63.75 332 TYR A C 1
ATOM 2684 O O . TYR A 1 332 ? -15.541 -4.285 25.019 1.00 63.75 332 TYR A O 1
ATOM 2692 N N . GLU A 1 333 ? -15.446 -6.511 24.712 1.00 65.69 333 GLU A N 1
ATOM 2693 C CA . GLU A 1 333 ? -14.141 -6.687 25.346 1.00 65.69 333 GLU A CA 1
ATOM 2694 C C . GLU A 1 333 ? -13.033 -6.211 24.396 1.00 65.69 333 GLU A C 1
ATOM 2696 O O . GLU A 1 333 ? -13.119 -6.384 23.178 1.00 65.69 333 GLU A O 1
ATOM 2701 N N . ILE A 1 334 ? -11.989 -5.594 24.953 1.00 67.06 334 ILE A N 1
ATOM 2702 C CA . ILE A 1 334 ? -10.812 -5.158 24.199 1.00 67.06 334 ILE A CA 1
ATOM 2703 C C . ILE A 1 334 ? -9.641 -6.068 24.559 1.00 67.06 334 ILE A C 1
ATOM 2705 O O . ILE A 1 334 ? -9.149 -6.025 25.684 1.00 67.06 334 ILE A O 1
ATOM 2709 N N . ASP A 1 335 ? -9.151 -6.823 23.577 1.00 68.19 335 ASP A N 1
ATOM 2710 C CA . ASP A 1 335 ? -7.794 -7.364 23.614 1.00 68.19 335 ASP A CA 1
ATOM 2711 C C . ASP A 1 335 ? -6.808 -6.277 23.160 1.00 68.19 335 ASP A C 1
ATOM 2713 O O . ASP A 1 335 ? -6.903 -5.744 22.050 1.00 68.19 335 ASP A O 1
ATOM 2717 N N . GLN A 1 336 ? -5.862 -5.932 24.031 1.00 70.31 336 GLN A N 1
ATOM 2718 C CA . GLN A 1 336 ? -4.807 -4.963 23.763 1.00 70.31 336 GLN A CA 1
ATOM 2719 C C . GLN A 1 336 ? -3.468 -5.533 24.228 1.00 70.31 336 GLN A C 1
ATOM 2721 O O . GLN A 1 336 ? -3.370 -6.110 25.310 1.00 70.31 336 GLN A O 1
ATOM 2726 N N . PHE A 1 337 ? -2.417 -5.317 23.433 1.00 74.75 337 PHE A N 1
ATOM 2727 C CA . PHE A 1 337 ? -1.061 -5.678 23.831 1.00 74.75 337 PHE A CA 1
ATOM 2728 C C . PHE A 1 337 ? -0.646 -4.945 25.112 1.00 74.75 337 PHE A C 1
ATOM 2730 O O . PHE A 1 337 ? -0.602 -3.712 25.162 1.00 74.75 337 PHE A O 1
ATOM 2737 N N . ASN A 1 338 ? -0.313 -5.718 26.140 1.00 75.62 338 ASN A N 1
ATOM 2738 C CA . ASN A 1 338 ? 0.159 -5.229 27.422 1.00 75.62 338 ASN A CA 1
ATOM 2739 C C . ASN A 1 338 ? 1.690 -5.336 27.475 1.00 75.62 338 ASN A C 1
ATOM 2741 O O . ASN A 1 338 ? 2.236 -6.427 27.645 1.00 75.62 338 ASN A O 1
ATOM 2745 N N . LYS A 1 339 ? 2.372 -4.184 27.393 1.00 75.38 339 LYS A N 1
ATOM 2746 C CA . LYS A 1 339 ? 3.844 -4.083 27.416 1.00 75.38 339 LYS A CA 1
ATOM 2747 C C . LYS A 1 339 ? 4.498 -4.716 28.653 1.00 75.38 339 LYS A C 1
ATOM 2749 O O . LYS A 1 339 ? 5.576 -5.280 28.540 1.00 75.38 339 LYS A O 1
ATOM 2754 N N . ALA A 1 340 ? 3.863 -4.645 29.825 1.00 78.44 340 ALA A N 1
ATOM 2755 C CA . ALA A 1 340 ? 4.446 -5.161 31.068 1.00 78.44 340 ALA A CA 1
ATOM 2756 C C . ALA A 1 340 ? 4.416 -6.697 31.141 1.00 78.44 340 ALA A C 1
ATOM 2758 O O . ALA A 1 340 ? 5.326 -7.311 31.687 1.00 78.44 340 ALA A O 1
ATOM 2759 N N . THR A 1 341 ? 3.381 -7.327 30.577 1.00 80.44 341 THR A N 1
ATOM 2760 C CA . THR A 1 341 ? 3.242 -8.799 30.560 1.00 80.44 341 THR A CA 1
ATOM 2761 C C . THR A 1 341 ? 3.691 -9.442 29.245 1.00 80.44 341 THR A C 1
ATOM 2763 O O . THR A 1 341 ? 3.740 -10.669 29.164 1.00 80.44 341 THR A O 1
ATOM 2766 N N . LYS A 1 342 ? 3.980 -8.626 28.220 1.00 74.12 342 LYS A N 1
ATOM 2767 C CA . LYS A 1 342 ? 4.256 -9.008 26.823 1.00 74.12 342 LYS A CA 1
ATOM 2768 C C . LYS A 1 342 ? 3.211 -9.969 26.232 1.00 74.12 342 LYS A C 1
ATOM 2770 O O . LYS A 1 342 ? 3.537 -10.876 25.470 1.00 74.12 342 LYS A O 1
ATOM 2775 N N . LYS A 1 343 ? 1.939 -9.777 26.600 1.00 75.12 343 LYS A N 1
ATOM 2776 C CA . LYS A 1 343 ? 0.793 -10.617 26.203 1.00 75.12 343 LYS A CA 1
ATOM 2777 C C . LYS A 1 343 ? -0.363 -9.779 25.652 1.00 75.12 343 LYS A C 1
ATOM 2779 O O . LYS A 1 343 ? -0.447 -8.579 25.906 1.00 75.12 343 LYS A O 1
ATOM 2784 N N . GLY A 1 344 ? -1.259 -10.443 24.922 1.00 74.12 344 GLY A N 1
ATOM 2785 C CA . GLY A 1 344 ? -2.404 -9.825 24.248 1.00 74.12 344 GLY A CA 1
ATOM 2786 C C . GLY A 1 344 ? -2.047 -9.176 22.909 1.00 74.12 344 GLY A C 1
ATOM 2787 O O . GLY A 1 344 ? -0.890 -9.152 22.480 1.00 74.12 344 GLY A O 1
ATOM 2788 N N . GLY A 1 345 ? -3.057 -8.634 22.243 1.00 76.38 345 GLY A N 1
ATOM 2789 C CA . GLY A 1 345 ? -2.938 -8.001 20.937 1.00 76.38 345 GLY A CA 1
ATOM 2790 C C . GLY A 1 345 ? -2.840 -9.018 19.800 1.00 76.38 345 GLY A C 1
ATOM 2791 O O . GLY A 1 345 ? -1.770 -9.514 19.451 1.00 76.38 345 GLY A O 1
ATOM 2792 N N . LEU A 1 346 ? -3.971 -9.247 19.145 1.00 78.38 346 LEU A N 1
ATOM 2793 C CA . LEU A 1 346 ? -4.148 -10.150 18.004 1.00 78.38 346 LEU A CA 1
ATOM 2794 C C . LEU A 1 346 ? -3.114 -10.037 16.852 1.00 78.38 346 LEU A C 1
ATOM 2796 O O . LEU A 1 346 ? -2.865 -11.021 16.151 1.00 78.38 346 LEU A O 1
ATOM 2800 N N . PHE A 1 347 ? -2.514 -8.860 16.637 1.00 82.06 347 PHE A N 1
ATOM 2801 C CA . PHE A 1 347 ? -1.533 -8.610 15.566 1.00 82.06 347 PHE A CA 1
ATOM 2802 C C . PHE A 1 347 ? -0.077 -8.532 16.049 1.00 82.06 347 PHE A C 1
ATOM 2804 O O . PHE A 1 347 ? 0.823 -8.428 15.215 1.00 82.06 347 PHE A O 1
ATOM 2811 N N . THR A 1 348 ? 0.176 -8.596 17.362 1.00 83.19 348 THR A N 1
ATOM 2812 C CA . THR A 1 348 ? 1.502 -8.377 17.969 1.00 83.19 348 THR A CA 1
ATOM 2813 C C . THR A 1 348 ? 2.574 -9.284 17.365 1.00 83.19 348 THR A C 1
ATOM 2815 O O . THR A 1 348 ? 3.638 -8.812 16.980 1.00 83.19 348 THR A O 1
ATOM 2818 N N . SER A 1 349 ? 2.289 -10.578 17.200 1.00 85.69 349 SER A N 1
ATOM 2819 C CA . SER A 1 349 ? 3.245 -11.550 16.648 1.00 85.69 349 SER A CA 1
ATOM 2820 C C . SER A 1 349 ? 3.661 -11.229 15.206 1.00 85.69 349 SER A C 1
ATOM 2822 O O . SER A 1 349 ? 4.847 -11.299 14.878 1.00 85.69 349 SER A O 1
ATOM 2824 N N . MET A 1 350 ? 2.711 -10.816 14.359 1.00 87.88 350 MET A N 1
ATOM 2825 C CA . MET A 1 350 ? 2.989 -10.396 12.982 1.00 87.88 350 MET A CA 1
ATOM 2826 C C . MET A 1 350 ? 3.779 -9.087 12.952 1.00 87.88 350 MET A C 1
ATOM 2828 O O . MET A 1 350 ? 4.790 -8.995 12.255 1.00 87.88 350 MET A O 1
ATOM 2832 N N . MET A 1 351 ? 3.336 -8.088 13.720 1.00 87.62 351 MET A N 1
ATOM 2833 C CA . MET A 1 351 ? 3.986 -6.780 13.774 1.00 87.62 351 MET A CA 1
ATOM 2834 C C . MET A 1 351 ? 5.433 -6.920 14.246 1.00 87.62 351 MET A C 1
ATOM 2836 O O . MET A 1 351 ? 6.334 -6.481 13.539 1.00 87.62 351 MET A O 1
ATOM 2840 N N . ASN A 1 352 ? 5.678 -7.625 15.352 1.00 88.00 352 ASN A N 1
ATOM 2841 C CA . ASN A 1 352 ? 7.023 -7.829 15.890 1.00 88.00 352 ASN A CA 1
ATOM 2842 C C . ASN A 1 352 ? 7.929 -8.554 14.881 1.00 88.00 352 ASN A C 1
ATOM 2844 O O . ASN A 1 352 ? 9.056 -8.117 14.648 1.00 88.00 352 ASN A O 1
ATOM 2848 N N . ARG A 1 353 ? 7.429 -9.606 14.208 1.00 90.94 353 ARG A N 1
ATOM 2849 C CA . ARG A 1 353 ? 8.200 -10.334 13.185 1.00 90.94 353 ARG A CA 1
ATOM 2850 C C . ARG A 1 353 ? 8.580 -9.442 12.003 1.00 90.94 353 ARG A C 1
ATOM 2852 O O . ARG A 1 353 ? 9.748 -9.418 11.625 1.00 90.94 353 ARG A O 1
ATOM 2859 N N . PHE A 1 354 ? 7.635 -8.713 11.409 1.00 91.31 354 PHE A N 1
ATOM 2860 C CA . PHE A 1 354 ? 7.937 -7.901 10.225 1.00 91.31 354 PHE A CA 1
ATOM 2861 C C . PHE A 1 354 ? 8.615 -6.567 10.554 1.00 91.31 354 PHE A C 1
ATOM 2863 O O . PHE A 1 354 ? 9.344 -6.058 9.706 1.00 91.31 354 PHE A O 1
ATOM 2870 N N . VAL A 1 355 ? 8.476 -6.029 11.771 1.00 90.88 355 VAL A N 1
ATOM 2871 C CA . VAL A 1 355 ? 9.317 -4.925 12.269 1.00 90.88 355 VAL A CA 1
ATOM 2872 C C . VAL A 1 355 ? 10.768 -5.386 12.400 1.00 90.88 355 VAL A C 1
ATOM 2874 O O . VAL A 1 355 ? 11.643 -4.714 11.854 1.00 90.88 355 VAL A O 1
ATOM 2877 N N . ALA A 1 356 ? 11.022 -6.554 13.007 1.00 92.19 356 ALA A N 1
ATOM 2878 C CA . ALA A 1 356 ? 12.364 -7.132 13.094 1.00 92.19 356 ALA A CA 1
ATOM 2879 C C . ALA A 1 356 ? 12.979 -7.344 11.702 1.00 92.19 356 ALA A C 1
ATOM 2881 O O . ALA A 1 356 ? 14.043 -6.801 11.416 1.00 92.19 356 ALA A O 1
ATOM 2882 N N . VAL A 1 357 ? 12.272 -8.032 10.790 1.00 92.81 357 VAL A N 1
ATOM 2883 C CA . VAL A 1 357 ? 12.744 -8.271 9.410 1.00 92.81 357 VAL A CA 1
ATOM 2884 C C . VAL A 1 357 ? 12.997 -6.956 8.662 1.00 92.81 357 VAL A C 1
ATOM 2886 O O . VAL A 1 357 ? 14.045 -6.799 8.043 1.00 92.81 357 VAL A O 1
ATOM 2889 N N . LYS A 1 358 ? 12.083 -5.977 8.746 1.00 93.44 358 LYS A N 1
ATOM 2890 C CA . LYS A 1 358 ? 12.239 -4.649 8.123 1.00 93.44 358 LYS A CA 1
ATOM 2891 C C . LYS A 1 358 ? 13.460 -3.898 8.651 1.00 93.44 358 LYS A C 1
ATOM 2893 O O . LYS A 1 358 ? 14.074 -3.154 7.881 1.00 93.44 358 LYS A O 1
ATOM 2898 N N . GLN A 1 359 ? 13.765 -4.026 9.943 1.00 93.38 359 GLN A N 1
ATOM 2899 C CA . GLN A 1 359 ? 14.893 -3.336 10.556 1.00 93.38 359 GLN A CA 1
ATOM 2900 C C . GLN A 1 359 ? 16.213 -4.046 10.259 1.00 93.38 359 GLN A C 1
ATOM 2902 O O . GLN A 1 359 ? 17.113 -3.400 9.736 1.00 93.38 359 GLN A O 1
ATOM 2907 N N . GLN A 1 360 ? 16.288 -5.360 10.474 1.00 95.19 360 GLN A N 1
ATOM 2908 C CA . GLN A 1 360 ? 17.434 -6.206 10.121 1.00 95.19 360 GLN A CA 1
ATOM 2909 C C . GLN A 1 360 ? 17.847 -6.026 8.654 1.00 95.19 360 GLN A C 1
ATOM 2911 O O . GLN A 1 360 ? 19.005 -5.731 8.375 1.00 95.19 360 GLN A O 1
ATOM 2916 N N . ALA A 1 361 ? 16.882 -6.055 7.728 1.00 93.69 361 ALA A N 1
ATOM 2917 C CA . ALA A 1 361 ? 17.108 -5.831 6.299 1.00 93.69 361 ALA A CA 1
ATOM 2918 C C . ALA A 1 361 ? 17.529 -4.388 5.924 1.00 93.69 361 ALA A C 1
ATOM 2920 O O . ALA A 1 361 ? 17.735 -4.096 4.747 1.00 93.69 361 ALA A O 1
ATOM 2921 N N . SER A 1 362 ? 17.626 -3.465 6.890 1.00 93.25 362 SER A N 1
ATOM 2922 C CA . SER A 1 362 ? 18.170 -2.111 6.678 1.00 93.25 362 SER A CA 1
ATOM 2923 C C . SER A 1 362 ? 19.688 -2.039 6.842 1.00 93.25 362 SER A C 1
ATOM 2925 O O . SER A 1 362 ? 20.250 -0.984 6.572 1.00 93.25 362 SER A O 1
ATOM 2927 N N . GLY A 1 363 ? 20.332 -3.115 7.308 1.00 93.31 363 GLY A N 1
ATOM 2928 C CA . GLY A 1 363 ? 21.738 -3.091 7.700 1.00 93.31 363 GLY A CA 1
ATOM 2929 C C . GLY A 1 363 ? 22.003 -2.271 8.969 1.00 93.31 363 GLY A C 1
ATOM 2930 O O . GLY A 1 363 ? 21.087 -1.792 9.644 1.00 93.31 363 GLY A O 1
ATOM 2931 N N . TRP A 1 364 ? 23.286 -2.142 9.304 1.00 93.31 364 TRP A N 1
ATOM 2932 C CA . TRP A 1 364 ? 23.749 -1.406 10.478 1.00 93.31 364 TRP A CA 1
ATOM 2933 C C . TRP A 1 364 ? 23.726 0.113 10.249 1.00 93.31 364 TRP A C 1
ATOM 2935 O O . TRP A 1 364 ? 24.084 0.574 9.162 1.00 93.31 364 TRP A O 1
ATOM 2945 N N . PRO A 1 365 ? 23.367 0.925 11.261 1.00 92.38 365 PRO A N 1
ATOM 2946 C CA . PRO A 1 365 ? 23.563 2.370 11.201 1.00 92.38 365 PRO A CA 1
ATOM 2947 C C . PRO A 1 365 ? 25.040 2.740 10.993 1.00 92.38 365 PRO A C 1
ATOM 2949 O O . PRO A 1 365 ? 25.931 2.083 11.523 1.00 92.38 365 PRO A O 1
ATOM 2952 N N . GLN A 1 366 ? 25.313 3.853 10.304 1.00 90.94 366 GLN A N 1
ATOM 2953 C CA . GLN A 1 366 ? 26.683 4.318 10.000 1.00 90.94 366 GLN A CA 1
ATOM 2954 C C . GLN A 1 366 ? 27.565 4.594 11.239 1.00 90.94 366 GLN A C 1
ATOM 2956 O O . GLN A 1 366 ? 28.791 4.685 11.122 1.00 90.94 366 GLN A O 1
ATOM 2961 N N . TYR A 1 367 ? 26.938 4.754 12.409 1.00 90.38 367 TYR A N 1
ATOM 2962 C CA . TYR A 1 367 ? 27.597 4.956 13.699 1.00 90.38 367 TYR A CA 1
ATOM 2963 C C . TYR A 1 367 ? 27.886 3.651 14.462 1.00 90.38 367 TYR A C 1
ATOM 2965 O O . TYR A 1 367 ? 28.562 3.710 15.477 1.00 90.38 367 TYR A O 1
ATOM 2973 N N . CYS A 1 368 ? 27.401 2.490 14.007 1.00 90.69 368 CYS A N 1
ATOM 2974 C CA . CYS A 1 368 ? 27.662 1.192 14.636 1.00 90.69 368 CYS A CA 1
ATOM 2975 C C . CYS A 1 368 ? 28.871 0.519 13.971 1.00 90.69 368 CYS A C 1
ATOM 2977 O O . CYS A 1 368 ? 28.715 -0.286 13.051 1.00 90.69 368 CYS A O 1
ATOM 2979 N N . ARG A 1 369 ? 30.083 0.870 14.410 1.00 89.50 369 ARG A N 1
ATOM 2980 C CA . ARG A 1 369 ? 31.343 0.356 13.855 1.00 89.50 369 ARG A CA 1
ATOM 2981 C C . ARG A 1 369 ? 31.921 -0.770 14.703 1.00 89.50 369 ARG A C 1
ATOM 2983 O O . ARG A 1 369 ? 32.370 -1.765 14.134 1.00 89.50 369 ARG A O 1
ATOM 2990 N N . THR A 1 370 ? 31.880 -0.641 16.027 1.00 94.00 370 THR A N 1
ATOM 2991 C CA . THR A 1 370 ? 32.330 -1.690 16.956 1.00 94.00 370 THR A CA 1
ATOM 2992 C C . THR A 1 370 ? 31.182 -2.612 17.366 1.00 94.00 370 THR A C 1
ATOM 2994 O O . THR A 1 370 ? 30.005 -2.280 17.205 1.00 94.00 370 THR A O 1
ATOM 2997 N N . ASP A 1 371 ? 31.504 -3.790 17.900 1.00 92.62 371 ASP A N 1
ATOM 2998 C CA . ASP A 1 371 ? 30.479 -4.747 18.324 1.00 92.62 371 ASP A CA 1
ATOM 2999 C C . ASP A 1 371 ? 29.746 -4.284 19.599 1.00 92.62 371 ASP A C 1
ATOM 3001 O O . ASP A 1 371 ? 28.572 -4.600 19.782 1.00 92.62 371 ASP A O 1
ATOM 3005 N N . GLU A 1 372 ? 30.361 -3.435 20.425 1.00 93.69 372 GLU A N 1
ATOM 3006 C CA . GLU A 1 372 ? 29.705 -2.758 21.552 1.00 93.69 372 GLU A CA 1
ATOM 3007 C C . GLU A 1 372 ? 28.645 -1.752 21.076 1.00 93.69 372 GLU A C 1
ATOM 3009 O O . GLU A 1 372 ? 27.546 -1.706 21.627 1.00 93.69 372 GLU A O 1
ATOM 3014 N N . GLU A 1 373 ? 28.936 -0.964 20.034 1.00 93.19 373 GLU A N 1
ATOM 3015 C CA . GLU A 1 373 ? 27.972 -0.024 19.437 1.00 93.19 373 GLU A CA 1
ATOM 3016 C C . GLU A 1 373 ? 26.810 -0.758 18.753 1.00 93.19 373 GLU A C 1
ATOM 3018 O O . GLU A 1 373 ? 25.665 -0.304 18.798 1.00 93.19 373 GLU A O 1
ATOM 3023 N N . LYS A 1 374 ? 27.096 -1.911 18.141 1.00 93.81 374 LYS A N 1
ATOM 3024 C CA . LYS A 1 374 ? 26.094 -2.808 17.553 1.00 93.81 374 LYS A CA 1
ATOM 3025 C C . LYS A 1 374 ? 25.188 -3.433 18.615 1.00 93.81 374 LYS A C 1
ATOM 3027 O O . LYS A 1 374 ? 23.970 -3.414 18.455 1.00 93.81 374 LYS A O 1
ATOM 3032 N N . ASN A 1 375 ? 25.754 -3.947 19.707 1.00 94.31 375 ASN A N 1
ATOM 3033 C CA . ASN A 1 375 ? 24.973 -4.519 20.806 1.00 94.31 375 ASN A CA 1
ATOM 3034 C C . ASN A 1 375 ? 24.101 -3.453 21.485 1.00 94.31 375 ASN A C 1
ATOM 3036 O O . ASN A 1 375 ? 22.898 -3.667 21.631 1.00 94.31 375 ASN A O 1
ATOM 3040 N N . ARG A 1 376 ? 24.655 -2.262 21.759 1.00 93.81 376 ARG A N 1
ATOM 3041 C CA . ARG A 1 376 ? 23.891 -1.116 22.280 1.00 93.81 376 ARG A CA 1
ATOM 3042 C C . ARG A 1 376 ? 22.717 -0.746 21.371 1.00 93.81 376 ARG A C 1
ATOM 3044 O O . ARG A 1 376 ? 21.617 -0.520 21.856 1.00 93.81 376 ARG A O 1
ATOM 3051 N N . TYR A 1 377 ? 22.914 -0.744 20.052 1.00 93.31 377 TYR A N 1
ATOM 3052 C CA . TYR A 1 377 ? 21.828 -0.499 19.099 1.00 93.31 377 TYR A CA 1
ATOM 3053 C C . TYR A 1 377 ? 20.697 -1.544 19.187 1.00 93.31 377 TYR A C 1
ATOM 3055 O O . TYR A 1 377 ? 19.523 -1.180 19.091 1.00 93.31 377 TYR A O 1
ATOM 3063 N N . ILE A 1 378 ? 21.019 -2.830 19.384 1.00 93.50 378 ILE A N 1
ATOM 3064 C CA . ILE A 1 378 ? 20.003 -3.878 19.588 1.00 93.50 378 ILE A CA 1
ATOM 3065 C C . ILE A 1 378 ? 19.250 -3.654 20.908 1.00 93.50 378 ILE A C 1
ATOM 3067 O O . ILE A 1 378 ? 18.027 -3.792 20.935 1.00 93.50 378 ILE A O 1
ATOM 3071 N N . GLU A 1 379 ? 19.953 -3.282 21.980 1.00 93.81 379 GLU A N 1
ATOM 3072 C CA . GLU A 1 379 ? 19.366 -2.979 23.293 1.00 93.81 379 GLU A CA 1
ATOM 3073 C C . GLU A 1 379 ? 18.433 -1.757 23.237 1.00 93.81 379 GLU A C 1
ATOM 3075 O O . GLU A 1 379 ? 17.270 -1.861 23.628 1.00 93.81 379 GLU A O 1
ATOM 3080 N N . GLU A 1 380 ? 18.881 -0.641 22.653 1.00 92.19 380 GLU A N 1
ATOM 3081 C CA . GLU A 1 380 ? 18.074 0.570 22.429 1.00 92.19 380 GLU A CA 1
ATOM 3082 C C . GLU A 1 380 ? 16.828 0.288 21.569 1.00 92.19 380 GLU A C 1
ATOM 3084 O O . GLU A 1 380 ? 15.747 0.840 21.804 1.00 92.19 380 GLU A O 1
ATOM 3089 N N . PHE A 1 381 ? 16.951 -0.574 20.551 1.00 90.19 381 PHE A N 1
ATOM 3090 C CA . PHE A 1 381 ? 15.817 -0.961 19.711 1.00 90.19 381 PHE A CA 1
ATOM 3091 C C . PHE A 1 381 ? 14.822 -1.850 20.471 1.00 90.19 381 PHE A C 1
ATOM 3093 O O . PHE A 1 381 ? 13.610 -1.652 20.349 1.00 90.19 381 PHE A O 1
ATOM 3100 N N . LEU A 1 382 ? 15.316 -2.784 21.290 1.00 90.25 382 LEU A N 1
ATOM 3101 C CA . LEU A 1 382 ? 14.492 -3.624 22.156 1.00 90.25 382 LEU A CA 1
ATOM 3102 C C . LEU A 1 382 ? 13.753 -2.788 23.212 1.00 90.25 382 LEU A C 1
ATOM 3104 O O . LEU A 1 382 ? 12.564 -3.010 23.420 1.00 90.25 382 LEU A O 1
ATOM 3108 N N . GLU A 1 383 ? 14.409 -1.812 23.841 1.00 88.06 383 GLU A N 1
ATOM 3109 C CA . GLU A 1 383 ? 13.776 -0.920 24.820 1.00 88.06 383 GLU A CA 1
ATOM 3110 C C . GLU A 1 383 ? 12.672 -0.061 24.178 1.00 88.06 383 GLU A C 1
ATOM 3112 O O . GLU A 1 383 ? 11.569 0.061 24.720 1.00 88.06 383 GLU A O 1
ATOM 3117 N N . ARG A 1 384 ? 12.935 0.506 22.991 1.00 85.19 384 ARG A N 1
ATOM 3118 C CA . ARG A 1 384 ? 11.989 1.408 22.317 1.00 85.19 384 ARG A CA 1
ATOM 3119 C C . ARG A 1 384 ? 10.795 0.682 21.691 1.00 85.19 384 ARG A C 1
ATOM 3121 O O . ARG A 1 384 ? 9.656 1.131 21.848 1.00 85.19 384 ARG A O 1
ATOM 3128 N N . GLU A 1 385 ? 11.046 -0.407 20.966 1.00 82.00 385 GLU A N 1
ATOM 3129 C CA . GLU A 1 385 ? 10.045 -1.081 20.124 1.00 82.00 385 GLU A CA 1
ATOM 3130 C C . GLU A 1 385 ? 9.477 -2.373 20.750 1.00 82.00 385 GLU A C 1
ATOM 3132 O O . GLU A 1 385 ? 8.475 -2.885 20.260 1.00 82.00 385 GLU A O 1
ATOM 3137 N N . ASP A 1 386 ? 10.081 -2.900 21.825 1.00 84.81 386 ASP A N 1
ATOM 3138 C CA . ASP A 1 386 ? 9.805 -4.233 22.406 1.00 84.81 386 ASP A CA 1
ATOM 3139 C C . ASP A 1 386 ? 9.992 -5.403 21.413 1.00 84.81 386 ASP A C 1
ATOM 3141 O O . ASP A 1 386 ? 9.337 -6.448 21.479 1.00 84.81 386 ASP A O 1
ATOM 3145 N N . VAL A 1 387 ? 10.916 -5.223 20.464 1.00 87.69 387 VAL A N 1
ATOM 3146 C CA . VAL A 1 387 ? 11.254 -6.190 19.414 1.00 87.69 387 VAL A CA 1
ATOM 3147 C C . VAL A 1 387 ? 12.747 -6.492 19.475 1.00 87.69 387 VAL A C 1
ATOM 3149 O O . VAL A 1 387 ? 13.572 -5.609 19.261 1.00 87.69 387 VAL A O 1
ATOM 3152 N N . LYS A 1 388 ? 13.108 -7.753 19.738 1.00 89.44 388 LYS A N 1
ATOM 3153 C CA . LYS A 1 388 ? 14.505 -8.201 19.686 1.00 89.44 388 LYS A CA 1
ATOM 3154 C C . LYS A 1 388 ? 14.956 -8.319 18.226 1.00 89.44 388 LYS A C 1
ATOM 3156 O O . LYS A 1 388 ? 14.254 -8.927 17.418 1.00 89.44 388 LYS A O 1
ATOM 3161 N N . LEU A 1 389 ? 16.129 -7.769 17.914 1.00 92.88 389 LEU A N 1
ATOM 3162 C CA . LEU A 1 389 ? 16.835 -7.996 16.652 1.00 92.88 389 LEU A CA 1
ATOM 3163 C C . LEU A 1 389 ? 17.917 -9.065 16.849 1.00 92.88 389 LEU A C 1
ATOM 3165 O O . LEU A 1 389 ? 18.526 -9.138 17.916 1.00 92.88 389 LEU A O 1
ATOM 3169 N N . GLU A 1 390 ? 18.182 -9.869 15.821 1.00 93.19 390 GLU A N 1
ATOM 3170 C CA . GLU A 1 390 ? 19.286 -10.838 15.842 1.00 93.19 390 GLU A CA 1
ATOM 3171 C C . GLU A 1 390 ? 20.527 -10.264 15.145 1.00 93.19 390 GLU A C 1
ATOM 3173 O O . GLU A 1 390 ? 20.473 -9.904 13.969 1.00 93.19 390 GLU A O 1
ATOM 3178 N N . PHE A 1 391 ? 21.651 -10.201 15.867 1.00 92.19 391 PHE A N 1
ATOM 3179 C CA . PHE A 1 391 ? 22.897 -9.541 15.442 1.00 92.19 391 PHE A CA 1
ATOM 3180 C C . PHE A 1 391 ? 23.387 -10.005 14.060 1.00 92.19 391 PHE A C 1
ATOM 3182 O O . PHE A 1 391 ? 23.686 -9.183 13.197 1.00 92.19 391 PHE A O 1
ATOM 3189 N N . ALA A 1 392 ? 23.418 -11.322 13.827 1.00 92.88 392 ALA A N 1
ATOM 3190 C CA . ALA A 1 392 ? 23.887 -11.916 12.572 1.00 92.88 392 ALA A CA 1
ATOM 3191 C C . ALA A 1 392 ? 22.954 -11.659 11.370 1.00 92.88 392 ALA A C 1
ATOM 3193 O O . ALA A 1 392 ? 23.374 -11.789 10.224 1.00 92.88 392 ALA A O 1
ATOM 3194 N N . GLU A 1 393 ? 21.697 -11.281 11.616 1.00 92.44 393 GLU A N 1
ATOM 3195 C CA . GLU A 1 393 ? 20.697 -11.043 10.572 1.00 92.44 393 GLU A CA 1
ATOM 3196 C C . GLU A 1 393 ? 20.592 -9.569 10.154 1.00 92.44 393 GLU A C 1
ATOM 3198 O O . GLU A 1 393 ? 19.885 -9.257 9.191 1.00 92.44 393 GLU A O 1
ATOM 3203 N N . ILE A 1 394 ? 21.270 -8.652 10.858 1.00 93.31 394 ILE A N 1
ATOM 3204 C CA . ILE A 1 394 ? 21.322 -7.228 10.501 1.00 93.31 394 ILE A CA 1
ATOM 3205 C C . ILE A 1 394 ? 22.288 -7.058 9.320 1.00 93.31 394 ILE A C 1
ATOM 3207 O O . ILE A 1 394 ? 23.489 -6.840 9.470 1.00 93.31 394 ILE A O 1
ATOM 3211 N N . VAL A 1 395 ? 21.730 -7.195 8.119 1.00 92.81 395 VAL A N 1
ATOM 3212 C CA . VAL A 1 395 ? 22.422 -7.147 6.828 1.00 92.81 395 VAL A CA 1
ATOM 3213 C C . VAL A 1 395 ? 21.554 -6.346 5.865 1.00 92.81 395 VAL A C 1
ATOM 3215 O O . VAL A 1 395 ? 20.340 -6.546 5.809 1.00 92.81 395 VAL A O 1
ATOM 3218 N N . GLU A 1 396 ? 22.158 -5.440 5.097 1.00 92.19 396 GLU A N 1
ATOM 3219 C CA . GLU A 1 396 ? 21.435 -4.658 4.094 1.00 92.19 396 GLU A CA 1
ATOM 3220 C C . GLU A 1 396 ? 20.828 -5.591 3.030 1.00 92.19 396 GLU A C 1
ATOM 3222 O O . GLU A 1 396 ? 21.537 -6.268 2.290 1.00 92.19 396 GLU A O 1
ATOM 3227 N N . LYS A 1 397 ? 19.490 -5.658 2.999 1.00 91.56 397 LYS A N 1
ATOM 3228 C CA . LYS A 1 397 ? 18.686 -6.465 2.065 1.00 91.56 397 LYS A CA 1
ATOM 3229 C C . LYS A 1 397 ? 17.515 -5.601 1.542 1.00 91.56 397 LYS A C 1
ATOM 3231 O O . LYS A 1 397 ? 16.370 -5.804 1.969 1.00 91.56 397 LYS A O 1
ATOM 3236 N N . PRO A 1 398 ? 17.767 -4.595 0.676 1.00 87.56 398 PRO A N 1
ATOM 3237 C CA . PRO A 1 398 ? 16.784 -3.587 0.256 1.00 87.56 398 PRO A CA 1
ATOM 3238 C C . PRO A 1 398 ? 15.446 -4.145 -0.249 1.00 87.56 398 PRO A C 1
ATOM 3240 O O . PRO A 1 398 ? 14.388 -3.597 0.100 1.00 87.56 398 PRO A O 1
ATOM 3243 N N . VAL A 1 399 ? 15.457 -5.251 -1.003 1.00 87.81 399 VAL A N 1
ATOM 3244 C CA . VAL A 1 399 ? 14.216 -5.911 -1.455 1.00 87.81 399 VAL A CA 1
ATOM 3245 C C . VAL A 1 399 ? 13.398 -6.452 -0.273 1.00 87.81 399 VAL A C 1
ATOM 3247 O O . VAL A 1 399 ? 12.221 -6.116 -0.125 1.00 87.81 399 VAL A O 1
ATOM 3250 N N . LEU A 1 400 ? 14.028 -7.213 0.631 1.00 90.62 400 LEU A N 1
ATOM 3251 C CA . LEU A 1 400 ? 13.380 -7.804 1.811 1.00 90.62 400 LEU A CA 1
ATOM 3252 C C . LEU A 1 400 ? 12.857 -6.726 2.773 1.00 90.62 400 LEU A C 1
ATOM 3254 O O . LEU A 1 400 ? 11.758 -6.841 3.320 1.00 90.62 400 LEU A O 1
ATOM 3258 N N . ARG A 1 401 ? 13.603 -5.627 2.933 1.00 91.75 401 ARG A N 1
ATOM 3259 C CA . ARG A 1 401 ? 13.152 -4.444 3.676 1.00 91.75 401 ARG A CA 1
ATOM 3260 C C . ARG A 1 401 ? 11.886 -3.846 3.067 1.00 91.75 401 ARG A C 1
ATOM 3262 O O . ARG A 1 401 ? 10.952 -3.492 3.795 1.00 91.75 401 ARG A O 1
ATOM 3269 N N . SER A 1 402 ? 11.861 -3.714 1.742 1.00 88.25 402 SER A N 1
ATOM 3270 C CA . SER A 1 402 ? 10.712 -3.189 1.002 1.00 88.25 402 SER A CA 1
ATOM 3271 C C . SER A 1 402 ? 9.502 -4.112 1.143 1.00 88.25 402 SER A C 1
ATOM 3273 O O . SER A 1 402 ? 8.394 -3.627 1.371 1.00 88.25 402 SER A O 1
ATOM 3275 N N . LEU A 1 403 ? 9.727 -5.427 1.118 1.00 90.06 403 LEU A N 1
ATOM 3276 C CA . LEU A 1 403 ? 8.710 -6.449 1.329 1.00 90.06 403 LEU A CA 1
ATOM 3277 C C . LEU A 1 403 ? 8.102 -6.401 2.736 1.00 90.06 403 LEU A C 1
ATOM 3279 O O . LEU A 1 403 ? 6.885 -6.328 2.886 1.00 90.06 403 LEU A O 1
ATOM 3283 N N . ALA A 1 404 ? 8.933 -6.379 3.777 1.00 90.38 404 ALA A N 1
ATOM 3284 C CA . ALA A 1 404 ? 8.459 -6.317 5.157 1.00 90.38 404 ALA A CA 1
ATOM 3285 C C . ALA A 1 404 ? 7.686 -5.014 5.436 1.00 90.38 404 ALA A C 1
ATOM 3287 O O . ALA A 1 404 ? 6.643 -5.034 6.088 1.00 90.38 404 ALA A O 1
ATOM 3288 N N . LYS A 1 405 ? 8.127 -3.881 4.865 1.00 88.06 405 LYS A N 1
ATOM 3289 C CA . LYS A 1 405 ? 7.362 -2.622 4.884 1.00 88.06 405 LYS A CA 1
ATOM 3290 C C . LYS A 1 405 ? 6.023 -2.745 4.147 1.00 88.06 405 LYS A C 1
ATOM 3292 O O . LYS A 1 405 ? 5.031 -2.198 4.618 1.00 88.06 405 LYS A O 1
ATOM 3297 N N . LEU A 1 406 ? 5.982 -3.441 3.011 1.00 87.00 406 LEU A N 1
ATOM 3298 C CA . LEU A 1 406 ? 4.757 -3.661 2.243 1.00 87.00 406 LEU A CA 1
ATOM 3299 C C . LEU A 1 406 ? 3.741 -4.491 3.042 1.00 87.00 406 LEU A C 1
ATOM 3301 O O . LEU A 1 406 ? 2.574 -4.112 3.090 1.00 87.00 406 LEU A O 1
ATOM 3305 N N . ILE A 1 407 ? 4.192 -5.548 3.726 1.00 87.19 407 ILE A N 1
ATOM 3306 C CA . ILE A 1 407 ? 3.350 -6.406 4.575 1.00 87.19 407 ILE A CA 1
ATOM 3307 C C . ILE A 1 407 ? 2.792 -5.634 5.778 1.00 87.19 407 ILE A C 1
ATOM 3309 O O . ILE A 1 407 ? 1.588 -5.681 6.014 1.00 87.19 407 ILE A O 1
ATOM 3313 N N . LEU A 1 408 ? 3.628 -4.864 6.485 1.00 84.50 408 LEU A N 1
ATOM 3314 C CA . LEU A 1 408 ? 3.190 -4.023 7.612 1.00 84.50 408 LEU A CA 1
ATOM 3315 C C . LEU A 1 408 ? 2.155 -2.959 7.207 1.00 84.50 408 LEU A C 1
ATOM 3317 O O . LEU A 1 408 ? 1.293 -2.611 8.008 1.00 84.50 408 LEU A O 1
ATOM 3321 N N . ASN A 1 409 ? 2.248 -2.437 5.981 1.00 82.81 409 ASN A N 1
ATOM 3322 C CA . ASN A 1 409 ? 1.397 -1.348 5.497 1.00 82.81 409 ASN A CA 1
ATOM 3323 C C . ASN A 1 409 ? 0.114 -1.809 4.781 1.00 82.81 409 ASN A C 1
ATOM 3325 O O . ASN A 1 409 ? -0.773 -0.983 4.579 1.00 82.81 409 ASN A O 1
ATOM 3329 N N . SER A 1 410 ? 0.044 -3.065 4.322 1.00 77.75 410 SER A N 1
ATOM 3330 C CA . SER A 1 410 ? -1.011 -3.536 3.399 1.00 77.75 410 SER A CA 1
ATOM 3331 C C . SER A 1 410 ? -1.896 -4.650 3.960 1.00 77.75 410 SER A C 1
ATOM 3333 O O . SER A 1 410 ? -2.751 -5.140 3.227 1.00 77.75 410 SER A O 1
ATOM 3335 N N . PHE A 1 411 ? -1.664 -5.087 5.200 1.00 66.06 411 PHE A N 1
ATOM 3336 C CA . PHE A 1 411 ? -2.467 -6.110 5.875 1.00 66.06 411 PHE A CA 1
ATOM 3337 C C . PHE A 1 411 ? -3.897 -5.632 6.204 1.00 66.06 411 PHE A C 1
ATOM 3339 O O . PHE A 1 411 ? -4.027 -4.503 6.727 1.00 66.06 411 PHE A O 1
#

Radius of gyration: 29.94 Å; chains: 1; bounding box: 84×52×77 Å

pLDDT: mean 72.07, std 24.54, range [21.61, 95.19]